Protein AF-A0A7J3SB78-F1 (afdb_monomer)

pLDDT: mean 82.16, std 10.45, range [41.47, 94.5]

Structure (mmCIF, N/CA/C/O backbone):
data_AF-A0A7J3SB78-F1
#
_entry.id   AF-A0A7J3SB78-F1
#
loop_
_atom_site.group_PDB
_atom_site.id
_atom_site.type_symbol
_atom_site.label_atom_id
_atom_site.label_alt_id
_atom_site.label_comp_id
_atom_site.label_asym_id
_atom_site.label_entity_id
_atom_site.label_seq_id
_atom_site.pdbx_PDB_ins_code
_atom_site.Cartn_x
_atom_site.Cartn_y
_atom_site.Cartn_z
_atom_site.occupancy
_atom_site.B_iso_or_equiv
_atom_site.auth_seq_id
_atom_site.auth_comp_id
_atom_site.auth_asym_id
_atom_site.auth_atom_id
_atom_site.pdbx_PDB_model_num
ATOM 1 N N . GLY A 1 1 ? 49.774 6.835 -54.699 1.00 79.19 1 GLY A N 1
ATOM 2 C CA . GLY A 1 1 ? 48.506 6.889 -55.459 1.00 79.19 1 GLY A CA 1
ATOM 3 C C . GLY A 1 1 ? 47.503 7.773 -54.741 1.00 79.19 1 GLY A C 1
ATOM 4 O O . GLY A 1 1 ? 47.898 8.460 -53.807 1.00 79.19 1 GLY A O 1
ATOM 5 N N . ARG A 1 2 ? 46.235 7.761 -55.162 1.00 89.06 2 ARG A N 1
ATOM 6 C CA . ARG A 1 2 ? 45.125 8.510 -54.543 1.00 89.06 2 ARG A CA 1
ATOM 7 C C . ARG A 1 2 ? 43.933 7.602 -54.240 1.00 89.06 2 ARG A C 1
ATOM 9 O O . ARG A 1 2 ? 43.751 6.585 -54.914 1.00 89.06 2 ARG A O 1
ATOM 16 N N . LEU A 1 3 ? 43.120 7.997 -53.261 1.00 88.12 3 LEU A N 1
ATOM 17 C CA . LEU A 1 3 ? 41.838 7.349 -52.985 1.00 88.12 3 LEU A CA 1
ATOM 18 C C . LEU A 1 3 ? 40.873 7.522 -54.175 1.00 88.12 3 LEU A C 1
ATOM 20 O O . LEU A 1 3 ? 40.956 8.536 -54.880 1.00 88.12 3 LEU A O 1
ATOM 24 N N . PRO A 1 4 ? 39.985 6.542 -54.411 1.00 90.88 4 PRO A N 1
ATOM 25 C CA . PRO A 1 4 ? 39.024 6.590 -55.503 1.00 90.88 4 PRO A CA 1
ATOM 26 C C . PRO A 1 4 ? 37.996 7.692 -55.243 1.00 90.88 4 PRO A C 1
ATOM 28 O O . PRO A 1 4 ? 37.376 7.741 -54.180 1.00 90.88 4 PRO A O 1
ATOM 31 N N . SER A 1 5 ? 37.816 8.584 -56.211 1.00 87.88 5 SER A N 1
ATOM 32 C CA . SER A 1 5 ? 36.862 9.695 -56.117 1.00 87.88 5 SER A CA 1
ATOM 33 C C . SER A 1 5 ? 35.837 9.708 -57.244 1.00 87.88 5 SER A C 1
ATOM 35 O O . SER A 1 5 ? 34.789 10.329 -57.086 1.00 87.88 5 SER A O 1
ATOM 37 N N . LYS A 1 6 ? 36.107 9.014 -58.355 1.00 89.69 6 LYS A N 1
ATOM 38 C CA . LYS A 1 6 ? 35.195 8.890 -59.499 1.00 89.69 6 LYS A CA 1
ATOM 39 C C . LYS A 1 6 ? 34.798 7.437 -59.735 1.00 89.69 6 LYS A C 1
ATOM 41 O O . LYS A 1 6 ? 35.530 6.522 -59.354 1.00 89.69 6 LYS A O 1
ATOM 46 N N . SER A 1 7 ? 33.666 7.230 -60.405 1.00 89.19 7 SER A N 1
ATOM 47 C CA . SER A 1 7 ? 33.248 5.896 -60.830 1.00 89.19 7 SER A CA 1
ATOM 48 C C . SER A 1 7 ? 34.315 5.199 -61.687 1.00 89.19 7 SER A C 1
ATOM 50 O O . SER A 1 7 ? 34.901 5.806 -62.586 1.00 89.19 7 SER A O 1
ATOM 52 N N . GLY A 1 8 ? 34.563 3.914 -61.421 1.00 88.06 8 GLY A N 1
ATOM 53 C CA . GLY A 1 8 ? 35.574 3.119 -62.130 1.00 88.06 8 GLY A CA 1
ATOM 54 C C . GLY A 1 8 ? 36.973 3.170 -61.507 1.00 88.06 8 GLY A C 1
ATOM 55 O O . GLY A 1 8 ? 37.898 2.554 -62.039 1.00 88.06 8 GLY A O 1
ATOM 56 N N . GLU A 1 9 ? 37.139 3.872 -60.386 1.00 93.31 9 GLU A N 1
ATOM 57 C CA . GLU A 1 9 ? 38.386 3.945 -59.621 1.00 93.31 9 GLU A CA 1
ATOM 58 C C . GLU A 1 9 ? 38.328 3.038 -58.390 1.00 93.31 9 GLU A C 1
ATOM 60 O O . GLU A 1 9 ? 37.327 3.002 -57.671 1.00 93.31 9 GLU A O 1
ATOM 65 N N . ILE A 1 10 ? 39.416 2.320 -58.128 1.00 93.19 10 ILE A N 1
ATOM 66 C CA . ILE A 1 10 ? 39.547 1.428 -56.973 1.00 93.19 10 ILE A CA 1
ATOM 67 C C . ILE A 1 10 ? 40.900 1.647 -56.305 1.00 93.19 10 ILE A C 1
ATOM 69 O O . ILE A 1 10 ? 41.914 1.855 -56.975 1.00 93.19 10 ILE A O 1
ATOM 73 N N . ALA A 1 11 ? 40.924 1.598 -54.978 1.00 93.69 11 ALA A N 1
ATOM 74 C CA . ALA A 1 11 ? 42.164 1.481 -54.231 1.00 93.69 11 ALA A CA 1
ATOM 75 C C . ALA A 1 11 ? 42.203 0.148 -53.486 1.00 93.69 11 ALA A C 1
ATOM 77 O O . ALA A 1 11 ? 41.192 -0.326 -52.965 1.00 93.69 11 ALA A O 1
ATOM 78 N N . LEU A 1 12 ? 43.387 -0.453 -53.478 1.00 92.56 12 LEU A N 1
ATOM 79 C CA . LEU A 1 12 ? 43.648 -1.755 -52.879 1.00 92.56 12 LEU A CA 1
ATOM 80 C C . LEU A 1 12 ? 44.530 -1.582 -51.646 1.00 92.56 12 LEU A C 1
ATOM 82 O O . LEU A 1 12 ? 45.284 -0.615 -51.535 1.00 92.56 12 LEU A O 1
ATOM 86 N N . THR A 1 13 ? 44.466 -2.524 -50.721 1.00 92.44 13 THR A N 1
ATOM 87 C CA . THR A 1 13 ? 45.505 -2.655 -49.695 1.00 92.44 13 THR A CA 1
ATOM 88 C C . THR A 1 13 ? 46.778 -3.229 -50.313 1.00 92.44 13 THR A C 1
ATOM 90 O O . THR A 1 13 ? 46.751 -3.818 -51.399 1.00 92.44 13 THR A O 1
ATOM 93 N N . MET A 1 14 ? 47.909 -3.068 -49.630 1.00 91.56 14 MET A N 1
ATOM 94 C CA . MET A 1 14 ? 49.188 -3.596 -50.095 1.00 91.56 14 MET A CA 1
ATOM 95 C C . MET A 1 14 ? 49.146 -5.120 -50.252 1.00 91.56 14 MET A C 1
ATOM 97 O O . MET A 1 14 ? 49.696 -5.642 -51.220 1.00 91.56 14 MET A O 1
ATOM 101 N N . ASP A 1 15 ? 48.459 -5.823 -49.350 1.00 91.19 15 ASP A N 1
ATOM 102 C CA . ASP A 1 15 ? 48.315 -7.279 -49.435 1.00 91.19 15 ASP A CA 1
ATOM 103 C C . ASP A 1 15 ? 47.396 -7.691 -50.583 1.00 91.19 15 ASP A C 1
ATOM 105 O O . ASP A 1 15 ? 47.765 -8.569 -51.359 1.00 91.19 15 ASP A O 1
ATOM 109 N N . ALA A 1 16 ? 46.260 -7.012 -50.774 1.00 90.62 16 ALA A N 1
ATOM 110 C CA . ALA A 1 16 ? 45.368 -7.296 -51.898 1.00 90.62 16 ALA A CA 1
ATOM 111 C C . ALA A 1 16 ? 46.055 -7.034 -53.251 1.00 90.62 16 ALA A C 1
ATOM 113 O O . ALA A 1 16 ? 45.936 -7.839 -54.174 1.00 90.62 16 ALA A O 1
ATOM 114 N N . ALA A 1 17 ? 46.818 -5.941 -53.366 1.00 91.81 17 ALA A N 1
ATOM 115 C CA . ALA A 1 17 ? 47.578 -5.613 -54.571 1.00 91.81 17 ALA A CA 1
ATOM 116 C C . ALA A 1 17 ? 48.661 -6.662 -54.878 1.00 91.81 17 ALA A C 1
ATOM 118 O O . ALA A 1 17 ? 48.802 -7.074 -56.030 1.00 91.81 17 ALA A O 1
ATOM 119 N N . LYS A 1 18 ? 49.377 -7.149 -53.851 1.00 92.25 18 LYS A N 1
ATOM 120 C CA . LYS A 1 18 ? 50.363 -8.235 -53.986 1.00 92.25 18 LYS A CA 1
ATOM 121 C C . LYS A 1 18 ? 49.715 -9.551 -54.406 1.00 92.25 18 LYS A C 1
ATOM 123 O O . LYS A 1 18 ? 50.223 -10.204 -55.310 1.00 92.25 18 LYS A O 1
ATOM 128 N N . THR A 1 19 ? 48.599 -9.934 -53.784 1.00 90.50 19 THR A N 1
ATOM 129 C CA . THR A 1 19 ? 47.875 -11.169 -54.124 1.00 90.50 19 THR A CA 1
ATOM 130 C C . THR A 1 19 ? 47.347 -11.142 -55.556 1.00 90.50 19 THR A C 1
ATOM 132 O O . THR A 1 19 ? 47.400 -12.157 -56.246 1.00 90.50 19 THR A O 1
ATOM 135 N N . LEU A 1 20 ? 46.869 -9.985 -56.020 1.00 89.06 20 LEU A N 1
ATOM 136 C CA . LEU A 1 20 ? 46.373 -9.806 -57.387 1.00 89.06 20 LEU A CA 1
ATOM 137 C C . LEU A 1 20 ? 47.491 -9.543 -58.409 1.00 89.06 20 LEU A C 1
ATOM 139 O O . LEU A 1 20 ? 47.226 -9.597 -59.607 1.00 89.06 20 LEU A O 1
ATOM 143 N N . ASN A 1 21 ? 48.720 -9.284 -57.950 1.00 92.38 21 ASN A N 1
ATOM 144 C CA . ASN A 1 21 ? 49.875 -8.898 -58.762 1.00 92.38 21 ASN A CA 1
ATOM 145 C C . ASN A 1 21 ? 49.594 -7.668 -59.653 1.00 92.38 21 ASN A C 1
ATOM 147 O O . ASN A 1 21 ? 49.812 -7.698 -60.866 1.00 92.38 21 ASN A O 1
ATOM 151 N N . VAL A 1 22 ? 49.056 -6.596 -59.053 1.00 92.19 22 VAL A N 1
ATOM 152 C CA . VAL A 1 22 ? 48.664 -5.362 -59.758 1.00 92.19 22 VAL A CA 1
ATOM 153 C C . VAL A 1 22 ? 49.255 -4.119 -59.094 1.00 92.19 22 VAL A C 1
ATOM 155 O O . VAL A 1 22 ? 49.107 -3.918 -57.891 1.00 92.19 22 VAL A O 1
ATOM 158 N N . ASP A 1 23 ? 49.840 -3.241 -59.910 1.00 92.56 23 ASP A N 1
ATOM 159 C CA . ASP A 1 23 ? 50.356 -1.933 -59.499 1.00 92.56 23 ASP A CA 1
ATOM 160 C C . ASP A 1 23 ? 49.389 -0.776 -59.811 1.00 92.56 23 ASP A C 1
ATOM 162 O O . ASP A 1 23 ? 48.365 -0.925 -60.487 1.00 92.56 23 ASP A O 1
ATOM 166 N N . ILE A 1 24 ? 49.727 0.423 -59.327 1.00 91.75 24 ILE A N 1
ATOM 167 C CA . ILE A 1 24 ? 48.988 1.659 -59.625 1.00 91.75 24 ILE A CA 1
ATOM 168 C C . ILE A 1 24 ? 48.910 1.865 -61.148 1.00 91.75 24 ILE A C 1
ATOM 170 O O . ILE A 1 24 ? 49.922 1.852 -61.842 1.00 91.75 24 ILE A O 1
ATOM 174 N N . GLY A 1 25 ? 47.701 2.099 -61.659 1.00 89.06 25 GLY A N 1
ATOM 175 C CA . GLY A 1 25 ? 47.397 2.208 -63.088 1.00 89.06 25 GLY A CA 1
ATOM 176 C C . GLY A 1 25 ? 46.943 0.894 -63.732 1.00 89.06 25 GLY A C 1
ATOM 177 O O . GLY A 1 25 ? 46.403 0.920 -64.840 1.00 89.06 25 GLY A O 1
ATOM 178 N N . GLY A 1 26 ? 47.097 -0.240 -63.043 1.00 91.62 26 GLY A N 1
ATOM 179 C CA . GLY A 1 26 ? 46.573 -1.528 -63.485 1.00 91.62 26 GLY A CA 1
ATOM 180 C C . GLY A 1 26 ? 45.043 -1.587 -63.477 1.00 91.62 26 GLY A C 1
ATOM 181 O O . GLY A 1 26 ? 44.366 -0.750 -62.874 1.00 91.62 26 GLY A O 1
ATOM 182 N N . LYS A 1 27 ? 44.481 -2.586 -64.163 1.00 91.75 27 LYS A N 1
ATOM 183 C CA . LYS A 1 27 ? 43.031 -2.807 -64.252 1.00 91.75 27 LYS A CA 1
ATOM 184 C C . LYS A 1 27 ? 42.653 -4.112 -63.568 1.00 91.75 27 LYS A C 1
ATOM 186 O O . LYS A 1 27 ? 43.288 -5.132 -63.815 1.00 91.75 27 LYS A O 1
ATOM 191 N N . ILE A 1 28 ? 41.597 -4.080 -62.764 1.00 90.94 28 ILE A N 1
ATOM 192 C CA . ILE A 1 28 ? 41.021 -5.260 -62.111 1.00 90.94 28 ILE A CA 1
ATOM 193 C C . ILE A 1 28 ? 39.546 -5.398 -62.470 1.00 90.94 28 ILE A C 1
ATOM 195 O O . ILE A 1 28 ? 38.868 -4.404 -62.725 1.00 90.94 28 ILE A O 1
ATOM 199 N N . ILE A 1 29 ? 39.047 -6.630 -62.504 1.00 89.12 29 ILE A N 1
ATOM 200 C CA . ILE A 1 29 ? 37.645 -6.926 -62.804 1.00 89.12 29 ILE A CA 1
ATOM 201 C C . ILE A 1 29 ? 36.979 -7.394 -61.516 1.00 89.12 29 ILE A C 1
ATOM 203 O O . ILE A 1 29 ? 37.399 -8.379 -60.911 1.00 89.12 29 ILE A O 1
ATOM 207 N N . LEU A 1 30 ? 35.929 -6.693 -61.098 1.00 86.06 30 LEU A N 1
ATOM 208 C CA . LEU A 1 30 ? 35.090 -7.124 -59.987 1.00 86.06 30 LEU A CA 1
ATOM 209 C C . LEU A 1 30 ? 34.105 -8.180 -60.502 1.00 86.06 30 LEU A C 1
ATOM 211 O O . LEU A 1 30 ? 33.134 -7.846 -61.174 1.00 86.06 30 LEU A O 1
ATOM 215 N N . ILE A 1 31 ? 34.362 -9.454 -60.192 1.00 83.12 31 ILE A N 1
ATOM 216 C CA . ILE A 1 31 ? 33.638 -10.611 -60.756 1.00 83.12 31 ILE A CA 1
ATOM 217 C C . ILE A 1 31 ? 32.119 -10.487 -60.566 1.00 83.12 31 ILE A C 1
ATOM 219 O O . ILE A 1 31 ? 31.365 -10.644 -61.520 1.00 83.12 31 ILE A O 1
ATOM 223 N N . ASN A 1 32 ? 31.671 -10.124 -59.361 1.00 78.81 32 ASN A N 1
ATOM 224 C CA . ASN A 1 32 ? 30.243 -10.041 -59.039 1.00 78.81 32 ASN A CA 1
ATOM 225 C C . ASN A 1 32 ? 29.519 -8.870 -59.718 1.00 78.81 32 ASN A C 1
ATOM 227 O O . ASN A 1 32 ? 28.301 -8.917 -59.858 1.00 78.81 32 ASN A O 1
ATOM 231 N N . SER A 1 33 ? 30.235 -7.817 -60.121 1.00 77.69 33 SER A N 1
ATOM 232 C CA . SER A 1 33 ? 29.637 -6.659 -60.799 1.00 77.69 33 SER A CA 1
ATOM 233 C C . SER A 1 33 ? 29.947 -6.601 -62.295 1.00 77.69 33 SER A C 1
ATOM 235 O O . SER A 1 33 ? 29.397 -5.752 -62.992 1.00 77.69 33 SER A O 1
ATOM 237 N N . GLY A 1 34 ? 30.840 -7.462 -62.797 1.00 79.94 34 GLY A N 1
ATOM 238 C CA . GLY A 1 34 ? 31.317 -7.453 -64.182 1.00 79.94 34 GLY A CA 1
ATOM 239 C C . GLY A 1 34 ? 32.063 -6.174 -64.584 1.00 79.94 34 GLY A C 1
ATOM 240 O O . GLY A 1 34 ? 32.321 -5.961 -65.768 1.00 79.94 34 GLY A O 1
ATOM 241 N N . LYS A 1 35 ? 32.393 -5.296 -63.627 1.00 85.75 35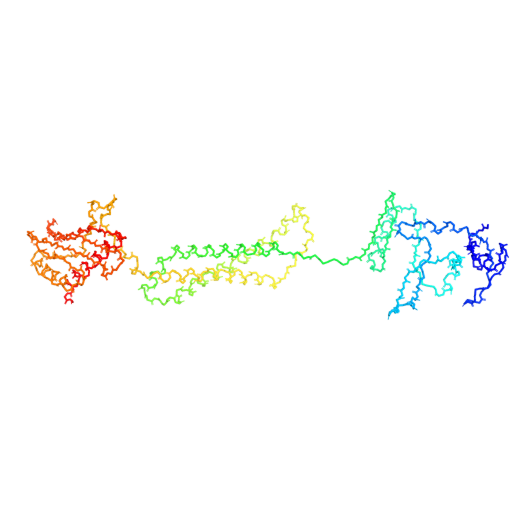 LYS A N 1
ATOM 242 C CA . LYS A 1 35 ? 32.939 -3.961 -63.892 1.00 85.75 35 LYS A CA 1
ATOM 243 C C . LYS A 1 35 ? 34.463 -3.965 -63.832 1.00 85.75 35 LYS A C 1
ATOM 245 O O . LYS A 1 35 ? 35.058 -4.422 -62.854 1.00 85.75 35 LYS A O 1
ATOM 250 N N . THR A 1 36 ? 35.088 -3.396 -64.860 1.00 90.19 36 THR A N 1
ATOM 251 C CA . THR A 1 36 ? 36.535 -3.153 -64.890 1.00 90.19 36 THR A CA 1
ATOM 252 C C . THR A 1 36 ? 36.856 -1.837 -64.193 1.00 90.19 36 THR A C 1
ATOM 254 O O . THR A 1 36 ? 36.341 -0.783 -64.567 1.00 90.19 36 THR A O 1
ATOM 257 N N . MET A 1 37 ? 37.731 -1.901 -63.197 1.00 91.69 37 MET A N 1
ATOM 258 C CA . MET A 1 37 ? 38.136 -0.792 -62.341 1.00 91.69 37 MET A CA 1
ATOM 259 C C . MET A 1 37 ? 39.634 -0.519 -62.514 1.00 91.69 37 MET A C 1
ATOM 261 O O . MET A 1 37 ? 40.424 -1.451 -62.669 1.00 91.69 37 MET A O 1
ATOM 265 N N . THR A 1 38 ? 40.038 0.749 -62.475 1.00 93.88 38 THR A N 1
ATOM 266 C CA . THR A 1 38 ? 41.450 1.159 -62.563 1.00 93.88 38 THR A CA 1
ATOM 267 C C . THR A 1 38 ? 42.010 1.421 -61.169 1.00 93.88 38 THR A C 1
ATOM 269 O O . THR A 1 38 ? 41.418 2.180 -60.399 1.00 93.88 38 THR A O 1
ATOM 272 N N . VAL A 1 39 ? 43.155 0.817 -60.848 1.00 94.50 39 VAL A N 1
ATOM 273 C CA . VAL A 1 39 ? 43.813 0.950 -59.544 1.00 94.50 39 VAL A CA 1
ATOM 274 C C . VAL A 1 39 ? 44.444 2.337 -59.425 1.00 94.50 39 VAL A C 1
ATOM 276 O O . VAL A 1 39 ? 45.456 2.629 -60.061 1.00 94.50 39 VAL A O 1
ATOM 279 N N . THR A 1 40 ? 43.866 3.215 -58.607 1.00 94.38 40 THR A N 1
ATOM 280 C CA . THR A 1 40 ? 44.358 4.593 -58.416 1.00 94.38 40 THR A CA 1
ATOM 281 C C . THR A 1 40 ? 45.282 4.741 -57.211 1.00 94.38 40 THR A C 1
ATOM 283 O O . THR A 1 40 ? 46.047 5.709 -57.124 1.00 94.38 40 THR A O 1
ATOM 286 N N . GLY A 1 41 ? 45.241 3.794 -56.274 1.00 92.69 41 GLY A N 1
ATOM 287 C CA . GLY A 1 41 ? 46.017 3.840 -55.042 1.00 92.69 41 GLY A CA 1
ATOM 288 C C . GLY A 1 41 ? 46.211 2.471 -54.403 1.00 92.69 41 GLY A C 1
ATOM 289 O O . GLY A 1 41 ? 45.379 1.581 -54.554 1.00 92.69 41 GLY A O 1
ATOM 290 N N . ILE A 1 42 ? 47.323 2.338 -53.682 1.00 92.12 42 ILE A N 1
ATOM 291 C CA . ILE A 1 42 ? 47.638 1.189 -52.835 1.00 92.12 42 ILE A CA 1
ATOM 292 C C . ILE A 1 42 ? 47.875 1.733 -51.425 1.00 92.12 42 ILE A C 1
ATOM 294 O O . ILE A 1 42 ? 48.663 2.669 -51.263 1.00 92.12 42 ILE A O 1
ATOM 298 N N . LEU A 1 43 ? 47.162 1.201 -50.433 1.00 89.81 43 LEU A N 1
ATOM 299 C CA . LEU A 1 43 ? 47.256 1.611 -49.032 1.00 89.81 43 LEU A CA 1
ATOM 300 C C . LEU A 1 43 ? 48.142 0.655 -48.233 1.00 89.81 43 LEU A C 1
ATOM 302 O O . LEU A 1 43 ? 48.025 -0.560 -48.367 1.00 89.81 43 LEU A O 1
ATOM 306 N N . ASN A 1 44 ? 48.989 1.212 -47.366 1.00 88.00 44 ASN A N 1
ATOM 307 C CA . ASN A 1 44 ? 49.761 0.434 -46.397 1.00 88.00 44 ASN A CA 1
ATOM 308 C C . ASN A 1 44 ? 48.820 -0.219 -45.372 1.00 88.00 44 ASN A C 1
ATOM 310 O O . ASN A 1 44 ? 47.850 0.411 -44.970 1.00 88.00 44 ASN A O 1
ATOM 314 N N . ASN A 1 45 ? 49.126 -1.432 -44.913 1.00 85.06 45 ASN A N 1
ATOM 315 C CA . ASN A 1 45 ? 48.287 -2.226 -44.008 1.00 85.06 45 ASN A CA 1
ATOM 316 C C . ASN A 1 45 ? 48.237 -1.693 -42.562 1.00 85.06 45 ASN A C 1
ATOM 318 O O . ASN A 1 45 ? 47.499 -2.227 -41.736 1.00 85.06 45 ASN A O 1
ATOM 322 N N . GLU A 1 46 ? 48.984 -0.631 -42.248 1.00 83.94 46 GLU A N 1
ATOM 323 C CA . GLU A 1 46 ? 48.972 0.038 -40.939 1.00 83.94 46 GLU A CA 1
ATOM 324 C C . GLU A 1 46 ? 47.580 0.535 -40.520 1.00 83.94 46 GLU A C 1
ATOM 326 O O . GLU A 1 46 ? 47.331 0.708 -39.335 1.00 83.94 46 GLU A O 1
ATOM 331 N N . PHE A 1 47 ? 46.622 0.689 -41.442 1.00 79.69 47 PHE A N 1
ATOM 332 C CA . PHE A 1 47 ? 45.245 1.034 -41.066 1.00 79.69 47 PHE A CA 1
ATOM 333 C C . PHE A 1 47 ? 44.562 -0.029 -40.183 1.00 79.69 47 PHE A C 1
ATOM 335 O O . PHE A 1 47 ? 43.600 0.300 -39.493 1.00 79.69 47 PHE A O 1
ATOM 342 N N . LYS A 1 48 ? 45.059 -1.279 -40.156 1.00 82.06 48 LYS A N 1
ATOM 343 C CA . LYS A 1 48 ? 44.547 -2.344 -39.273 1.00 82.06 48 LYS A CA 1
ATOM 344 C C . LYS A 1 48 ? 44.787 -2.038 -37.788 1.00 82.06 48 LYS A C 1
ATOM 346 O O . LYS A 1 48 ? 44.013 -2.489 -36.952 1.00 82.06 48 LYS A O 1
ATOM 351 N N . SER A 1 49 ? 45.831 -1.275 -37.449 1.00 82.06 49 SER A N 1
ATOM 352 C CA . SER A 1 49 ? 46.122 -0.896 -36.057 1.00 82.06 49 SER A CA 1
ATOM 353 C C . SER A 1 49 ? 45.362 0.350 -35.595 1.00 82.06 49 SER A C 1
ATOM 355 O O . SER A 1 49 ? 45.438 0.710 -34.420 1.00 82.06 49 SER A O 1
ATOM 357 N N . ILE A 1 50 ? 44.614 1.004 -36.491 1.00 84.81 50 ILE A N 1
ATOM 358 C CA . ILE A 1 50 ? 43.807 2.176 -36.158 1.00 84.81 50 ILE A CA 1
ATOM 359 C C . ILE A 1 50 ? 42.508 1.706 -35.501 1.00 84.81 50 ILE A C 1
ATOM 361 O O . ILE A 1 50 ? 41.642 1.115 -36.152 1.00 84.81 50 ILE A O 1
ATOM 365 N N . VAL A 1 51 ? 42.386 1.997 -34.206 1.00 83.00 51 VAL A N 1
ATOM 366 C CA . VAL A 1 51 ? 41.161 1.808 -33.424 1.00 83.00 51 VAL A CA 1
ATOM 367 C C . VAL A 1 51 ? 40.360 3.103 -33.455 1.00 83.00 51 VAL A C 1
ATOM 369 O O . VAL A 1 51 ? 40.887 4.187 -33.201 1.00 83.00 51 VAL A O 1
ATOM 372 N N . ASP A 1 52 ? 39.092 2.980 -33.804 1.00 81.81 52 ASP A N 1
ATOM 373 C CA . ASP A 1 52 ? 38.136 4.070 -33.862 1.00 81.81 52 ASP A CA 1
ATOM 374 C C . ASP A 1 52 ? 37.539 4.345 -32.468 1.00 81.81 52 ASP A C 1
ATOM 376 O O . ASP A 1 52 ? 37.653 3.551 -31.533 1.00 81.81 52 ASP A O 1
ATOM 380 N N . TYR A 1 53 ? 36.848 5.469 -32.315 1.00 77.19 53 TYR A N 1
ATOM 381 C CA . TYR A 1 53 ? 36.185 5.873 -31.069 1.00 77.19 53 TYR A CA 1
ATOM 382 C C . TYR A 1 53 ? 35.020 4.953 -30.677 1.00 77.19 53 TYR A C 1
ATOM 384 O O . TYR A 1 53 ? 34.391 5.139 -29.627 1.00 77.19 53 TYR A O 1
ATOM 392 N N . ASP A 1 54 ? 34.686 3.986 -31.536 1.00 73.81 54 ASP A N 1
ATOM 393 C CA . ASP A 1 54 ? 33.728 2.942 -31.236 1.00 73.81 54 ASP A CA 1
ATOM 394 C C . ASP A 1 54 ? 34.325 1.675 -30.598 1.00 73.81 54 ASP A C 1
ATOM 396 O O . ASP A 1 54 ? 33.563 0.738 -30.351 1.00 73.81 54 ASP A O 1
ATOM 400 N N . ASP A 1 55 ? 35.623 1.706 -30.269 1.00 76.94 55 ASP A N 1
ATOM 401 C CA . ASP A 1 55 ? 36.458 0.589 -29.799 1.00 76.94 55 ASP A CA 1
ATOM 402 C C . ASP A 1 55 ? 36.635 -0.525 -30.842 1.00 76.94 55 ASP A C 1
ATOM 404 O O . ASP A 1 55 ? 37.089 -1.626 -30.521 1.00 76.94 55 ASP A O 1
ATOM 408 N N . ARG A 1 56 ? 36.286 -0.259 -32.106 1.00 80.62 56 ARG A N 1
ATOM 409 C CA . ARG A 1 56 ? 36.483 -1.187 -33.218 1.00 80.62 56 ARG A CA 1
ATOM 410 C C . ARG A 1 56 ? 37.600 -0.693 -34.118 1.00 80.62 56 ARG A C 1
ATOM 412 O O . ARG A 1 56 ? 37.857 0.498 -34.255 1.00 80.62 56 ARG A O 1
ATOM 419 N N . THR A 1 57 ? 38.264 -1.629 -34.769 1.00 84.12 57 THR A N 1
ATOM 420 C CA . THR A 1 57 ? 39.192 -1.347 -35.863 1.00 84.12 57 THR A CA 1
ATOM 421 C C . THR A 1 57 ? 38.448 -0.686 -37.028 1.00 84.12 57 THR A C 1
ATOM 423 O O . THR A 1 57 ? 37.244 -0.894 -37.228 1.00 84.12 57 THR A O 1
ATOM 426 N N . LEU A 1 58 ? 39.161 0.104 -37.834 1.00 82.44 58 LEU A N 1
ATOM 427 C CA . LEU A 1 58 ? 38.609 0.723 -39.052 1.00 82.44 58 LEU A CA 1
ATOM 428 C C . LEU A 1 58 ? 38.257 -0.314 -40.145 1.00 82.44 58 LEU A C 1
ATOM 430 O O . LEU A 1 58 ? 37.695 0.024 -41.187 1.00 82.44 58 LEU A O 1
ATOM 434 N N . THR A 1 59 ? 38.590 -1.588 -39.931 1.00 85.50 59 THR A N 1
ATOM 435 C CA . THR A 1 59 ? 38.309 -2.676 -40.865 1.00 85.50 59 THR A CA 1
ATOM 436 C C . THR A 1 59 ? 36.817 -3.037 -40.876 1.00 85.50 59 THR A C 1
ATOM 438 O O . THR A 1 59 ? 36.171 -3.060 -39.823 1.00 85.50 59 THR A O 1
ATOM 441 N N . PRO A 1 60 ? 36.242 -3.351 -42.052 1.00 85.56 60 PRO A N 1
ATOM 442 C CA . PRO A 1 60 ? 34.908 -3.933 -42.136 1.00 85.56 60 PRO A CA 1
ATOM 443 C C . PRO A 1 60 ? 34.838 -5.277 -41.403 1.00 85.56 60 PRO A C 1
ATOM 445 O O . PRO A 1 60 ? 35.830 -5.998 -41.329 1.00 85.56 60 PRO A O 1
ATOM 448 N N . GLY A 1 61 ? 33.651 -5.623 -40.904 1.00 85.44 61 GLY A N 1
ATOM 449 C CA . GLY A 1 61 ? 33.386 -6.946 -40.344 1.00 85.44 61 GLY A CA 1
ATOM 450 C C . GLY A 1 61 ? 32.849 -7.904 -41.407 1.00 85.44 61 GLY A C 1
ATOM 451 O O . GLY A 1 61 ? 32.044 -7.508 -42.254 1.00 85.44 61 GLY A O 1
ATOM 452 N N . LYS A 1 62 ? 33.248 -9.170 -41.328 1.00 86.12 62 LYS A N 1
ATOM 453 C CA . LYS A 1 62 ? 32.713 -10.295 -42.097 1.00 86.12 62 LYS A CA 1
ATOM 454 C C . LYS A 1 62 ? 32.052 -11.304 -41.166 1.00 86.12 62 LYS A C 1
ATOM 456 O O . LYS A 1 62 ? 32.495 -11.517 -40.040 1.00 86.12 62 LYS A O 1
ATOM 461 N N . LEU A 1 63 ? 30.990 -11.939 -41.649 1.00 84.94 63 LEU A N 1
ATOM 462 C CA . LEU A 1 63 ? 30.358 -13.058 -40.959 1.00 84.94 63 LEU A CA 1
ATOM 463 C C . LEU A 1 63 ? 31.065 -14.343 -41.383 1.00 84.94 63 LEU A C 1
ATOM 465 O O . LEU A 1 63 ? 31.020 -14.715 -42.556 1.00 84.94 63 LEU A O 1
ATOM 469 N N . VAL A 1 64 ? 31.728 -15.003 -40.440 1.00 85.31 64 VAL A N 1
ATOM 470 C CA . VAL A 1 64 ? 32.404 -16.280 -40.667 1.00 85.31 64 VAL A CA 1
ATOM 471 C C . VAL A 1 64 ? 31.575 -17.380 -40.031 1.00 85.31 64 VAL A C 1
ATOM 473 O O . VAL A 1 64 ? 31.249 -17.332 -38.846 1.00 85.31 64 VAL A O 1
ATOM 476 N N . MET A 1 65 ? 31.221 -18.376 -40.838 1.00 85.12 65 MET A N 1
ATOM 477 C CA . MET A 1 65 ? 30.581 -19.591 -40.356 1.00 85.12 65 MET A CA 1
ATOM 478 C C . MET A 1 65 ? 31.673 -20.562 -39.911 1.00 85.12 65 MET A C 1
ATOM 480 O O . MET A 1 65 ? 32.440 -21.058 -40.735 1.00 85.12 65 MET A O 1
ATOM 484 N N . ILE A 1 66 ? 31.758 -20.821 -38.610 1.00 81.50 66 ILE A N 1
ATOM 485 C CA . ILE A 1 66 ? 32.730 -21.756 -38.048 1.00 81.50 66 ILE A CA 1
ATOM 486 C C . ILE A 1 66 ? 32.064 -23.130 -37.959 1.00 81.50 66 ILE A C 1
ATOM 488 O O . ILE A 1 66 ? 31.209 -23.372 -37.109 1.00 81.50 66 ILE A O 1
ATOM 492 N N . THR A 1 67 ? 32.455 -24.036 -38.854 1.00 74.94 67 THR A N 1
ATOM 493 C CA . THR A 1 67 ? 31.974 -25.427 -38.921 1.00 74.94 67 THR A CA 1
ATOM 494 C C . THR A 1 67 ? 33.043 -26.392 -38.407 1.00 74.94 67 THR A C 1
ATOM 496 O O . THR A 1 67 ? 33.592 -27.185 -39.170 1.00 74.94 67 THR A O 1
ATOM 499 N N . GLY A 1 68 ? 33.389 -26.274 -37.120 1.00 67.38 68 GLY A N 1
ATOM 500 C CA . GLY A 1 68 ? 34.448 -27.074 -36.481 1.00 67.38 68 GLY A CA 1
ATOM 501 C C . GLY A 1 68 ? 34.118 -27.629 -35.089 1.00 67.38 68 GLY A C 1
ATOM 502 O O . GLY A 1 68 ? 34.957 -28.312 -34.512 1.00 67.38 68 GLY A O 1
ATOM 503 N N . GLY A 1 69 ? 32.925 -27.348 -34.548 1.00 69.56 69 GLY A N 1
ATOM 504 C CA . GLY A 1 69 ? 32.438 -27.856 -33.255 1.00 69.56 69 GLY A CA 1
ATOM 505 C C . GLY A 1 69 ? 31.066 -28.536 -33.369 1.00 69.56 69 GLY A C 1
ATOM 506 O O . GLY A 1 69 ? 30.557 -28.703 -34.474 1.00 69.56 69 GLY A O 1
ATOM 507 N N . GLU A 1 70 ? 30.458 -28.909 -32.234 1.00 69.88 70 GLU A N 1
ATOM 508 C CA . GLU A 1 70 ? 29.122 -29.549 -32.175 1.00 69.88 70 GLU A CA 1
ATOM 509 C C . GLU A 1 70 ? 27.985 -28.673 -32.741 1.00 69.88 70 GLU A C 1
ATOM 511 O O . GLU A 1 70 ? 26.944 -29.196 -33.133 1.00 69.88 70 GLU A O 1
ATOM 516 N N . GLU A 1 71 ? 28.186 -27.355 -32.846 1.00 69.50 71 GLU A N 1
ATOM 517 C CA . GLU A 1 71 ? 27.216 -26.404 -33.395 1.00 69.50 71 GLU A CA 1
ATOM 518 C C . GLU A 1 71 ? 27.845 -25.492 -34.452 1.00 69.50 71 GLU A C 1
ATOM 520 O O . GLU A 1 71 ? 28.979 -25.028 -34.312 1.00 69.50 71 GLU A O 1
ATOM 525 N N . VAL A 1 72 ? 27.062 -25.167 -35.483 1.00 80.75 72 VAL A N 1
ATOM 526 C CA . VAL A 1 72 ? 27.403 -24.128 -36.459 1.00 80.75 72 VAL A CA 1
ATOM 527 C C . VAL A 1 72 ? 27.200 -22.763 -35.810 1.00 80.75 72 VAL A C 1
ATOM 529 O O . VAL A 1 72 ? 26.077 -22.405 -35.452 1.00 80.75 72 VAL A O 1
ATOM 532 N N . ARG A 1 73 ? 28.275 -21.981 -35.685 1.00 82.12 73 ARG A N 1
ATOM 533 C CA . ARG A 1 73 ? 28.220 -20.610 -35.159 1.00 82.12 73 ARG A CA 1
ATOM 534 C C . ARG A 1 73 ? 28.619 -19.612 -36.234 1.00 82.12 73 ARG A C 1
ATOM 536 O O . ARG A 1 73 ? 29.565 -19.840 -36.985 1.00 82.12 73 ARG A O 1
ATOM 543 N N . ILE A 1 74 ? 27.864 -18.519 -36.315 1.00 83.12 74 ILE A N 1
ATOM 544 C CA . ILE A 1 74 ? 28.183 -17.370 -37.162 1.00 83.12 74 ILE A CA 1
ATOM 545 C C . ILE A 1 74 ? 28.808 -16.318 -36.253 1.00 83.12 74 ILE A C 1
ATOM 547 O O . ILE A 1 74 ? 28.133 -15.786 -35.373 1.00 83.12 74 ILE A O 1
ATOM 551 N N . GLU A 1 75 ? 30.086 -16.024 -36.467 1.00 84.56 75 GLU A N 1
ATOM 552 C CA . GLU A 1 75 ? 30.817 -15.006 -35.715 1.00 84.56 75 GLU A CA 1
ATOM 553 C C . GLU A 1 75 ? 31.153 -13.812 -36.608 1.00 84.56 75 GLU A C 1
ATOM 555 O O . GLU A 1 75 ? 31.441 -13.960 -37.798 1.00 84.56 75 GLU A O 1
ATOM 560 N N . LEU A 1 76 ? 31.106 -12.611 -36.030 1.00 83.62 76 LEU A N 1
ATOM 561 C CA . LEU A 1 76 ? 31.582 -11.399 -36.684 1.00 83.62 76 LEU A CA 1
ATOM 562 C C . LEU A 1 76 ? 33.093 -11.292 -36.451 1.00 83.62 76 LEU A C 1
ATOM 564 O O . LEU A 1 76 ? 33.527 -11.110 -35.317 1.00 83.62 76 LEU A O 1
ATOM 568 N N . MET A 1 77 ? 33.875 -11.396 -37.520 1.00 85.62 77 MET A N 1
ATOM 569 C CA . MET A 1 77 ? 35.330 -11.234 -37.506 1.00 85.62 77 MET A CA 1
ATOM 570 C C . MET A 1 77 ? 35.727 -10.018 -38.337 1.00 85.62 77 MET A C 1
ATOM 572 O O . MET A 1 77 ? 35.029 -9.665 -39.284 1.00 85.62 77 MET A O 1
ATOM 576 N N . ASP A 1 78 ? 36.855 -9.393 -38.023 1.00 86.81 78 ASP A N 1
ATOM 577 C CA . ASP A 1 78 ? 37.397 -8.321 -38.858 1.00 86.81 78 ASP A CA 1
ATOM 578 C C . ASP A 1 78 ? 37.936 -8.882 -40.184 1.00 86.81 78 ASP A C 1
ATOM 580 O O . ASP A 1 78 ? 38.498 -9.981 -40.239 1.00 86.81 78 ASP A O 1
ATOM 584 N N . CYS A 1 79 ? 37.752 -8.132 -41.270 1.00 88.12 79 CYS A N 1
ATOM 585 C CA . CYS A 1 79 ? 38.367 -8.452 -42.554 1.00 88.12 79 CYS A CA 1
ATOM 586 C C . CYS A 1 79 ? 39.889 -8.279 -42.479 1.00 88.12 79 CYS A C 1
ATOM 588 O O . CYS A 1 79 ? 40.399 -7.284 -41.954 1.00 88.12 79 CYS A O 1
ATOM 590 N N . GLU A 1 80 ? 40.621 -9.218 -43.070 1.00 88.81 80 GLU A N 1
ATOM 591 C CA . GLU A 1 80 ? 42.064 -9.089 -43.250 1.00 88.81 80 GLU A CA 1
ATOM 592 C C . GLU A 1 80 ? 42.375 -8.059 -44.347 1.00 88.81 80 GLU A C 1
ATOM 594 O O . GLU A 1 80 ? 41.554 -7.852 -45.245 1.00 88.81 80 GLU A O 1
ATOM 599 N N . PRO A 1 81 ? 43.556 -7.408 -44.340 1.00 88.06 81 PRO A N 1
ATOM 600 C CA . PRO A 1 81 ? 43.904 -6.419 -45.356 1.00 88.06 81 PRO A CA 1
ATOM 601 C C . PRO A 1 81 ? 43.730 -6.936 -46.788 1.00 88.06 81 PRO A C 1
ATOM 603 O O . PRO A 1 81 ? 43.258 -6.189 -47.639 1.00 88.06 81 PRO A O 1
ATOM 606 N N . SER A 1 82 ? 44.021 -8.211 -47.059 1.00 89.19 82 SER A N 1
ATOM 607 C CA . SER A 1 82 ? 43.835 -8.844 -48.375 1.00 89.19 82 SER A CA 1
ATOM 608 C C . SER A 1 82 ? 42.378 -8.899 -48.863 1.00 89.19 82 SER A C 1
ATOM 610 O O . SER A 1 82 ? 42.148 -9.077 -50.057 1.00 89.19 82 SER A O 1
ATOM 612 N N . GLU A 1 83 ? 41.399 -8.722 -47.976 1.00 88.50 83 GLU A N 1
ATOM 613 C CA . GLU A 1 83 ? 39.961 -8.804 -48.265 1.00 88.50 83 GLU A CA 1
ATOM 614 C C . GLU A 1 83 ? 39.305 -7.421 -48.422 1.00 88.50 83 GLU A C 1
ATOM 616 O O . GLU A 1 83 ? 38.101 -7.322 -48.662 1.00 88.50 83 GLU A O 1
ATOM 621 N N . ILE A 1 84 ? 40.072 -6.337 -48.269 1.00 89.31 84 ILE A N 1
ATOM 622 C CA . ILE A 1 84 ? 39.547 -4.971 -48.221 1.00 89.31 84 ILE A CA 1
ATOM 623 C C . ILE A 1 84 ? 39.848 -4.239 -49.526 1.00 89.31 84 ILE A C 1
ATOM 625 O O . ILE A 1 84 ? 40.991 -4.139 -49.973 1.00 89.31 84 ILE A O 1
ATOM 629 N N . VAL A 1 85 ? 38.802 -3.651 -50.106 1.00 89.88 85 VAL A N 1
ATOM 630 C CA . VAL A 1 85 ? 38.898 -2.758 -51.261 1.00 89.88 85 VAL A CA 1
ATOM 631 C C . VAL A 1 85 ? 38.170 -1.454 -50.975 1.00 89.88 85 VAL A C 1
ATOM 633 O O . VAL A 1 85 ? 37.148 -1.431 -50.289 1.00 89.88 85 VAL A O 1
ATOM 636 N N . MET A 1 86 ? 38.689 -0.359 -51.516 1.00 90.62 86 MET A N 1
ATOM 637 C CA . MET A 1 86 ? 38.066 0.957 -51.422 1.00 90.62 86 MET A CA 1
ATOM 638 C C . MET A 1 86 ? 37.558 1.357 -52.796 1.00 90.62 86 MET A C 1
ATOM 640 O O . MET A 1 86 ? 38.291 1.277 -53.781 1.00 90.62 86 MET A O 1
ATOM 644 N N . VAL A 1 87 ? 36.313 1.812 -52.861 1.00 91.31 87 VAL A N 1
ATOM 645 C CA . VAL A 1 87 ? 35.647 2.221 -54.102 1.00 91.31 87 VAL A CA 1
ATOM 646 C C . VAL A 1 87 ? 35.012 3.592 -53.926 1.00 91.31 87 VAL A C 1
ATOM 648 O O . VAL A 1 87 ? 34.821 4.062 -52.803 1.00 91.31 87 VAL A O 1
ATOM 651 N N . SER A 1 88 ? 34.685 4.242 -55.040 1.00 90.69 88 SER A N 1
ATOM 652 C CA . SER A 1 88 ? 33.935 5.494 -55.002 1.00 90.69 88 SER A CA 1
ATOM 653 C C . SER A 1 88 ? 32.539 5.282 -54.395 1.00 90.69 88 SER A C 1
ATOM 655 O O . SER A 1 88 ? 31.940 4.212 -54.523 1.00 90.69 88 SER A O 1
ATOM 657 N N . ALA A 1 89 ? 31.984 6.319 -53.761 1.00 86.44 89 ALA A N 1
ATOM 658 C CA . ALA A 1 89 ? 30.627 6.262 -53.212 1.00 86.44 89 ALA A CA 1
ATOM 659 C C . ALA A 1 89 ? 29.556 6.027 -54.298 1.00 86.44 89 ALA A C 1
ATOM 661 O O . ALA A 1 89 ? 28.503 5.462 -54.012 1.00 86.44 89 ALA A O 1
ATOM 662 N N . GLU A 1 90 ? 29.818 6.444 -55.541 1.00 87.50 90 GLU A N 1
ATOM 663 C CA . GLU A 1 90 ? 28.950 6.183 -56.697 1.00 87.50 90 GLU A CA 1
ATOM 664 C C . GLU A 1 90 ? 28.909 4.688 -57.037 1.00 87.50 90 GLU A C 1
ATOM 666 O O . GLU A 1 90 ? 27.833 4.109 -57.203 1.00 87.50 90 GLU A O 1
ATOM 671 N N . ASP A 1 91 ? 30.075 4.038 -57.068 1.00 88.19 91 ASP A N 1
ATOM 672 C CA . ASP A 1 91 ? 30.174 2.600 -57.319 1.00 88.19 91 ASP A CA 1
ATOM 673 C C . ASP A 1 91 ? 29.596 1.788 -56.156 1.00 88.19 91 ASP A C 1
ATOM 675 O O . ASP A 1 91 ? 28.857 0.831 -56.383 1.00 88.19 91 ASP A O 1
ATOM 679 N N . ALA A 1 92 ? 29.841 2.218 -54.914 1.00 86.19 92 ALA A N 1
ATOM 680 C CA . ALA A 1 92 ? 29.304 1.572 -53.718 1.00 86.19 92 ALA A CA 1
ATOM 681 C C . ALA A 1 92 ? 27.767 1.503 -53.707 1.00 86.19 92 ALA A C 1
ATOM 683 O O . ALA A 1 92 ? 27.223 0.523 -53.215 1.00 86.19 92 ALA A O 1
ATOM 684 N N . LYS A 1 93 ? 27.065 2.500 -54.270 1.00 83.75 93 LYS A N 1
ATOM 685 C CA . LYS A 1 93 ? 25.593 2.482 -54.416 1.00 83.75 93 LYS A CA 1
ATOM 686 C C . LYS A 1 93 ? 25.103 1.519 -55.495 1.00 83.75 93 LYS A C 1
ATOM 688 O O . LYS A 1 93 ? 23.957 1.085 -55.451 1.00 83.75 93 LYS A O 1
ATOM 693 N N . THR A 1 94 ? 25.945 1.244 -56.489 1.00 84.00 94 THR A N 1
ATOM 694 C CA . THR A 1 94 ? 25.624 0.324 -57.588 1.00 84.00 94 THR A CA 1
ATOM 695 C C . THR A 1 94 ? 25.785 -1.124 -57.138 1.00 84.00 94 THR A C 1
ATOM 697 O O . THR A 1 94 ? 25.047 -2.007 -57.568 1.00 84.00 94 THR A O 1
ATOM 700 N N . PHE A 1 95 ? 26.744 -1.375 -56.250 1.00 81.12 95 PHE A N 1
ATOM 701 C CA . PHE A 1 95 ? 26.906 -2.665 -55.603 1.00 81.12 95 PHE A CA 1
ATOM 702 C C . PHE A 1 95 ? 25.811 -2.817 -54.539 1.00 81.12 95 PHE A C 1
ATOM 704 O O . PHE A 1 95 ? 25.618 -1.929 -53.718 1.00 81.12 95 PHE A O 1
ATOM 711 N N . THR A 1 96 ? 25.062 -3.921 -54.552 1.00 76.81 96 THR A N 1
ATOM 712 C CA . THR A 1 96 ? 23.996 -4.213 -53.575 1.00 76.81 96 THR A CA 1
ATOM 713 C C . THR A 1 96 ? 24.592 -4.515 -52.191 1.00 76.81 96 THR A C 1
ATOM 715 O O . THR A 1 96 ? 24.592 -5.653 -51.728 1.00 76.81 96 THR A O 1
ATOM 718 N N . LEU A 1 97 ? 25.181 -3.501 -51.557 1.00 80.38 97 LEU A N 1
ATOM 719 C CA . LEU A 1 97 ? 25.896 -3.579 -50.287 1.00 80.38 97 LEU A CA 1
ATOM 720 C C . LEU A 1 97 ? 25.001 -3.111 -49.140 1.00 80.38 97 LEU A C 1
ATOM 722 O O . LEU A 1 97 ? 24.203 -2.186 -49.289 1.00 80.38 97 LEU A O 1
ATOM 726 N N . LEU A 1 98 ? 25.179 -3.721 -47.969 1.00 78.38 98 LEU A N 1
ATOM 727 C CA . LEU A 1 98 ? 24.544 -3.271 -46.734 1.00 78.38 98 LEU A CA 1
ATOM 728 C C . LEU A 1 98 ? 25.495 -2.318 -45.994 1.00 78.38 98 LEU A C 1
ATOM 730 O O . LEU A 1 98 ? 26.631 -2.704 -45.704 1.00 78.38 98 LEU A O 1
ATOM 734 N N . PRO A 1 99 ? 25.075 -1.079 -45.680 1.00 80.00 99 PRO A N 1
ATOM 735 C CA . PRO A 1 99 ? 25.916 -0.151 -44.940 1.00 80.00 99 PRO A CA 1
ATOM 736 C C . PRO A 1 99 ? 26.076 -0.631 -43.493 1.00 80.00 99 PRO A C 1
ATOM 738 O O . PRO A 1 99 ? 25.105 -0.716 -42.748 1.00 80.00 99 PRO A O 1
ATOM 741 N N . ALA A 1 100 ? 27.313 -0.928 -43.091 1.00 80.88 100 ALA A N 1
ATOM 742 C CA . ALA A 1 100 ? 27.623 -1.346 -41.722 1.00 80.88 100 ALA A CA 1
ATOM 743 C C . ALA A 1 100 ? 27.962 -0.163 -40.799 1.00 80.88 100 ALA A C 1
ATOM 745 O O . ALA A 1 100 ? 27.638 -0.186 -39.614 1.00 80.88 100 ALA A O 1
ATOM 746 N N . ARG A 1 101 ? 28.637 0.867 -41.330 1.00 84.69 101 ARG A N 1
ATOM 747 C CA . ARG A 1 101 ? 29.044 2.077 -40.599 1.00 84.69 101 ARG A CA 1
ATOM 748 C C . ARG A 1 101 ? 28.946 3.292 -41.518 1.00 84.69 101 ARG A C 1
ATOM 750 O O . ARG A 1 101 ? 29.242 3.190 -42.708 1.00 84.69 101 ARG A O 1
ATOM 757 N N . LEU A 1 102 ? 28.548 4.435 -40.962 1.00 86.00 102 LEU A N 1
ATOM 758 C CA . LEU A 1 102 ? 28.471 5.709 -41.671 1.00 86.00 102 LEU A CA 1
ATOM 759 C C . LEU A 1 102 ? 29.274 6.761 -40.908 1.00 86.00 102 LEU A C 1
ATOM 761 O O . LEU A 1 102 ? 28.974 7.060 -39.755 1.00 86.00 102 LEU A O 1
ATOM 765 N N . TYR A 1 103 ? 30.257 7.346 -41.584 1.00 86.56 103 TYR A N 1
ATOM 766 C CA . TYR A 1 103 ? 31.065 8.435 -41.052 1.00 86.56 103 TYR A CA 1
ATOM 767 C C . TYR A 1 103 ? 30.619 9.749 -41.677 1.00 86.56 103 TYR A C 1
ATOM 769 O O . TYR A 1 103 ? 30.654 9.907 -42.897 1.00 86.56 103 TYR A O 1
ATOM 777 N N . VAL A 1 104 ? 30.210 10.699 -40.839 1.00 87.06 104 VAL A N 1
ATOM 778 C CA . VAL A 1 104 ? 29.798 12.034 -41.276 1.00 87.06 104 VAL A CA 1
ATOM 779 C C . VAL A 1 104 ? 30.676 13.056 -40.576 1.00 87.06 104 VAL A C 1
ATOM 781 O O . VAL A 1 104 ? 30.705 13.130 -39.350 1.00 87.06 104 VAL A O 1
ATOM 784 N N . LYS A 1 105 ? 31.402 13.853 -41.362 1.00 87.56 105 LYS A N 1
ATOM 785 C CA . LYS A 1 105 ? 32.169 14.984 -40.845 1.00 87.56 105 LYS A CA 1
ATOM 786 C C . LYS A 1 105 ? 31.278 16.221 -40.842 1.00 87.56 105 LYS A C 1
ATOM 788 O O . LYS A 1 105 ? 30.839 16.657 -41.902 1.00 87.56 105 LYS A O 1
ATOM 793 N N . ILE A 1 106 ? 31.051 16.785 -39.662 1.00 88.25 106 ILE A N 1
ATOM 794 C CA . ILE A 1 106 ? 30.284 18.018 -39.458 1.00 88.25 106 ILE A CA 1
ATOM 795 C C . ILE A 1 106 ? 31.229 19.048 -38.843 1.00 88.25 106 ILE A C 1
ATOM 797 O O . ILE A 1 106 ? 32.020 18.713 -37.961 1.00 88.25 106 ILE A O 1
ATOM 801 N N . THR A 1 107 ? 31.200 20.278 -39.354 1.00 87.44 107 THR A N 1
ATOM 802 C CA . THR A 1 107 ? 32.101 21.349 -38.901 1.00 87.44 107 THR A CA 1
ATOM 803 C C . THR A 1 107 ? 31.624 21.972 -37.589 1.00 87.44 107 THR A C 1
ATOM 805 O O . THR A 1 107 ? 32.453 22.318 -36.751 1.00 87.44 107 THR A O 1
ATOM 808 N N . ASP A 1 108 ? 30.307 22.089 -37.394 1.00 89.62 108 ASP A N 1
ATOM 809 C CA . ASP A 1 108 ? 29.720 22.603 -36.158 1.00 89.62 108 ASP A CA 1
ATOM 810 C C . ASP A 1 108 ? 29.477 21.488 -35.124 1.00 89.62 108 ASP A C 1
ATOM 812 O O . ASP A 1 108 ? 28.833 20.470 -35.390 1.00 89.62 108 ASP A O 1
ATOM 816 N N . SER A 1 109 ? 29.998 21.698 -33.915 1.00 86.06 109 SER A N 1
ATOM 817 C CA . SER A 1 109 ? 29.897 20.745 -32.807 1.00 86.06 109 SER A CA 1
ATOM 818 C C . SER A 1 109 ? 28.489 20.686 -32.209 1.00 86.06 109 SER A C 1
ATOM 820 O O . SER A 1 109 ? 28.060 19.612 -31.781 1.00 86.06 109 SER A O 1
ATOM 822 N N . GLU A 1 110 ? 27.753 21.802 -32.178 1.00 87.31 110 GLU A N 1
ATOM 823 C CA . GLU A 1 110 ? 26.386 21.818 -31.640 1.00 87.31 110 GLU A CA 1
ATOM 824 C C . GLU A 1 110 ? 25.408 21.118 -32.585 1.00 87.31 110 GLU A C 1
ATOM 826 O O . GLU A 1 110 ? 24.625 20.259 -32.154 1.00 87.31 110 GLU A O 1
ATOM 831 N N . GLU A 1 111 ? 25.504 21.409 -33.883 1.00 89.31 111 GLU A N 1
ATOM 832 C CA . GLU A 1 111 ? 24.748 20.712 -34.920 1.00 89.31 111 GLU A CA 1
ATOM 833 C C . GLU A 1 111 ? 25.021 19.201 -34.904 1.00 89.31 111 GLU A C 1
ATOM 835 O O . GLU A 1 111 ? 24.075 18.408 -34.941 1.00 89.31 111 GLU A O 1
ATOM 840 N N . ALA A 1 112 ? 26.284 18.784 -34.745 1.00 87.75 112 ALA A N 1
ATOM 841 C CA . ALA A 1 112 ? 26.651 17.371 -34.661 1.00 87.75 112 ALA A CA 1
ATOM 842 C C . ALA A 1 112 ? 25.954 16.649 -33.494 1.00 87.75 112 ALA A C 1
ATOM 844 O O . ALA A 1 112 ? 25.426 15.547 -33.670 1.00 87.75 112 ALA A O 1
ATOM 845 N N . ILE A 1 113 ? 25.895 17.271 -32.311 1.00 89.00 113 ILE A N 1
ATOM 846 C CA . ILE A 1 113 ? 25.200 16.720 -31.136 1.00 89.00 113 ILE A CA 1
ATOM 847 C C . ILE A 1 113 ? 23.688 16.658 -31.385 1.00 89.00 113 ILE A C 1
ATOM 849 O O . ILE A 1 113 ? 23.054 15.643 -31.086 1.00 89.00 113 ILE A O 1
ATOM 853 N N . SER A 1 114 ? 23.095 17.727 -31.922 1.00 89.06 114 SER A N 1
ATOM 854 C CA . SER A 1 114 ? 21.654 17.808 -32.193 1.00 89.06 114 SER A CA 1
ATOM 855 C C . SER A 1 114 ? 21.206 16.760 -33.216 1.00 89.06 114 SER A C 1
ATOM 857 O O . SER A 1 114 ? 20.237 16.031 -32.980 1.00 89.06 114 SER A O 1
ATOM 859 N N . LEU A 1 115 ? 21.950 16.618 -34.316 1.00 89.25 115 LEU A N 1
ATOM 860 C CA . LEU A 1 115 ? 21.697 15.606 -35.337 1.00 89.25 115 LEU A CA 1
ATOM 861 C C . LEU A 1 115 ? 21.856 14.194 -34.765 1.00 89.25 115 LEU A C 1
ATOM 863 O O . LEU A 1 115 ? 20.998 13.342 -34.990 1.00 89.25 115 LEU A O 1
ATOM 867 N N . SER A 1 116 ? 22.899 13.966 -33.963 1.00 89.31 116 SER A N 1
ATOM 868 C CA . SER A 1 116 ? 23.135 12.667 -33.327 1.00 89.31 116 SER A CA 1
ATOM 869 C C . SER A 1 116 ? 21.985 12.252 -32.415 1.00 89.31 116 SER A C 1
ATOM 871 O O . SER A 1 116 ? 21.561 11.099 -32.458 1.00 89.31 116 SER A O 1
ATOM 873 N N . LYS A 1 117 ? 21.411 13.194 -31.652 1.00 88.62 117 LYS A N 1
ATOM 874 C CA . LYS A 1 117 ? 20.214 12.936 -30.835 1.00 88.62 117 LYS A CA 1
ATOM 875 C C . LYS A 1 117 ? 19.021 12.546 -31.700 1.00 88.62 117 LYS A C 1
ATOM 877 O O . LYS A 1 117 ? 18.330 11.591 -31.367 1.00 88.62 117 LYS A O 1
ATOM 882 N N . ARG A 1 118 ? 18.777 13.259 -32.804 1.00 88.00 118 ARG A N 1
ATOM 883 C CA . ARG A 1 118 ? 17.652 12.972 -33.714 1.00 88.00 118 ARG A CA 1
ATOM 884 C C . ARG A 1 118 ? 17.766 11.587 -34.345 1.00 88.00 118 ARG A C 1
ATOM 886 O O . ARG A 1 118 ? 16.773 10.871 -34.387 1.00 88.00 118 ARG A O 1
ATOM 893 N N . ILE A 1 119 ? 18.965 11.209 -34.787 1.00 88.44 119 ILE A N 1
ATOM 894 C CA . ILE A 1 119 ? 19.224 9.881 -35.357 1.00 88.44 119 ILE A CA 1
ATOM 895 C C . ILE A 1 119 ? 19.095 8.805 -34.274 1.00 88.44 119 ILE A C 1
ATOM 897 O O . ILE A 1 119 ? 18.425 7.805 -34.490 1.00 88.44 119 ILE A O 1
ATOM 901 N N . ALA A 1 120 ? 19.662 9.017 -33.084 1.00 88.06 120 ALA A N 1
ATOM 902 C CA . ALA A 1 120 ? 19.534 8.054 -31.993 1.00 88.06 120 ALA A CA 1
ATOM 903 C C . ALA A 1 120 ? 18.066 7.839 -31.588 1.00 88.06 120 ALA A C 1
ATOM 905 O O . ALA A 1 120 ? 17.670 6.709 -31.324 1.00 88.06 120 ALA A O 1
ATOM 906 N N . LEU A 1 121 ? 17.250 8.901 -31.580 1.00 86.19 121 LEU A N 1
ATOM 907 C CA . LEU A 1 121 ? 15.818 8.847 -31.267 1.00 86.19 121 LEU A CA 1
ATOM 908 C C . LEU A 1 121 ? 14.969 8.137 -32.329 1.00 86.19 121 LEU A C 1
ATOM 910 O O . LEU A 1 121 ? 13.839 7.771 -32.013 1.00 86.19 121 LEU A O 1
ATOM 914 N N . SER A 1 122 ? 15.474 7.914 -33.549 1.00 85.38 122 SER A N 1
ATOM 915 C CA . SER A 1 122 ? 14.743 7.119 -34.544 1.00 85.38 122 SER A CA 1
ATOM 916 C C . SER A 1 122 ? 14.660 5.636 -34.165 1.00 85.38 122 SER A C 1
ATOM 918 O O . SER A 1 122 ? 13.865 4.916 -34.752 1.00 85.38 122 SER A O 1
ATOM 920 N N . GLY A 1 123 ? 15.441 5.183 -33.175 1.00 73.81 123 GLY A N 1
ATOM 921 C CA . GLY A 1 123 ? 15.345 3.840 -32.595 1.00 73.81 123 GLY A CA 1
ATOM 922 C C . GLY A 1 123 ? 16.305 2.811 -33.189 1.00 73.81 123 GLY A C 1
ATOM 923 O O . GLY A 1 123 ? 16.690 1.876 -32.492 1.00 73.81 123 GLY A O 1
ATOM 924 N N . ASP A 1 124 ? 16.743 3.014 -34.430 1.00 76.94 124 ASP A N 1
ATOM 925 C CA . ASP A 1 124 ? 17.437 1.978 -35.210 1.00 76.94 124 ASP A CA 1
ATOM 926 C C . ASP A 1 124 ? 18.972 2.048 -35.141 1.00 76.94 124 ASP A C 1
ATOM 928 O O . ASP A 1 124 ? 19.657 1.112 -35.554 1.00 76.94 124 ASP A O 1
ATOM 932 N N . TYR A 1 125 ? 19.537 3.143 -34.621 1.00 84.38 125 TYR A N 1
ATOM 933 C CA . TYR A 1 125 ? 20.972 3.422 -34.721 1.00 84.38 125 TYR A CA 1
ATOM 934 C C . TYR A 1 125 ? 21.619 3.742 -33.372 1.00 84.38 125 TYR A C 1
ATOM 936 O O . TYR A 1 125 ? 21.069 4.453 -32.529 1.00 84.38 125 TYR A O 1
ATOM 944 N N . ILE A 1 126 ? 22.850 3.257 -33.202 1.00 86.38 126 ILE A N 1
ATOM 945 C CA . ILE A 1 126 ? 23.768 3.711 -32.155 1.00 86.38 126 ILE A CA 1
ATOM 946 C C . ILE A 1 126 ? 24.622 4.814 -32.768 1.00 86.38 126 ILE A C 1
ATOM 948 O O . ILE A 1 126 ? 25.348 4.566 -33.730 1.00 86.38 126 ILE A O 1
ATOM 952 N N . VAL A 1 127 ? 24.545 6.023 -32.217 1.00 89.88 127 VAL A N 1
ATOM 953 C CA . VAL A 1 127 ? 25.265 7.181 -32.752 1.00 89.88 127 VAL A CA 1
ATOM 954 C C . VAL A 1 127 ? 26.348 7.604 -31.772 1.00 89.88 127 VAL A C 1
ATOM 956 O O . VAL A 1 127 ? 26.066 7.866 -30.603 1.00 89.88 127 VAL A O 1
ATOM 959 N N . LYS A 1 128 ? 27.593 7.685 -32.247 1.00 88.81 128 LYS A N 1
ATOM 960 C CA . LYS A 1 128 ? 28.717 8.254 -31.499 1.00 88.81 128 LYS A CA 1
ATOM 961 C C . LYS A 1 128 ? 29.090 9.597 -32.124 1.00 88.81 128 LYS A C 1
ATOM 963 O O . LYS A 1 128 ? 29.506 9.646 -33.275 1.00 88.81 128 LYS A O 1
ATOM 968 N N . ALA A 1 129 ? 28.913 10.681 -31.373 1.00 88.81 129 ALA A N 1
ATOM 969 C CA . ALA A 1 129 ? 29.280 12.031 -31.791 1.00 88.81 129 ALA A CA 1
ATOM 970 C C . ALA A 1 129 ? 30.551 12.477 -31.070 1.00 88.81 129 ALA A C 1
ATOM 972 O O . ALA A 1 129 ? 30.679 12.282 -29.862 1.00 88.81 129 ALA A O 1
ATOM 973 N N . ILE A 1 130 ? 31.465 13.121 -31.791 1.00 85.75 130 ILE A N 1
ATOM 974 C CA . ILE A 1 130 ? 32.682 13.698 -31.218 1.00 85.75 130 ILE A CA 1
ATOM 975 C C . ILE A 1 130 ? 32.531 15.210 -31.268 1.00 85.75 130 ILE A C 1
ATOM 977 O O . ILE A 1 130 ? 32.455 15.793 -32.346 1.00 85.75 130 ILE A O 1
ATOM 981 N N . ALA A 1 131 ? 32.472 15.837 -30.100 1.00 85.19 131 ALA A N 1
ATOM 982 C CA . ALA A 1 131 ? 32.335 17.281 -29.975 1.00 85.19 131 ALA A CA 1
ATOM 983 C C . ALA A 1 131 ? 33.195 17.770 -28.810 1.00 85.19 131 ALA A C 1
ATOM 985 O O . ALA A 1 131 ? 33.194 17.171 -27.732 1.00 85.19 131 ALA A O 1
ATOM 986 N N . SER A 1 132 ? 33.957 18.844 -29.033 1.00 82.31 132 SER A N 1
ATOM 987 C CA . SER A 1 132 ? 34.796 19.486 -28.007 1.00 82.31 132 SER A CA 1
ATOM 988 C C . SER A 1 132 ? 35.719 18.516 -27.244 1.00 82.31 132 SER A C 1
ATOM 990 O O . SER A 1 132 ? 35.873 18.616 -26.028 1.00 82.31 132 SER A O 1
ATOM 992 N N . GLY A 1 133 ? 36.301 17.536 -27.948 1.00 81.56 133 GLY A N 1
ATOM 993 C CA . GLY A 1 133 ? 37.206 16.535 -27.364 1.00 81.56 133 GLY A CA 1
ATOM 994 C C . GLY A 1 133 ? 36.529 15.457 -26.507 1.00 81.56 133 GLY A C 1
ATOM 995 O O . GLY A 1 133 ? 37.225 14.684 -25.854 1.00 81.56 133 GLY A O 1
ATOM 996 N N . LYS A 1 134 ? 35.191 15.382 -26.495 1.00 84.81 134 LYS A N 1
ATOM 997 C CA . LYS A 1 134 ? 34.416 14.347 -25.796 1.00 84.81 134 LYS A CA 1
ATOM 998 C C . LYS A 1 134 ? 33.649 13.475 -26.785 1.00 84.81 134 LYS A C 1
ATOM 1000 O O . LYS A 1 134 ? 33.148 13.963 -27.798 1.00 84.81 134 LYS A O 1
ATOM 1005 N N . VAL A 1 135 ? 33.530 12.191 -26.453 1.00 86.31 135 VAL A N 1
ATOM 1006 C CA . VAL A 1 135 ? 32.730 11.218 -27.206 1.00 86.31 135 VAL A CA 1
ATOM 1007 C C . VAL A 1 135 ? 31.371 11.066 -26.527 1.00 86.31 135 VAL A C 1
ATOM 1009 O O . VAL A 1 135 ? 31.280 10.655 -25.372 1.00 86.31 135 VAL A O 1
ATOM 1012 N N . TYR A 1 136 ? 30.307 11.393 -27.250 1.00 87.50 136 TYR A N 1
ATOM 1013 C CA . TYR A 1 136 ? 28.922 11.242 -26.822 1.00 87.50 136 TYR A CA 1
ATOM 1014 C C . TYR A 1 136 ? 28.329 10.006 -27.488 1.00 87.50 136 TYR A C 1
ATOM 1016 O O . TYR A 1 136 ? 28.129 9.997 -28.699 1.00 87.50 136 TYR A O 1
ATOM 1024 N N . THR A 1 137 ? 28.018 8.972 -26.706 1.00 88.75 137 THR A N 1
ATOM 1025 C CA . THR A 1 137 ? 27.269 7.810 -27.207 1.00 88.75 137 THR A CA 1
ATOM 1026 C C . THR A 1 137 ? 25.785 8.023 -26.945 1.00 88.75 137 THR A C 1
ATOM 1028 O O . THR A 1 137 ? 25.373 8.206 -25.800 1.00 88.75 137 THR A O 1
ATOM 1031 N N . MET A 1 138 ? 24.986 8.007 -28.005 1.00 87.12 138 MET A N 1
ATOM 1032 C CA . MET A 1 138 ? 23.544 8.211 -27.962 1.00 87.12 138 MET A CA 1
ATOM 1033 C C . MET A 1 138 ? 22.851 6.994 -28.561 1.00 87.12 138 MET A C 1
ATOM 1035 O O . MET A 1 138 ? 23.149 6.574 -29.678 1.00 87.12 138 MET A O 1
ATOM 1039 N N . GLN A 1 139 ? 21.921 6.425 -27.805 1.00 86.62 139 GLN A N 1
ATOM 1040 C CA . GLN A 1 139 ? 21.143 5.270 -28.224 1.00 86.62 139 GLN A CA 1
ATOM 1041 C C . GLN A 1 139 ? 19.751 5.368 -27.609 1.00 86.62 139 GLN A C 1
ATOM 1043 O O . GLN A 1 139 ? 19.617 5.655 -26.417 1.00 86.62 139 GLN A O 1
ATOM 1048 N N . TYR A 1 140 ? 18.723 5.093 -28.405 1.00 84.56 140 TYR A N 1
ATOM 1049 C CA . TYR A 1 140 ? 17.385 4.876 -27.876 1.00 84.56 140 TYR A CA 1
ATOM 1050 C C . TYR A 1 140 ? 17.333 3.523 -27.162 1.00 84.56 140 TYR A C 1
ATOM 1052 O O . TYR A 1 140 ? 17.540 2.471 -27.766 1.00 84.56 140 TYR A O 1
ATOM 1060 N N . LYS A 1 141 ? 17.093 3.554 -25.849 1.00 79.12 141 LYS A N 1
ATOM 1061 C CA . LYS A 1 141 ? 16.868 2.361 -25.030 1.00 79.12 141 LYS A CA 1
ATOM 1062 C C . LYS A 1 141 ? 15.562 2.509 -24.270 1.00 79.12 141 LYS A C 1
ATOM 1064 O O . LYS A 1 141 ? 15.309 3.545 -23.660 1.00 79.12 141 LYS A O 1
ATOM 1069 N N . SER A 1 142 ? 14.768 1.444 -24.266 1.00 72.25 142 SER A N 1
ATOM 1070 C CA . SER A 1 142 ? 13.661 1.307 -23.327 1.00 72.25 142 SER A CA 1
ATOM 1071 C C . SER A 1 142 ? 14.224 0.831 -21.987 1.00 72.25 142 SER A C 1
ATOM 1073 O O . SER A 1 142 ? 14.924 -0.181 -21.938 1.00 72.25 142 SER A O 1
ATOM 1075 N N . TYR A 1 143 ? 13.960 1.574 -20.914 1.00 67.25 143 TYR A N 1
ATOM 1076 C CA . TYR A 1 143 ? 14.204 1.128 -19.545 1.00 67.25 143 TYR A CA 1
ATOM 1077 C C . TYR A 1 143 ? 12.870 1.070 -18.805 1.00 67.25 143 TYR A C 1
ATOM 1079 O O . TYR A 1 143 ? 11.989 1.903 -19.021 1.00 67.25 143 TYR A O 1
ATOM 1087 N N . MET A 1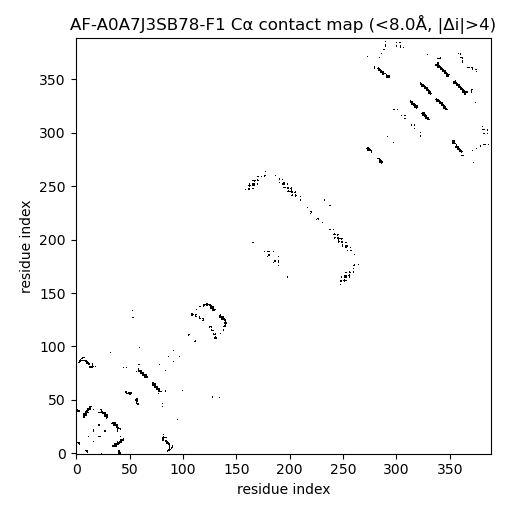 144 ? 12.715 0.064 -17.950 1.00 60.28 144 MET A N 1
ATOM 1088 C CA . MET A 1 144 ? 11.544 -0.084 -17.095 1.00 60.28 144 MET A CA 1
ATOM 1089 C C . MET A 1 144 ? 11.893 0.470 -15.717 1.00 60.28 144 MET A C 1
ATOM 1091 O O . MET A 1 144 ? 12.743 -0.088 -15.029 1.00 60.28 144 MET A O 1
ATOM 1095 N N . ASP A 1 145 ? 11.264 1.579 -15.337 1.00 69.44 145 ASP A N 1
ATOM 1096 C CA . ASP A 1 145 ? 11.375 2.157 -13.997 1.00 69.44 145 ASP A CA 1
ATOM 1097 C C . ASP A 1 145 ? 10.109 1.810 -13.202 1.00 69.44 145 ASP A C 1
ATOM 1099 O O . ASP A 1 145 ? 8.992 2.107 -13.635 1.00 69.44 145 ASP A O 1
ATOM 1103 N N . ILE A 1 146 ? 10.272 1.142 -12.059 1.00 62.16 146 ILE A N 1
ATOM 1104 C CA . ILE A 1 146 ? 9.163 0.776 -11.172 1.00 62.16 146 ILE A CA 1
ATOM 1105 C C . ILE A 1 146 ? 9.090 1.832 -10.073 1.00 62.16 146 ILE A C 1
ATOM 1107 O O . ILE A 1 146 ? 9.783 1.757 -9.060 1.00 62.16 146 ILE A O 1
ATOM 1111 N N . ARG A 1 147 ? 8.214 2.819 -10.262 1.00 69.25 147 ARG A N 1
ATOM 1112 C CA . ARG A 1 147 ? 7.883 3.824 -9.242 1.00 69.25 147 ARG A CA 1
ATOM 1113 C C . ARG A 1 147 ? 6.571 3.476 -8.543 1.00 69.25 147 ARG A C 1
ATOM 1115 O O . ARG A 1 147 ? 5.680 2.893 -9.151 1.00 69.25 147 ARG A O 1
ATOM 1122 N N . GLY A 1 148 ? 6.433 3.877 -7.276 1.00 70.50 148 GLY A N 1
ATOM 1123 C CA . GLY A 1 148 ? 5.168 3.775 -6.528 1.00 70.50 148 GLY A CA 1
ATOM 1124 C C . GLY A 1 148 ? 5.214 2.983 -5.218 1.00 70.50 148 GLY A C 1
ATOM 1125 O O . GLY A 1 148 ? 4.225 2.985 -4.488 1.00 70.50 148 GLY A O 1
ATOM 1126 N N . PHE A 1 149 ? 6.346 2.366 -4.863 1.00 79.31 149 PHE A N 1
ATOM 1127 C CA . PHE A 1 149 ? 6.492 1.679 -3.571 1.00 79.31 149 PHE A CA 1
ATOM 1128 C C . PHE A 1 149 ? 6.318 2.636 -2.375 1.00 79.31 149 PHE A C 1
ATOM 1130 O O . PHE A 1 149 ? 5.615 2.328 -1.415 1.00 79.31 149 PHE A O 1
ATOM 1137 N N . GLU A 1 150 ? 6.868 3.849 -2.472 1.00 81.56 150 GLU A N 1
ATOM 1138 C CA . GLU A 1 150 ? 6.712 4.900 -1.454 1.00 81.56 150 GLU A CA 1
ATOM 1139 C C . GLU A 1 150 ? 5.244 5.322 -1.258 1.00 81.56 150 GLU A C 1
ATOM 1141 O O . GLU A 1 150 ? 4.798 5.591 -0.138 1.00 81.56 150 GLU A O 1
ATOM 1146 N N . ALA A 1 151 ? 4.455 5.316 -2.338 1.00 81.00 151 ALA A N 1
ATOM 1147 C CA . ALA A 1 151 ? 3.029 5.615 -2.275 1.00 81.00 151 ALA A CA 1
ATOM 1148 C C . ALA A 1 151 ? 2.252 4.510 -1.540 1.00 81.00 151 ALA A C 1
ATOM 1150 O O . ALA A 1 151 ? 1.356 4.817 -0.754 1.00 81.00 151 ALA A O 1
ATOM 1151 N N . MET A 1 152 ? 2.621 3.236 -1.726 1.00 82.75 152 MET A N 1
ATOM 1152 C CA . MET A 1 152 ? 2.017 2.120 -0.983 1.00 82.75 152 MET A CA 1
ATOM 1153 C C . MET A 1 152 ? 2.278 2.221 0.523 1.00 82.75 152 MET A C 1
ATOM 1155 O O . MET A 1 152 ? 1.351 2.027 1.310 1.00 82.75 152 MET A O 1
ATOM 1159 N N . LEU A 1 153 ? 3.503 2.570 0.928 1.00 88.25 153 LEU A N 1
ATOM 1160 C CA . LEU A 1 153 ? 3.839 2.779 2.342 1.00 88.25 153 LEU A CA 1
ATOM 1161 C C . LEU A 1 153 ? 3.007 3.911 2.954 1.00 88.25 153 LEU A C 1
ATOM 1163 O O . LEU A 1 153 ? 2.413 3.747 4.019 1.00 88.25 153 LEU A O 1
ATOM 1167 N N . THR A 1 154 ? 2.909 5.038 2.250 1.00 87.69 154 THR A N 1
ATOM 1168 C CA . THR A 1 154 ? 2.125 6.196 2.701 1.00 87.69 154 THR A CA 1
ATOM 1169 C C . THR A 1 154 ? 0.640 5.847 2.850 1.00 87.69 154 THR A C 1
ATOM 1171 O O . THR A 1 154 ? 0.014 6.202 3.851 1.00 87.69 154 THR A O 1
ATOM 1174 N N . LEU A 1 155 ? 0.079 5.092 1.899 1.00 85.62 155 LEU A N 1
ATOM 1175 C CA . LEU A 1 155 ? -1.298 4.599 1.976 1.00 85.62 155 LEU A CA 1
ATOM 1176 C C . LEU A 1 155 ? -1.507 3.671 3.178 1.00 85.62 155 LEU A C 1
ATOM 1178 O O . LEU A 1 155 ? -2.475 3.847 3.915 1.00 85.62 155 LEU A O 1
ATOM 1182 N N . ALA A 1 156 ? -0.596 2.726 3.421 1.00 87.62 156 ALA A N 1
ATOM 1183 C CA . ALA A 1 156 ? -0.692 1.803 4.553 1.00 87.62 156 ALA A CA 1
ATOM 1184 C C . ALA A 1 156 ? -0.688 2.537 5.906 1.00 87.62 156 ALA A C 1
ATOM 1186 O O . ALA A 1 156 ? -1.493 2.224 6.790 1.00 87.62 156 ALA A O 1
ATOM 1187 N N . ILE A 1 157 ? 0.173 3.548 6.053 1.00 90.88 157 ILE A N 1
ATOM 1188 C CA . ILE A 1 157 ? 0.234 4.389 7.257 1.00 90.88 157 ILE A CA 1
ATOM 1189 C C . ILE A 1 157 ? -1.069 5.178 7.422 1.00 90.88 157 ILE A C 1
ATOM 1191 O O . ILE A 1 157 ? -1.630 5.216 8.517 1.00 90.88 157 ILE A O 1
ATOM 1195 N N . SER A 1 158 ? -1.582 5.771 6.341 1.00 86.88 158 SER A N 1
ATOM 1196 C CA . SER A 1 158 ? -2.831 6.539 6.370 1.00 86.88 158 SER A CA 1
ATOM 1197 C C . SER A 1 158 ? -4.025 5.676 6.794 1.00 86.88 158 SER A C 1
ATOM 1199 O O . SER A 1 158 ? -4.745 6.042 7.723 1.00 86.88 158 SER A O 1
ATOM 1201 N N . ILE A 1 159 ? -4.180 4.491 6.193 1.00 84.69 159 ILE A N 1
ATOM 1202 C CA . ILE A 1 159 ? -5.232 3.520 6.532 1.00 84.69 159 ILE A CA 1
ATOM 1203 C C . ILE A 1 159 ? -5.134 3.106 8.004 1.00 84.69 159 ILE A C 1
ATOM 1205 O O . ILE A 1 159 ? -6.140 3.090 8.716 1.00 84.69 159 ILE A O 1
ATOM 1209 N N . SER A 1 160 ? -3.920 2.820 8.480 1.00 86.88 160 SER A N 1
ATOM 1210 C CA . SER A 1 160 ? -3.687 2.442 9.877 1.00 86.88 160 SER A CA 1
ATOM 1211 C C . SER A 1 160 ? -4.063 3.567 10.842 1.00 86.88 160 SER A C 1
ATOM 1213 O O . SER A 1 160 ? -4.718 3.315 11.851 1.00 86.88 160 SER A O 1
ATOM 1215 N N . ASN A 1 161 ? -3.712 4.815 10.518 1.00 89.12 161 ASN A N 1
ATOM 1216 C CA . ASN A 1 161 ? -4.049 5.978 11.337 1.00 89.12 161 ASN A CA 1
ATOM 1217 C C . ASN A 1 161 ? -5.570 6.182 11.430 1.00 89.12 161 ASN A C 1
ATOM 1219 O O . ASN A 1 161 ? -6.112 6.301 12.527 1.00 89.12 161 ASN A O 1
ATOM 1223 N N . VAL A 1 162 ? -6.278 6.119 10.297 1.00 84.62 162 VAL A N 1
ATOM 1224 C CA . VAL A 1 162 ? -7.750 6.185 10.282 1.00 84.62 162 VAL A CA 1
ATOM 1225 C C . VAL A 1 162 ? -8.352 5.086 11.162 1.00 84.62 162 VAL A C 1
ATOM 1227 O O . VAL A 1 162 ? -9.258 5.361 11.949 1.00 84.62 162 VAL A O 1
ATOM 1230 N N . GLY A 1 163 ? -7.816 3.864 11.091 1.00 80.25 163 GLY A N 1
ATOM 1231 C CA . GLY A 1 163 ? -8.226 2.762 11.960 1.00 80.25 163 GLY A CA 1
ATOM 1232 C C . GLY A 1 163 ? -8.043 3.065 13.450 1.00 80.25 163 GLY A C 1
ATOM 1233 O O . GLY A 1 163 ? -8.966 2.846 14.234 1.00 80.25 163 GLY A O 1
ATOM 1234 N N . ILE A 1 164 ? -6.888 3.611 13.844 1.00 83.56 164 ILE A N 1
ATOM 1235 C CA . ILE A 1 164 ? -6.592 3.982 15.238 1.00 83.56 164 ILE A CA 1
ATOM 1236 C C . ILE A 1 164 ? -7.543 5.079 15.733 1.00 83.56 164 ILE A C 1
ATOM 1238 O O . ILE A 1 164 ? -8.088 4.961 16.830 1.00 83.56 164 ILE A O 1
ATOM 1242 N N . VAL A 1 165 ? -7.780 6.118 14.929 1.00 86.12 165 VAL A N 1
ATOM 1243 C CA . VAL A 1 165 ? -8.674 7.232 15.290 1.00 86.12 165 VAL A CA 1
ATOM 1244 C C . VAL A 1 165 ? -10.119 6.757 15.440 1.00 86.12 165 VAL A C 1
ATOM 1246 O O . VAL A 1 165 ? -10.777 7.094 16.424 1.00 86.12 165 VAL A O 1
ATOM 1249 N N . MET A 1 166 ? -10.607 5.927 14.514 1.00 81.06 166 MET A N 1
ATOM 1250 C CA . MET A 1 166 ? -11.951 5.346 14.611 1.00 81.06 166 MET A CA 1
ATOM 1251 C C . MET A 1 166 ? -12.089 4.454 15.844 1.00 81.06 166 MET A C 1
ATOM 1253 O O . MET A 1 166 ? -13.105 4.506 16.539 1.00 81.06 166 MET A O 1
ATOM 1257 N N . LEU A 1 167 ? -11.049 3.683 16.168 1.00 77.50 167 LEU A N 1
ATOM 1258 C CA . LEU A 1 167 ? -11.029 2.884 17.383 1.00 77.50 167 LEU A CA 1
ATOM 1259 C C . LEU A 1 167 ? -11.102 3.767 18.631 1.00 77.50 167 LEU A C 1
ATOM 1261 O O . LEU A 1 167 ? -11.949 3.517 19.486 1.00 77.50 167 LEU A O 1
ATOM 1265 N N . ALA A 1 168 ? -10.289 4.818 18.721 1.00 82.88 168 ALA A N 1
ATOM 1266 C CA . ALA A 1 168 ? -10.324 5.755 19.843 1.00 82.88 168 ALA A CA 1
ATOM 1267 C C . ALA A 1 168 ? -11.710 6.409 20.007 1.00 82.88 168 ALA A C 1
ATOM 1269 O O . ALA A 1 168 ? -12.264 6.399 21.106 1.00 82.88 168 ALA A O 1
ATOM 1270 N N . SER A 1 169 ? -12.316 6.870 18.910 1.00 81.81 169 SER A N 1
ATOM 1271 C CA . SER A 1 169 ? -13.638 7.511 18.925 1.00 81.81 169 SER A CA 1
ATOM 1272 C C . SER A 1 169 ? -14.742 6.586 19.456 1.00 81.81 169 SER A C 1
ATOM 1274 O O . SER A 1 169 ? -15.550 6.982 20.298 1.00 81.81 169 SER A O 1
ATOM 1276 N N . VAL A 1 170 ? -14.750 5.315 19.045 1.00 76.19 170 VAL A N 1
ATOM 1277 C CA . VAL A 1 170 ? -15.719 4.330 19.559 1.00 76.19 170 VAL A CA 1
ATOM 1278 C C . VAL A 1 170 ? -15.480 4.022 21.041 1.00 76.19 170 VAL A C 1
ATOM 1280 O O . VAL A 1 170 ? -16.431 3.769 21.784 1.00 76.19 170 VAL A O 1
ATOM 1283 N N . TYR A 1 171 ? -14.223 4.046 21.496 1.00 75.75 171 TYR A N 1
ATOM 1284 C CA . TYR A 1 171 ? -13.895 3.858 22.909 1.00 75.75 171 TYR A CA 1
ATOM 1285 C C . TYR A 1 171 ? -14.419 4.998 23.790 1.00 75.75 171 TYR A C 1
ATOM 1287 O O . TYR A 1 171 ? -14.878 4.725 24.901 1.00 75.75 171 TYR A O 1
ATOM 1295 N N . GLU A 1 172 ? -14.397 6.237 23.304 1.00 81.88 172 GLU A N 1
ATOM 1296 C CA . GLU A 1 172 ? -14.975 7.389 24.009 1.00 81.88 172 GLU A CA 1
ATOM 1297 C C . GLU A 1 172 ? -16.503 7.280 24.116 1.00 81.88 172 GLU A C 1
ATOM 1299 O O . GLU A 1 172 ? -17.081 7.567 25.165 1.00 81.88 172 GLU A O 1
ATOM 1304 N N . ARG A 1 173 ? -17.165 6.758 23.078 1.00 82.00 173 ARG A N 1
ATOM 1305 C CA . ARG A 1 173 ? -18.633 6.622 23.014 1.00 82.00 173 ARG A CA 1
ATOM 1306 C C . ARG A 1 173 ? -19.186 5.319 23.608 1.00 82.00 173 ARG A C 1
ATOM 1308 O O . ARG A 1 173 ? -20.343 4.959 23.392 1.00 82.00 173 ARG A O 1
ATOM 1315 N N . LYS A 1 174 ? -18.406 4.603 24.426 1.00 77.81 174 LYS A N 1
ATOM 1316 C CA . LYS A 1 174 ? -18.842 3.365 25.115 1.00 77.81 174 LYS A CA 1
ATOM 1317 C C . LYS A 1 174 ? -20.105 3.527 25.961 1.00 77.81 174 LYS A C 1
ATOM 1319 O O . LYS A 1 174 ? -20.909 2.597 26.062 1.00 77.81 174 LYS A O 1
ATOM 1324 N N . ASN A 1 175 ? -20.281 4.694 26.576 1.00 79.06 175 ASN A N 1
ATOM 1325 C CA . ASN A 1 175 ? -21.459 4.973 27.396 1.00 79.06 175 ASN A CA 1
ATOM 1326 C C . ASN A 1 175 ? -22.738 4.981 26.547 1.00 79.06 175 ASN A C 1
ATOM 1328 O O . ASN A 1 175 ? -23.746 4.422 26.967 1.00 79.06 175 ASN A O 1
ATOM 1332 N N . GLU A 1 176 ? -22.683 5.513 25.326 1.00 83.38 176 GLU A N 1
ATOM 1333 C CA . GLU A 1 176 ? -23.816 5.520 24.393 1.00 83.38 176 GLU A CA 1
ATOM 1334 C C . GLU A 1 176 ? -24.189 4.097 23.964 1.00 83.38 176 GLU A C 1
ATOM 1336 O O . GLU A 1 176 ? -25.359 3.718 24.011 1.00 83.38 176 GLU A O 1
ATOM 1341 N N . VAL A 1 177 ? -23.188 3.267 23.644 1.00 80.69 177 VAL A N 1
ATOM 1342 C CA . VAL A 1 177 ? -23.378 1.839 23.324 1.00 80.69 177 VAL A CA 1
ATOM 1343 C C . VAL A 1 177 ? -24.062 1.099 24.478 1.00 80.69 177 VAL A C 1
ATOM 1345 O O . VAL A 1 177 ? -24.952 0.274 24.257 1.00 80.69 177 VAL A O 1
ATOM 1348 N N . THR A 1 178 ? -23.675 1.417 25.715 1.00 76.81 178 THR A N 1
ATOM 1349 C CA . THR A 1 178 ? -24.248 0.819 26.927 1.00 76.81 178 THR A CA 1
ATOM 1350 C C . THR A 1 178 ? -25.705 1.236 27.127 1.00 76.81 178 THR A C 1
ATOM 1352 O O . THR A 1 178 ? -26.543 0.384 27.418 1.00 76.81 178 THR A O 1
ATOM 1355 N N . ILE A 1 179 ? -26.028 2.516 26.923 1.00 83.12 179 ILE A N 1
ATOM 1356 C CA . ILE A 1 179 ? -27.399 3.041 27.015 1.00 83.12 179 ILE A CA 1
ATOM 1357 C C . ILE A 1 179 ? -28.294 2.395 25.950 1.00 83.12 179 ILE A C 1
ATOM 1359 O O . ILE A 1 179 ? -29.369 1.894 26.273 1.00 83.12 179 ILE A O 1
ATOM 1363 N N . LEU A 1 180 ? -27.835 2.330 24.697 1.00 82.69 180 LEU A N 1
ATOM 1364 C CA . LEU A 1 180 ? -28.574 1.697 23.597 1.00 82.69 180 LEU A CA 1
ATOM 1365 C C . LEU A 1 180 ? -28.829 0.207 23.870 1.00 82.69 180 LEU A C 1
ATOM 1367 O O . LEU A 1 180 ? -29.937 -0.287 23.659 1.00 82.69 180 LEU A O 1
ATOM 1371 N N . SER A 1 181 ? -27.831 -0.494 24.412 1.00 80.06 181 SER A N 1
ATOM 1372 C CA . SER A 1 181 ? -27.976 -1.898 24.813 1.00 80.06 181 SER A CA 1
ATOM 1373 C C . SER A 1 181 ? -28.960 -2.067 25.979 1.00 80.06 181 SER A C 1
ATOM 1375 O O . SER A 1 181 ? -29.721 -3.030 25.998 1.00 80.06 181 SER A O 1
ATOM 1377 N N . ALA A 1 182 ? -28.994 -1.127 26.931 1.00 79.25 182 ALA A N 1
ATOM 1378 C CA . ALA A 1 182 ? -29.920 -1.149 28.068 1.00 79.25 182 ALA A CA 1
ATOM 1379 C C . ALA A 1 182 ? -31.385 -0.906 27.662 1.00 79.25 182 ALA A C 1
ATOM 1381 O O . ALA A 1 182 ? -32.291 -1.414 28.317 1.00 79.25 182 ALA A O 1
ATOM 1382 N N . ILE A 1 183 ? -31.616 -0.185 26.561 1.00 85.38 183 ILE A N 1
ATOM 1383 C CA . ILE A 1 183 ? -32.944 0.001 25.948 1.00 85.38 183 ILE A CA 1
ATOM 1384 C C . ILE A 1 183 ? -33.376 -1.255 25.154 1.00 85.38 183 ILE A C 1
ATOM 1386 O O . ILE A 1 183 ? -34.527 -1.370 24.740 1.00 85.38 183 ILE A O 1
ATOM 1390 N N . GLY A 1 184 ? -32.482 -2.237 24.984 1.00 81.50 184 GLY A N 1
ATOM 1391 C CA . GLY A 1 184 ? -32.775 -3.524 24.348 1.00 81.50 184 GLY A CA 1
ATOM 1392 C C . GLY A 1 184 ? -32.411 -3.600 22.864 1.00 81.50 184 GLY A C 1
ATOM 1393 O O . GLY A 1 184 ? -32.855 -4.522 22.179 1.00 81.50 184 GLY A O 1
ATOM 1394 N N . LEU A 1 185 ? -31.607 -2.666 22.338 1.00 80.25 185 LEU A N 1
ATOM 1395 C CA . LEU A 1 185 ? -31.113 -2.784 20.965 1.00 80.25 185 LEU A CA 1
ATOM 1396 C C . LEU A 1 185 ? -30.180 -3.988 20.811 1.00 80.25 185 LEU A C 1
ATOM 1398 O O . LEU A 1 185 ? -29.272 -4.217 21.609 1.00 80.25 185 LEU A O 1
ATOM 1402 N N . ASN A 1 186 ? -30.373 -4.722 19.715 1.00 81.00 186 ASN A N 1
ATOM 1403 C CA . ASN A 1 186 ? -29.473 -5.794 19.316 1.00 81.00 186 ASN A CA 1
ATOM 1404 C C . ASN A 1 186 ? -28.070 -5.213 19.017 1.00 81.00 186 ASN A C 1
ATOM 1406 O O . ASN A 1 186 ? -27.976 -4.267 18.226 1.00 81.00 186 ASN A O 1
ATOM 1410 N N . PRO A 1 187 ? -26.984 -5.793 19.569 1.00 76.56 187 PRO A N 1
ATOM 1411 C CA . PRO A 1 187 ? -25.595 -5.520 19.192 1.00 76.56 187 PRO A CA 1
ATOM 1412 C C . PRO A 1 187 ? -25.356 -5.259 17.701 1.00 76.56 187 PRO A C 1
ATOM 1414 O O . PRO A 1 187 ? -24.638 -4.325 17.346 1.00 76.56 187 PRO A O 1
ATOM 1417 N N . SER A 1 188 ? -25.987 -6.043 16.822 1.00 81.31 188 SER A N 1
ATOM 1418 C CA . SER A 1 188 ? -25.856 -5.889 15.370 1.00 81.31 188 SER A CA 1
ATOM 1419 C C . SER A 1 188 ? -26.407 -4.553 14.861 1.00 81.31 188 SER A C 1
ATOM 1421 O O . SER A 1 188 ? -25.790 -3.918 14.007 1.00 81.31 188 SER A O 1
ATOM 1423 N N . HIS A 1 189 ? -27.530 -4.079 15.406 1.00 83.38 189 HIS A N 1
ATOM 1424 C CA . HIS A 1 189 ? -28.107 -2.786 15.025 1.00 83.38 189 HIS A CA 1
ATOM 1425 C C . HIS A 1 189 ? -27.238 -1.627 15.506 1.00 83.38 189 HIS A C 1
ATOM 1427 O O . HIS A 1 189 ? -27.006 -0.684 14.755 1.00 83.38 189 HIS A O 1
ATOM 1433 N N . ILE A 1 190 ? -26.685 -1.733 16.717 1.00 82.44 190 ILE A N 1
ATOM 1434 C CA . ILE A 1 190 ? -25.750 -0.736 17.246 1.00 82.44 190 ILE A CA 1
ATOM 1435 C C . ILE A 1 190 ? -24.519 -0.661 16.336 1.00 82.44 190 ILE A C 1
ATOM 1437 O O . ILE A 1 190 ? -24.147 0.421 15.891 1.00 82.44 190 ILE A O 1
ATOM 1441 N N . THR A 1 191 ? -23.938 -1.808 15.964 1.00 81.62 191 THR A N 1
ATOM 1442 C CA . THR A 1 191 ? -22.784 -1.828 15.051 1.00 81.62 191 THR A CA 1
ATOM 1443 C C . THR A 1 191 ? -23.100 -1.228 13.679 1.00 81.62 191 THR A C 1
ATOM 1445 O O . THR A 1 191 ? -22.248 -0.551 13.113 1.00 81.62 191 THR A O 1
ATOM 1448 N N . ALA A 1 192 ? -24.315 -1.430 13.159 1.00 85.06 192 ALA A N 1
ATOM 1449 C CA . ALA A 1 192 ? -24.731 -0.885 11.870 1.00 85.06 192 ALA A CA 1
ATOM 1450 C C . ALA A 1 192 ? -24.852 0.648 11.894 1.00 85.06 192 ALA A C 1
ATOM 1452 O O . ALA A 1 192 ? -24.405 1.298 10.953 1.00 85.06 192 ALA A O 1
ATOM 1453 N N . ILE A 1 193 ? -25.388 1.228 12.974 1.00 86.62 193 ILE A N 1
ATOM 1454 C CA . ILE A 1 193 ? -25.512 2.688 13.132 1.00 86.62 193 ILE A CA 1
ATOM 1455 C C . ILE A 1 193 ? -24.130 3.351 13.113 1.00 86.62 193 ILE A C 1
ATOM 1457 O O . ILE A 1 193 ? -23.893 4.270 12.332 1.00 86.62 193 ILE A O 1
ATOM 1461 N N . PHE A 1 194 ? -23.190 2.845 13.914 1.00 84.00 194 PHE A N 1
ATOM 1462 C CA . PHE A 1 194 ? -21.834 3.398 13.958 1.00 84.00 194 PHE A CA 1
ATOM 1463 C C . PHE A 1 194 ? -21.040 3.130 12.670 1.00 84.00 194 PHE A C 1
ATOM 1465 O O . PHE A 1 194 ? -20.257 3.975 12.242 1.00 84.00 194 PHE A O 1
ATOM 1472 N N . ALA A 1 195 ? -21.248 1.986 12.010 1.00 85.44 195 ALA A N 1
ATOM 1473 C CA . ALA A 1 195 ? -20.651 1.731 10.698 1.00 85.44 195 ALA A CA 1
ATOM 1474 C C . ALA A 1 195 ? -21.177 2.712 9.637 1.00 85.44 195 ALA A C 1
ATOM 1476 O O . ALA A 1 195 ? -20.411 3.163 8.788 1.00 85.44 195 ALA A O 1
ATOM 1477 N N . PHE A 1 196 ? -22.459 3.075 9.702 1.00 88.81 196 PHE A N 1
ATOM 1478 C CA . PHE A 1 196 ? -23.052 4.070 8.814 1.00 88.81 196 PHE A CA 1
ATOM 1479 C C . PHE A 1 196 ? -22.493 5.476 9.070 1.00 88.81 196 PHE A C 1
ATOM 1481 O O . PHE A 1 196 ? -22.144 6.176 8.120 1.00 88.81 196 PHE A O 1
ATOM 1488 N N . GLU A 1 197 ? -22.314 5.864 10.335 1.00 87.31 197 GLU A N 1
ATOM 1489 C CA . GLU A 1 197 ? -21.631 7.113 10.695 1.00 87.31 197 GLU A CA 1
ATOM 1490 C C . GLU A 1 197 ? -20.199 7.151 10.136 1.00 87.31 197 GLU A C 1
ATOM 1492 O O . GLU A 1 197 ? -19.808 8.119 9.477 1.00 87.31 197 GLU A O 1
ATOM 1497 N N . ALA A 1 198 ? -19.436 6.069 10.327 1.00 87.69 198 ALA A N 1
ATOM 1498 C CA . ALA A 1 198 ? -18.078 5.949 9.803 1.00 87.69 198 ALA A CA 1
ATOM 1499 C C . ALA A 1 198 ? -18.044 6.014 8.267 1.00 87.69 198 ALA A C 1
ATOM 1501 O O . ALA A 1 198 ? -17.160 6.657 7.699 1.00 87.69 198 ALA A O 1
ATOM 1502 N N . ALA A 1 199 ? -19.018 5.404 7.586 1.00 89.25 199 ALA A N 1
ATOM 1503 C CA . ALA A 1 199 ? -19.136 5.462 6.133 1.00 89.25 199 ALA A CA 1
ATOM 1504 C C . ALA A 1 199 ? -19.386 6.894 5.637 1.00 89.25 199 ALA A C 1
ATOM 1506 O O . ALA A 1 199 ? -18.701 7.342 4.719 1.00 89.25 199 ALA A O 1
ATOM 1507 N N . ILE A 1 200 ? -20.308 7.635 6.261 1.00 91.69 200 ILE A N 1
ATOM 1508 C CA . ILE A 1 200 ? -20.579 9.039 5.910 1.00 91.69 200 ILE A CA 1
ATOM 1509 C C . ILE A 1 200 ? -19.326 9.892 6.115 1.00 91.69 200 ILE A C 1
ATOM 1511 O O . ILE A 1 200 ? -18.942 10.646 5.219 1.00 91.69 200 ILE A O 1
ATOM 1515 N N . MET A 1 201 ? -18.654 9.740 7.259 1.00 89.06 201 MET A N 1
ATOM 1516 C CA . MET A 1 201 ? -17.403 10.446 7.539 1.00 89.06 201 MET A CA 1
ATOM 1517 C C . MET A 1 201 ? -16.325 10.124 6.500 1.00 89.06 201 MET A C 1
ATOM 1519 O O . MET A 1 201 ? -15.683 11.037 5.984 1.00 89.06 201 MET A O 1
ATOM 1523 N N . GLY A 1 202 ? -16.162 8.849 6.138 1.00 89.12 202 GLY A N 1
ATOM 1524 C CA . GLY A 1 202 ? -15.207 8.416 5.119 1.00 89.12 202 GLY A CA 1
ATOM 1525 C C . GLY A 1 202 ? -15.520 8.963 3.723 1.00 89.12 202 GLY A C 1
ATOM 1526 O O . GLY A 1 202 ? -14.603 9.381 3.019 1.00 89.12 202 GLY A O 1
ATOM 1527 N N . LEU A 1 203 ? -16.798 9.031 3.335 1.00 90.81 203 LEU A N 1
ATOM 1528 C CA . LEU A 1 203 ? -17.228 9.611 2.057 1.00 90.81 203 LEU A CA 1
ATOM 1529 C C . LEU A 1 203 ? -16.930 11.115 1.985 1.00 90.81 203 LEU A C 1
ATOM 1531 O O . LEU A 1 203 ? -16.343 11.580 1.005 1.00 90.81 203 LEU A O 1
ATOM 1535 N N . ILE A 1 204 ? -17.293 11.869 3.027 1.00 92.50 204 ILE A N 1
ATOM 1536 C CA . ILE A 1 204 ? -17.062 13.320 3.091 1.00 92.50 204 ILE A CA 1
ATOM 1537 C C . ILE A 1 204 ? -15.557 13.616 3.116 1.00 92.50 204 ILE A C 1
ATOM 1539 O O . ILE A 1 204 ? -15.071 14.432 2.330 1.00 92.50 204 ILE A O 1
ATOM 1543 N N . ALA A 1 205 ? -14.804 12.922 3.972 1.00 90.12 205 ALA A N 1
ATOM 1544 C CA . ALA A 1 205 ? -13.360 13.093 4.083 1.00 90.12 205 ALA A CA 1
ATOM 1545 C C . ALA A 1 205 ? -12.628 12.682 2.797 1.00 90.12 205 ALA A C 1
ATOM 1547 O O . ALA A 1 205 ? -11.711 13.380 2.372 1.00 90.12 205 ALA A O 1
ATOM 1548 N N . GLY A 1 206 ? -13.051 11.595 2.143 1.00 89.50 206 GLY A N 1
ATOM 1549 C CA . GLY A 1 206 ? -12.497 11.154 0.862 1.00 89.50 206 GLY A CA 1
ATOM 1550 C C . GLY A 1 206 ? -12.715 12.179 -0.252 1.00 89.50 206 GLY A C 1
ATOM 1551 O O . GLY A 1 206 ? -11.781 12.491 -0.992 1.00 89.50 206 GLY A O 1
ATOM 1552 N N . GLY A 1 207 ? -13.915 12.764 -0.333 1.00 90.94 207 GLY A N 1
ATOM 1553 C CA . GLY A 1 207 ? -14.224 13.830 -1.290 1.00 90.94 207 GLY A CA 1
ATOM 1554 C C . GLY A 1 207 ? -13.405 15.102 -1.050 1.00 90.94 207 GLY A C 1
ATOM 1555 O O . GLY A 1 207 ? -12.799 15.638 -1.981 1.00 90.94 207 GLY A O 1
ATOM 1556 N N . LEU A 1 208 ? -13.324 15.558 0.204 1.00 92.56 208 LEU A N 1
ATOM 1557 C CA . LEU A 1 208 ? -12.512 16.721 0.577 1.00 92.56 208 LEU A CA 1
ATOM 1558 C C . LEU A 1 208 ? -11.017 16.474 0.346 1.00 92.56 208 LEU A C 1
ATOM 1560 O O . LEU A 1 208 ? -10.336 17.324 -0.224 1.00 92.56 208 LEU A O 1
ATOM 1564 N N . GLY A 1 209 ? -10.512 15.299 0.722 1.00 90.12 209 GLY A N 1
ATOM 1565 C CA . GLY A 1 209 ? -9.121 14.907 0.504 1.00 90.12 209 GLY A CA 1
ATOM 1566 C C . GLY A 1 209 ? -8.752 14.885 -0.978 1.00 90.12 209 GLY A C 1
ATOM 1567 O O . GLY A 1 209 ? -7.693 15.385 -1.355 1.00 90.12 209 GLY A O 1
ATOM 1568 N N . TYR A 1 210 ? -9.652 14.398 -1.836 1.00 88.56 210 TYR A N 1
ATOM 1569 C CA . TYR A 1 210 ? -9.464 14.429 -3.286 1.00 88.56 210 TYR A CA 1
ATOM 1570 C C . TYR A 1 210 ? -9.387 15.865 -3.829 1.00 88.56 210 TYR A C 1
ATOM 1572 O O . TYR A 1 210 ? -8.483 16.190 -4.602 1.00 88.56 210 TYR A O 1
ATOM 1580 N N . MET A 1 211 ? -10.283 16.753 -3.385 1.00 89.44 211 MET A N 1
ATOM 1581 C CA . MET A 1 211 ? -10.268 18.171 -3.774 1.00 89.44 211 MET A CA 1
ATOM 1582 C C . MET A 1 211 ? -8.987 18.887 -3.322 1.00 89.44 211 MET A C 1
ATOM 1584 O O . MET A 1 211 ? -8.392 19.643 -4.097 1.00 89.44 211 MET A O 1
ATOM 1588 N N . ILE A 1 212 ? -8.532 18.629 -2.094 1.00 90.44 212 ILE A N 1
ATOM 1589 C CA . ILE A 1 212 ? -7.275 19.174 -1.561 1.00 90.44 212 ILE A CA 1
ATOM 1590 C C . ILE A 1 212 ? -6.081 18.643 -2.362 1.00 90.44 212 ILE A C 1
ATOM 1592 O O . ILE A 1 212 ? -5.223 19.427 -2.765 1.00 90.44 212 ILE A O 1
ATOM 1596 N N . GLY A 1 213 ? -6.057 17.344 -2.671 1.00 87.12 213 GLY 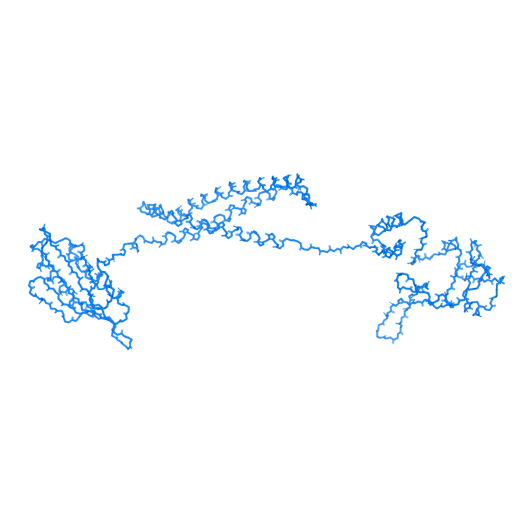A N 1
ATOM 1597 C CA . GLY A 1 213 ? -5.013 16.726 -3.488 1.00 87.12 213 GLY A CA 1
ATOM 1598 C C . GLY A 1 213 ? -4.908 17.351 -4.881 1.00 87.12 213 GLY A C 1
ATOM 1599 O O . GLY A 1 213 ? -3.813 17.686 -5.323 1.00 87.12 213 GLY A O 1
ATOM 1600 N N . LEU A 1 214 ? -6.040 17.601 -5.549 1.00 85.00 214 LEU A N 1
ATOM 1601 C CA .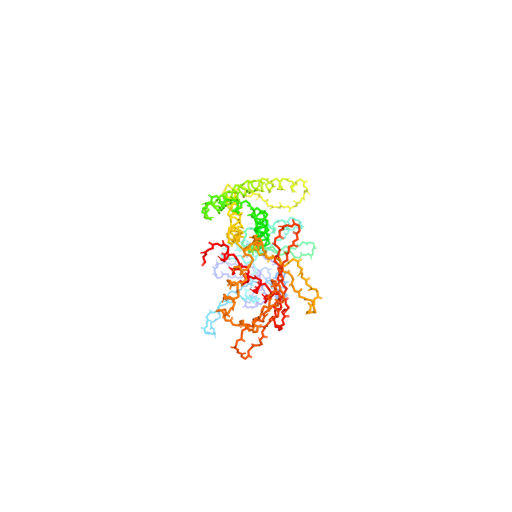 LEU A 1 214 ? -6.066 18.308 -6.837 1.00 85.00 214 LEU A CA 1
ATOM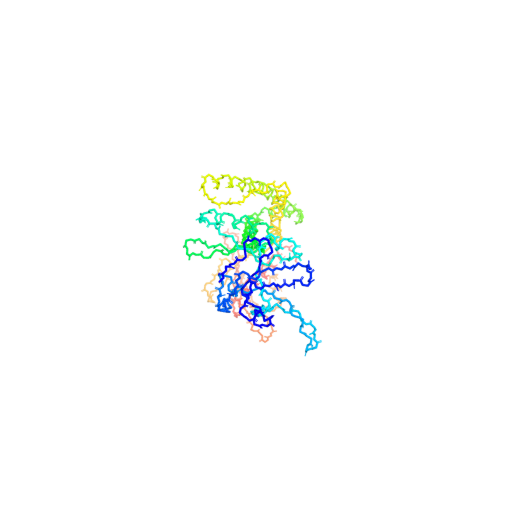 1602 C C . LEU A 1 214 ? -5.589 19.761 -6.726 1.00 85.00 214 LEU A C 1
ATOM 1604 O O . LEU A 1 214 ? -4.900 20.263 -7.615 1.00 85.00 214 LEU A O 1
ATOM 1608 N N . SER A 1 215 ? -5.942 20.438 -5.637 1.00 85.94 215 SER A N 1
ATOM 1609 C CA . SER A 1 215 ? -5.532 21.824 -5.392 1.00 85.94 215 SER A CA 1
ATOM 1610 C C . SER A 1 215 ? -4.027 21.929 -5.140 1.00 85.94 215 SER A C 1
ATOM 1612 O O . SER A 1 215 ? -3.394 22.891 -5.578 1.00 85.94 215 SER A O 1
ATOM 1614 N N . PHE A 1 216 ? -3.433 20.907 -4.518 1.00 84.88 216 PHE A N 1
ATOM 1615 C CA . PHE A 1 216 ? -1.994 20.820 -4.294 1.00 84.88 216 PHE A CA 1
ATOM 1616 C C . PHE A 1 216 ? -1.195 20.791 -5.605 1.00 84.88 216 PHE A C 1
ATOM 1618 O O . PHE A 1 216 ? -0.154 21.437 -5.688 1.00 84.88 216 PHE A O 1
ATOM 1625 N N . TYR A 1 217 ? -1.702 20.148 -6.666 1.00 78.25 217 TYR A N 1
ATOM 1626 C CA . TYR A 1 217 ? -1.050 20.184 -7.984 1.00 78.25 217 TYR A CA 1
ATOM 1627 C C . TYR A 1 217 ? -0.951 21.604 -8.547 1.00 78.25 217 TYR A C 1
ATOM 1629 O O . TYR A 1 217 ? 0.115 22.008 -9.011 1.00 78.25 217 TYR A O 1
ATOM 1637 N N . LYS A 1 218 ? -2.039 22.383 -8.472 1.00 79.06 218 LYS A N 1
ATOM 1638 C CA . LYS A 1 218 ? -2.026 23.790 -8.906 1.00 79.06 218 LYS A CA 1
ATOM 1639 C C . LYS A 1 218 ? -1.057 24.621 -8.068 1.00 79.06 218 LYS A C 1
ATOM 1641 O O . LYS A 1 218 ? -0.321 25.432 -8.615 1.00 79.06 218 LYS A O 1
ATOM 1646 N N . LEU A 1 219 ? -1.026 24.396 -6.754 1.00 83.06 219 LEU A N 1
ATOM 1647 C CA . LEU A 1 219 ? -0.118 25.103 -5.851 1.00 83.06 219 LEU A CA 1
ATOM 1648 C C . LEU A 1 219 ? 1.356 24.770 -6.132 1.00 83.06 219 LEU A C 1
ATOM 1650 O O . LEU A 1 219 ? 2.203 25.659 -6.127 1.00 83.06 219 LEU A O 1
ATOM 1654 N N . SER A 1 220 ? 1.655 23.504 -6.426 1.00 79.69 220 SER A N 1
ATOM 1655 C CA . SER A 1 220 ? 3.002 23.041 -6.765 1.00 79.69 220 SER A CA 1
ATOM 1656 C C . SER A 1 220 ? 3.541 23.697 -8.037 1.00 79.69 220 SER A C 1
ATOM 1658 O O . SER A 1 220 ? 4.724 24.028 -8.092 1.00 79.69 220 SER A O 1
ATOM 1660 N N . GLN A 1 221 ? 2.682 23.918 -9.039 1.00 75.06 221 GLN A N 1
ATOM 1661 C CA . GLN A 1 221 ? 3.052 24.642 -10.260 1.00 75.06 221 GLN A CA 1
ATOM 1662 C C . GLN A 1 221 ? 3.426 26.100 -9.961 1.00 75.06 221 GLN A C 1
ATOM 1664 O O . GLN A 1 221 ? 4.430 26.585 -10.473 1.00 75.06 221 GLN A O 1
ATOM 1669 N N . THR A 1 222 ? 2.684 26.780 -9.082 1.00 79.00 222 THR A N 1
ATOM 1670 C CA . THR A 1 222 ? 2.990 28.162 -8.665 1.00 79.00 222 THR A CA 1
ATOM 1671 C C . THR A 1 222 ? 4.324 28.275 -7.920 1.00 79.00 222 THR A C 1
ATOM 1673 O O . THR A 1 222 ? 4.984 29.308 -7.984 1.00 79.00 222 THR A O 1
ATOM 1676 N N . LEU A 1 223 ? 4.740 27.217 -7.221 1.00 80.25 223 LEU A N 1
ATOM 1677 C CA . LEU A 1 223 ? 5.982 27.173 -6.443 1.00 80.25 223 LEU A CA 1
ATOM 1678 C C . LEU A 1 223 ? 7.216 26.747 -7.264 1.00 80.25 223 LEU A C 1
ATOM 1680 O O . LEU A 1 223 ? 8.282 26.561 -6.681 1.00 80.25 223 LEU A O 1
ATOM 1684 N N . ASN A 1 224 ? 7.101 26.586 -8.592 1.00 70.06 224 ASN A N 1
ATOM 1685 C CA . ASN A 1 224 ? 8.171 26.089 -9.478 1.00 70.06 224 ASN A CA 1
ATOM 1686 C C . ASN A 1 224 ? 8.791 24.748 -9.035 1.00 70.06 224 ASN A C 1
ATOM 1688 O O . ASN A 1 224 ? 9.915 24.413 -9.418 1.00 70.06 224 ASN A O 1
ATOM 1692 N N . LEU A 1 225 ? 8.059 23.946 -8.257 1.00 73.81 225 LEU A N 1
ATOM 1693 C CA . LEU A 1 225 ? 8.452 22.572 -7.973 1.00 73.81 225 LEU A CA 1
ATOM 1694 C C . LEU A 1 225 ? 8.310 21.792 -9.281 1.00 73.81 225 LEU A C 1
ATOM 1696 O O . LEU A 1 225 ? 7.205 21.652 -9.806 1.00 73.81 225 LEU A O 1
ATOM 1700 N N . THR A 1 226 ? 9.436 21.344 -9.838 1.00 56.47 226 THR A N 1
ATOM 1701 C CA . THR A 1 226 ? 9.546 20.704 -11.159 1.00 56.47 226 THR A CA 1
ATOM 1702 C C . THR A 1 226 ? 8.945 19.294 -11.132 1.00 56.47 226 THR A C 1
ATOM 1704 O O . THR A 1 226 ? 9.640 18.287 -11.215 1.00 56.47 226 THR A O 1
ATOM 1707 N N . ILE A 1 227 ? 7.628 19.203 -10.954 1.00 58.16 227 ILE A N 1
ATOM 1708 C CA . ILE A 1 227 ? 6.870 17.959 -11.052 1.00 58.16 227 ILE A CA 1
ATOM 1709 C C . ILE A 1 227 ? 6.364 17.870 -12.488 1.00 58.16 227 ILE A C 1
ATOM 1711 O O . ILE A 1 227 ? 5.313 18.402 -12.837 1.00 58.16 227 ILE A O 1
ATOM 1715 N N . GLU A 1 228 ? 7.138 17.201 -13.336 1.00 52.94 228 GLU A N 1
ATOM 1716 C CA . GLU A 1 228 ? 6.841 16.980 -14.756 1.00 52.94 228 GLU A CA 1
ATOM 1717 C C . GLU A 1 228 ? 5.793 15.859 -14.945 1.00 52.94 228 GLU A C 1
ATOM 1719 O O . GLU A 1 228 ? 5.945 14.944 -15.750 1.00 52.94 228 GLU A O 1
ATOM 1724 N N . VAL A 1 229 ? 4.725 15.882 -14.139 1.00 57.62 229 VAL A N 1
ATOM 1725 C CA . VAL A 1 229 ? 3.656 14.876 -14.152 1.00 57.62 229 VAL A CA 1
ATOM 1726 C C . VAL A 1 229 ? 2.338 15.562 -14.475 1.00 57.62 229 VAL A C 1
ATOM 1728 O O . VAL A 1 229 ? 1.809 16.340 -13.683 1.00 57.62 229 VAL A O 1
ATOM 1731 N N . TYR A 1 230 ? 1.779 15.237 -15.639 1.00 59.44 230 TYR A N 1
ATOM 1732 C CA . TYR A 1 230 ? 0.423 15.645 -15.981 1.00 59.44 230 TYR A CA 1
ATOM 1733 C C . TYR A 1 230 ? -0.577 14.910 -15.081 1.00 59.44 230 TYR A C 1
ATOM 1735 O O . TYR A 1 230 ? -0.575 13.674 -15.050 1.00 59.44 230 TYR A O 1
ATOM 1743 N N . PRO A 1 231 ? -1.460 15.627 -14.366 1.00 60.97 231 PRO A N 1
ATOM 1744 C CA . PRO A 1 231 ? -2.457 14.986 -13.530 1.00 60.97 231 PRO A CA 1
ATOM 1745 C C . PRO A 1 231 ? -3.440 14.223 -14.422 1.00 60.97 231 PRO A C 1
ATOM 1747 O O . PRO A 1 231 ? -4.225 14.809 -15.168 1.00 60.97 231 PRO A O 1
ATOM 1750 N N . LYS A 1 232 ? -3.421 12.891 -14.332 1.00 60.31 232 LYS A N 1
ATOM 1751 C CA . LYS A 1 232 ? -4.444 12.036 -14.943 1.00 60.31 232 LYS A CA 1
ATOM 1752 C C . LYS A 1 232 ? -5.711 12.108 -14.089 1.00 60.31 232 LYS A C 1
ATOM 1754 O O . LYS A 1 232 ? -5.994 11.226 -13.281 1.00 60.31 232 LYS A O 1
ATOM 1759 N N . VAL A 1 233 ? -6.468 13.192 -14.246 1.00 67.81 233 VAL A N 1
ATOM 1760 C CA . VAL A 1 233 ? -7.782 13.349 -13.613 1.00 67.81 233 VAL A CA 1
ATOM 1761 C C . VAL A 1 233 ? -8.758 12.423 -14.336 1.00 67.81 233 VAL A C 1
ATOM 1763 O O . VAL A 1 233 ? -9.319 12.764 -15.371 1.00 67.81 233 VAL A O 1
ATOM 1766 N N . SER A 1 234 ? -8.908 11.205 -13.822 1.00 78.75 234 SER A N 1
ATOM 1767 C CA . SER A 1 234 ? -9.910 10.249 -14.291 1.00 78.75 234 SER A CA 1
ATOM 1768 C C . SER A 1 234 ? -11.014 10.125 -13.254 1.00 78.75 234 SER A C 1
ATOM 1770 O O . SER A 1 234 ? -10.735 9.939 -12.067 1.00 78.75 234 SER A O 1
ATOM 1772 N N . SER A 1 235 ? -12.264 10.140 -13.713 1.00 80.00 235 SER A N 1
ATOM 1773 C CA . SER A 1 235 ? -13.436 9.897 -12.869 1.00 80.00 235 SER A CA 1
ATOM 1774 C C . SER A 1 235 ? -13.347 8.562 -12.124 1.00 80.00 235 SER A C 1
ATOM 1776 O O . SER A 1 235 ? -13.757 8.478 -10.971 1.00 80.00 235 SER A O 1
ATOM 1778 N N . ASN A 1 236 ? -12.727 7.543 -12.730 1.00 85.62 236 ASN A N 1
ATOM 1779 C CA . ASN A 1 236 ? -12.555 6.231 -12.103 1.00 85.62 236 ASN A CA 1
ATOM 1780 C C . ASN A 1 236 ? -11.665 6.305 -10.855 1.00 85.62 236 ASN A C 1
ATOM 1782 O O . ASN A 1 236 ? -11.970 5.670 -9.849 1.00 85.62 236 ASN A O 1
ATOM 1786 N N . TRP A 1 237 ? -10.597 7.110 -10.896 1.00 84.19 237 TRP A N 1
ATOM 1787 C CA . TRP A 1 237 ? -9.702 7.294 -9.752 1.00 84.19 237 TRP A CA 1
ATOM 1788 C C . TRP A 1 237 ? -10.370 8.090 -8.633 1.00 84.19 237 TRP A C 1
ATOM 1790 O O . TRP A 1 237 ? -10.217 7.726 -7.473 1.00 84.19 237 TRP A O 1
ATOM 1800 N N . ALA A 1 238 ? -11.170 9.107 -8.966 1.00 84.81 238 ALA A N 1
ATOM 1801 C CA . ALA A 1 238 ? -11.939 9.856 -7.971 1.00 84.81 238 ALA A CA 1
ATOM 1802 C C . ALA A 1 238 ? -12.927 8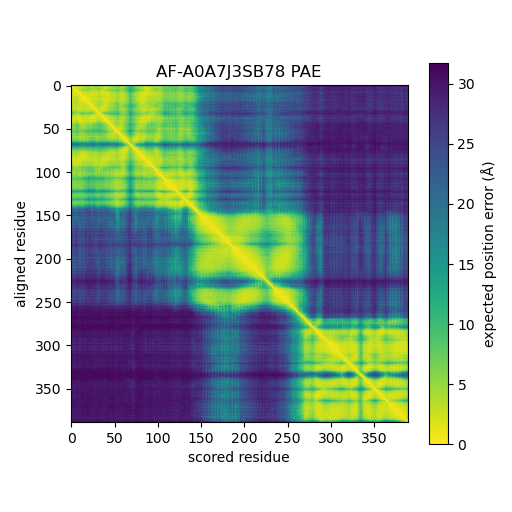.948 -7.216 1.00 84.81 238 ALA A C 1
ATOM 1804 O O . ALA A 1 238 ? -12.965 8.947 -5.985 1.00 84.81 238 ALA A O 1
ATOM 1805 N N . ILE A 1 239 ? -13.680 8.125 -7.954 1.00 87.69 239 ILE A N 1
ATOM 1806 C CA . ILE A 1 239 ? -14.629 7.164 -7.377 1.00 87.69 239 ILE A CA 1
ATOM 1807 C C . ILE A 1 239 ? -13.885 6.134 -6.517 1.00 87.69 239 ILE A C 1
ATOM 1809 O O . ILE A 1 239 ? -14.291 5.872 -5.385 1.00 87.69 239 ILE A O 1
ATOM 1813 N N . ALA A 1 240 ? -12.768 5.594 -7.012 1.00 87.81 240 ALA A N 1
ATOM 1814 C CA . ALA A 1 240 ? -11.956 4.637 -6.267 1.00 87.81 240 ALA A CA 1
ATOM 1815 C C . ALA A 1 240 ? -11.438 5.223 -4.944 1.00 87.81 240 ALA A C 1
ATOM 1817 O O . ALA A 1 240 ? -11.543 4.564 -3.913 1.00 87.81 240 ALA A O 1
ATOM 1818 N N . THR A 1 241 ? -10.941 6.465 -4.936 1.00 85.38 241 THR A N 1
ATOM 1819 C CA . THR A 1 241 ? -10.466 7.131 -3.711 1.00 85.38 241 THR A CA 1
ATOM 1820 C C . THR A 1 241 ? -11.574 7.265 -2.669 1.00 85.38 241 THR A C 1
ATOM 1822 O O . THR A 1 241 ? -11.352 6.958 -1.499 1.00 85.38 241 THR A O 1
ATOM 1825 N N . ILE A 1 242 ? -12.773 7.675 -3.086 1.00 88.56 242 ILE A N 1
ATOM 1826 C CA . ILE A 1 242 ? -13.921 7.840 -2.184 1.00 88.56 242 ILE A CA 1
ATOM 1827 C C . ILE A 1 242 ? -14.356 6.487 -1.602 1.00 88.56 242 ILE A C 1
ATOM 1829 O O . ILE A 1 242 ? -14.573 6.377 -0.394 1.00 88.56 242 ILE A O 1
ATOM 1833 N N . ILE A 1 243 ? -14.431 5.443 -2.435 1.00 89.31 243 ILE A N 1
ATOM 1834 C CA . ILE A 1 243 ? -14.786 4.087 -1.990 1.00 89.31 243 ILE A CA 1
ATOM 1835 C C . ILE A 1 243 ? -13.746 3.551 -1.004 1.00 89.31 243 ILE A C 1
ATOM 1837 O O . ILE A 1 243 ? -14.116 3.018 0.041 1.00 89.31 243 ILE A O 1
ATOM 1841 N N . VAL A 1 244 ? -12.454 3.713 -1.299 1.00 88.19 244 VAL A N 1
ATOM 1842 C CA . VAL A 1 244 ? -11.367 3.253 -0.423 1.00 88.19 244 VAL A CA 1
ATOM 1843 C C . VAL A 1 244 ? -11.391 3.991 0.915 1.00 88.19 244 VAL A C 1
ATOM 1845 O O . VAL A 1 244 ? -11.251 3.349 1.958 1.00 88.19 244 VAL A O 1
ATOM 1848 N N . ALA A 1 245 ? -11.620 5.307 0.916 1.00 86.31 245 ALA A N 1
ATOM 1849 C CA . ALA A 1 245 ? -11.738 6.092 2.144 1.00 86.31 245 ALA A CA 1
ATOM 1850 C C . ALA A 1 245 ? -12.927 5.629 3.004 1.00 86.31 245 ALA A C 1
ATOM 1852 O O . ALA A 1 245 ? -12.763 5.367 4.199 1.00 86.31 245 ALA A O 1
ATOM 1853 N N . GLY A 1 246 ? -14.101 5.447 2.389 1.00 87.12 246 GLY A N 1
ATOM 1854 C CA . GLY A 1 246 ? -15.295 4.927 3.058 1.00 87.12 246 GLY A CA 1
ATOM 1855 C C . GLY A 1 246 ? -15.092 3.520 3.625 1.00 87.12 246 GLY A C 1
ATOM 1856 O O . GLY A 1 246 ? -15.356 3.279 4.802 1.00 87.12 246 GLY A O 1
ATOM 1857 N N . ALA A 1 247 ? -14.559 2.598 2.819 1.00 88.62 247 ALA A N 1
ATOM 1858 C CA . ALA A 1 247 ? -14.287 1.226 3.241 1.00 88.62 247 ALA A CA 1
ATOM 1859 C C . ALA A 1 247 ? -13.288 1.175 4.404 1.00 88.62 247 ALA A C 1
ATOM 1861 O O . ALA A 1 247 ? -13.502 0.445 5.370 1.00 88.62 247 ALA A O 1
ATOM 1862 N N . THR A 1 248 ? -12.232 1.988 4.349 1.00 86.06 248 THR A N 1
ATOM 1863 C CA . THR A 1 248 ? -11.226 2.072 5.413 1.00 86.06 248 THR A CA 1
ATOM 1864 C C . THR A 1 248 ? -11.835 2.539 6.733 1.00 86.06 248 THR A C 1
ATOM 1866 O O . THR A 1 248 ? -11.581 1.930 7.772 1.00 86.06 248 THR A O 1
ATOM 1869 N N . ALA A 1 249 ? -12.676 3.576 6.700 1.00 85.25 249 ALA A N 1
ATOM 1870 C CA . ALA A 1 249 ? -13.363 4.076 7.889 1.00 85.25 249 ALA A CA 1
ATOM 1871 C C . ALA A 1 249 ? -14.262 2.999 8.524 1.00 85.25 249 ALA A C 1
ATOM 1873 O O . ALA A 1 249 ? -14.212 2.779 9.736 1.00 85.25 249 ALA A O 1
ATOM 1874 N N . VAL A 1 250 ? -15.025 2.271 7.703 1.00 85.50 250 VAL A N 1
ATOM 1875 C CA . VAL A 1 250 ? -15.898 1.179 8.164 1.00 85.50 250 VAL A CA 1
ATOM 1876 C C . VAL A 1 250 ? -15.088 0.022 8.754 1.00 85.50 250 VAL A C 1
ATOM 1878 O O . VAL A 1 250 ? -15.400 -0.452 9.848 1.00 85.50 250 VAL A O 1
ATOM 1881 N N . ILE A 1 251 ? -14.026 -0.417 8.071 1.00 84.25 251 ILE A N 1
ATOM 1882 C CA . ILE A 1 251 ? -13.145 -1.494 8.549 1.00 84.25 251 ILE A CA 1
ATOM 1883 C C . ILE A 1 251 ? -12.488 -1.106 9.879 1.00 84.25 251 ILE A C 1
ATOM 1885 O O . ILE A 1 251 ? -12.410 -1.944 10.774 1.00 84.25 251 ILE A O 1
ATOM 1889 N N . GLY A 1 252 ? -12.073 0.153 10.041 1.00 77.50 252 GLY A N 1
ATOM 1890 C CA . GLY A 1 252 ? -11.528 0.668 11.300 1.00 77.50 252 GLY A CA 1
ATOM 1891 C C . GLY A 1 252 ? -12.541 0.679 12.451 1.00 77.50 252 GLY A C 1
ATOM 1892 O O . GLY A 1 252 ? -12.186 0.387 13.592 1.00 77.50 252 GLY A O 1
ATOM 1893 N N . ALA A 1 253 ? -13.816 0.952 12.161 1.00 75.56 253 ALA A N 1
ATOM 1894 C CA . ALA A 1 253 ? -14.873 1.026 13.169 1.00 75.56 253 ALA A CA 1
ATOM 1895 C C . ALA A 1 253 ? -15.332 -0.356 13.687 1.00 75.56 253 ALA A C 1
ATOM 1897 O O . ALA A 1 253 ? -15.644 -0.505 14.873 1.00 75.56 253 ALA A O 1
ATOM 1898 N N . ILE A 1 254 ? -15.352 -1.394 12.840 1.00 73.56 254 ILE A N 1
ATOM 1899 C CA . ILE A 1 254 ? -15.902 -2.724 13.186 1.00 73.56 254 ILE A CA 1
ATOM 1900 C C . ILE A 1 254 ? -15.225 -3.379 14.417 1.00 73.56 254 ILE A C 1
ATOM 1902 O O . ILE A 1 254 ? -15.950 -3.825 15.318 1.00 73.56 254 ILE A O 1
ATOM 1906 N N . PRO A 1 255 ? -13.880 -3.468 14.521 1.00 66.50 255 PRO A N 1
ATOM 1907 C CA . PRO A 1 255 ? -13.209 -4.084 15.671 1.00 66.50 255 PRO A CA 1
ATOM 1908 C C . PRO A 1 255 ? -13.489 -3.356 16.989 1.00 66.50 255 PRO A C 1
ATOM 1910 O O . PRO A 1 255 ? -13.644 -3.986 18.043 1.00 66.50 255 PRO A O 1
ATOM 1913 N N . ALA A 1 256 ? -13.584 -2.028 16.921 1.00 64.81 256 ALA A N 1
ATOM 1914 C CA . ALA A 1 256 ? -13.850 -1.179 18.070 1.00 64.81 256 ALA A CA 1
ATOM 1915 C C . ALA A 1 256 ? -15.273 -1.395 18.602 1.00 64.81 256 ALA A C 1
ATOM 1917 O O . ALA A 1 256 ? -15.475 -1.515 19.812 1.00 64.81 256 ALA A O 1
ATOM 1918 N N . LEU A 1 257 ? -16.242 -1.555 17.698 1.00 65.62 257 LEU A N 1
ATOM 1919 C CA . LEU A 1 257 ? -17.636 -1.818 18.047 1.00 65.62 257 LEU A CA 1
ATOM 1920 C C . LEU A 1 257 ? -17.826 -3.218 18.634 1.00 65.62 257 LEU A C 1
ATOM 1922 O O . LEU A 1 257 ? -18.464 -3.349 19.677 1.00 65.62 257 LEU A O 1
ATOM 1926 N N . LYS A 1 258 ? -17.206 -4.257 18.054 1.00 63.19 258 LYS A N 1
ATOM 1927 C CA . LYS A 1 258 ? -17.228 -5.605 18.653 1.00 63.19 258 LYS A CA 1
ATOM 1928 C C . LYS A 1 258 ? -16.667 -5.597 20.076 1.00 63.19 258 LYS A C 1
ATOM 1930 O O . LYS A 1 258 ? -17.266 -6.182 20.971 1.00 63.19 258 LYS A O 1
ATOM 1935 N N . SER A 1 259 ? -15.555 -4.902 20.304 1.00 58.03 259 SER A N 1
ATOM 1936 C CA . SER A 1 259 ? -14.927 -4.838 21.630 1.00 58.03 259 SER A CA 1
ATOM 1937 C C . SER A 1 259 ? -15.739 -4.015 22.634 1.00 58.03 259 SER A C 1
ATOM 1939 O O . SER A 1 259 ? -15.770 -4.362 23.810 1.00 58.03 259 SER A O 1
ATOM 1941 N N . SER A 1 260 ? -16.409 -2.953 22.180 1.00 56.81 260 SER A N 1
ATOM 1942 C CA . SER A 1 260 ? -17.263 -2.089 23.005 1.00 56.81 260 SER A CA 1
ATOM 1943 C C . SER A 1 260 ? -18.543 -2.802 23.455 1.00 56.81 260 SER A C 1
ATOM 1945 O O . SER A 1 260 ? -18.875 -2.787 24.638 1.00 56.81 260 SER A O 1
ATOM 1947 N N . VAL A 1 261 ? -19.207 -3.526 22.547 1.00 57.50 261 VAL A N 1
ATOM 1948 C CA . VAL A 1 261 ? -20.469 -4.225 22.846 1.00 57.50 261 VAL A CA 1
ATOM 1949 C C . VAL A 1 261 ? -20.257 -5.474 23.724 1.00 57.50 261 VAL A C 1
ATOM 1951 O O . VAL A 1 261 ? -21.154 -5.883 24.456 1.00 57.50 261 VAL A O 1
ATOM 1954 N N . ILE A 1 262 ? -19.051 -6.059 23.724 1.00 53.88 262 ILE A N 1
ATOM 1955 C CA . ILE A 1 262 ? -18.688 -7.196 24.595 1.00 53.88 262 ILE A CA 1
ATOM 1956 C C . ILE A 1 262 ? -18.358 -6.750 26.036 1.00 53.88 262 ILE A C 1
ATOM 1958 O O . ILE A 1 262 ? -18.251 -7.594 26.934 1.00 53.88 262 ILE A O 1
ATOM 1962 N N . VAL A 1 263 ? -18.246 -5.445 26.321 1.00 49.38 263 VAL A N 1
ATOM 1963 C CA . VAL A 1 263 ? -18.129 -4.955 27.704 1.00 49.38 263 VAL A CA 1
ATOM 1964 C C . VAL A 1 263 ? -19.495 -5.062 28.378 1.00 49.38 263 VAL A C 1
ATOM 1966 O O . VAL A 1 263 ? -20.247 -4.103 28.490 1.00 49.38 263 VAL A O 1
ATOM 1969 N N . THR A 1 264 ? -19.829 -6.268 28.828 1.00 49.00 264 THR A N 1
ATOM 1970 C CA . THR A 1 264 ? -21.030 -6.542 29.613 1.00 49.00 264 THR A CA 1
ATOM 1971 C C . THR A 1 264 ? -21.063 -5.574 30.807 1.00 49.00 264 THR A C 1
ATOM 1973 O O . THR A 1 264 ? -20.106 -5.577 31.590 1.00 49.00 264 THR A O 1
ATOM 1976 N N . PRO A 1 265 ? -22.128 -4.774 31.007 1.00 45.69 265 PRO A N 1
ATOM 1977 C CA . PRO A 1 265 ? -22.220 -3.809 32.112 1.00 45.69 265 PRO A CA 1
ATOM 1978 C C . PRO A 1 265 ? -22.010 -4.454 33.491 1.00 45.69 265 PRO A C 1
ATOM 1980 O O . PRO A 1 265 ? -21.488 -3.833 34.417 1.00 45.69 265 PRO A O 1
ATOM 1983 N N . SER A 1 266 ? -22.316 -5.750 33.607 1.00 48.88 266 SER A N 1
ATOM 1984 C CA . SER A 1 266 ? -22.067 -6.556 34.804 1.00 48.88 266 SER A CA 1
ATOM 1985 C C . SER A 1 266 ? -20.586 -6.646 35.204 1.00 48.88 266 SER A C 1
ATOM 1987 O O . SER A 1 266 ? -20.294 -6.799 36.388 1.00 48.88 266 SER A O 1
ATOM 1989 N N . LYS A 1 267 ? -19.631 -6.497 34.268 1.00 45.50 267 LYS A N 1
ATOM 1990 C CA . LYS A 1 267 ? -18.184 -6.471 34.569 1.00 45.50 267 LYS A CA 1
ATOM 1991 C C . LYS A 1 267 ? -17.702 -5.142 35.161 1.00 45.50 267 LYS A C 1
ATOM 1993 O O . LYS A 1 267 ? -16.628 -5.134 35.761 1.00 45.50 267 LYS A O 1
ATOM 1998 N N . LEU A 1 268 ? -18.451 -4.047 35.003 1.00 41.81 268 LEU A N 1
ATOM 1999 C CA . LEU A 1 268 ? -18.097 -2.728 35.548 1.00 41.81 268 LEU A CA 1
ATOM 2000 C C . LEU A 1 268 ? -18.561 -2.546 37.004 1.00 41.81 268 LEU A C 1
ATOM 2002 O O . LEU A 1 268 ? -17.931 -1.800 37.746 1.00 41.81 268 LEU A O 1
ATOM 2006 N N . MET A 1 269 ? -19.557 -3.307 37.474 1.00 47.75 269 MET A N 1
ATOM 2007 C CA . MET A 1 269 ? -19.918 -3.395 38.902 1.00 47.75 269 MET A CA 1
ATOM 2008 C C . MET A 1 269 ? -19.014 -4.372 39.680 1.00 47.75 269 MET A C 1
ATOM 2010 O O . MET A 1 269 ? -19.481 -5.200 40.467 1.00 47.75 269 MET A O 1
ATOM 2014 N N . LYS A 1 270 ? -17.691 -4.284 39.498 1.00 56.03 270 LYS A N 1
ATOM 2015 C CA . LYS A 1 270 ? -16.754 -4.916 40.438 1.00 56.03 270 LYS A CA 1
ATOM 2016 C C . LYS A 1 270 ? -16.774 -4.099 41.727 1.00 56.03 270 LYS A C 1
ATOM 2018 O O . LYS A 1 270 ? -16.158 -3.043 41.805 1.00 56.03 270 LYS A O 1
ATOM 2023 N N . TRP A 1 271 ? -17.538 -4.574 42.706 1.00 63.03 271 TRP A N 1
ATOM 2024 C CA . TRP A 1 271 ? -17.517 -4.070 44.078 1.00 63.03 271 TRP A CA 1
ATOM 2025 C C . TRP A 1 271 ? -16.064 -3.997 44.557 1.00 63.03 271 TRP A C 1
ATOM 2027 O O . TRP A 1 271 ? -15.369 -5.009 44.519 1.00 63.03 271 TRP A O 1
ATOM 2037 N N . LYS A 1 272 ? -15.600 -2.789 44.893 1.00 66.25 272 LYS A N 1
ATOM 2038 C CA . LYS A 1 272 ? -14.244 -2.510 45.382 1.00 66.25 272 LYS A CA 1
ATOM 2039 C C . LYS A 1 272 ? -14.233 -2.591 46.909 1.00 66.25 272 LYS A C 1
ATOM 2041 O O . LYS A 1 272 ? -15.245 -2.275 47.527 1.00 66.25 272 LYS A O 1
ATOM 2046 N N . ALA A 1 273 ? -13.109 -3.008 47.488 1.00 72.38 273 ALA A N 1
ATOM 2047 C CA . ALA A 1 273 ? -12.907 -2.958 48.935 1.00 72.38 273 ALA A CA 1
ATOM 2048 C C . ALA A 1 273 ? -12.975 -1.507 49.439 1.00 72.38 273 ALA A C 1
ATOM 2050 O O . ALA A 1 273 ? -12.434 -0.612 48.786 1.00 72.38 273 ALA A O 1
ATOM 2051 N N . ASP A 1 274 ? -13.608 -1.287 50.589 1.00 75.12 274 ASP A N 1
ATOM 2052 C CA . ASP A 1 274 ? -13.699 0.031 51.228 1.00 75.12 274 ASP A CA 1
ATOM 2053 C C . ASP A 1 274 ? -12.346 0.455 51.819 1.00 75.12 274 ASP A C 1
ATOM 2055 O O . ASP A 1 274 ? -12.013 1.638 51.830 1.00 75.12 274 ASP A O 1
ATOM 2059 N N . TYR A 1 275 ? -11.527 -0.517 52.236 1.00 72.25 275 TYR A N 1
ATOM 2060 C CA . TYR A 1 275 ? -10.132 -0.299 52.613 1.00 72.25 275 TYR A CA 1
ATOM 2061 C C . TYR A 1 275 ? -9.226 -1.398 52.046 1.00 72.25 275 TYR A C 1
ATOM 2063 O O . TYR A 1 275 ? -9.409 -2.585 52.336 1.00 72.25 275 TYR A O 1
ATOM 2071 N N . LYS A 1 276 ? -8.228 -0.988 51.251 1.00 73.12 276 LYS A N 1
ATOM 2072 C CA . LYS A 1 276 ? -7.163 -1.847 50.714 1.00 73.12 276 LYS A CA 1
ATOM 2073 C C . LYS A 1 276 ? -5.848 -1.528 51.442 1.00 73.12 276 LYS A C 1
ATOM 2075 O O . LYS A 1 276 ? -5.317 -0.439 51.238 1.00 73.12 276 LYS A O 1
ATOM 2080 N N . PRO A 1 277 ? -5.320 -2.433 52.278 1.00 71.50 277 PRO A N 1
ATOM 2081 C CA . PRO A 1 277 ? -4.070 -2.192 52.990 1.00 71.50 277 PRO A CA 1
ATOM 2082 C C . PRO A 1 277 ? -2.845 -2.316 52.069 1.00 71.50 277 PRO A C 1
ATOM 2084 O O . PRO A 1 277 ? -2.789 -3.184 51.197 1.00 71.50 277 PRO A O 1
ATOM 2087 N N . GLU A 1 278 ? -1.832 -1.480 52.307 1.00 59.25 278 GLU A N 1
ATOM 2088 C CA . GLU A 1 278 ? -0.488 -1.602 51.724 1.00 59.25 278 GLU A CA 1
ATOM 2089 C C . GLU A 1 278 ? 0.332 -2.630 52.529 1.00 59.25 278 GLU A C 1
ATOM 2091 O O . GLU A 1 278 ? 1.254 -2.285 53.259 1.00 59.25 278 GLU A O 1
ATOM 2096 N N . GLY A 1 279 ? -0.063 -3.908 52.484 1.00 60.94 279 GLY A N 1
ATOM 2097 C CA . GLY A 1 279 ? 0.645 -4.994 53.178 1.00 60.94 279 GLY A CA 1
ATOM 2098 C C . GLY A 1 279 ? -0.259 -6.121 53.690 1.00 60.94 279 GLY A C 1
ATOM 2099 O O . GLY A 1 279 ? -1.481 -6.050 53.590 1.00 60.94 279 GLY A O 1
ATOM 2100 N N . SER A 1 280 ? 0.352 -7.175 54.242 1.00 59.16 280 SER A N 1
ATOM 2101 C CA . SER A 1 280 ? -0.327 -8.372 54.782 1.00 59.16 280 SER A CA 1
ATOM 2102 C C . SER A 1 280 ? -0.696 -8.275 56.272 1.00 59.16 280 SER A C 1
ATOM 2104 O O . SER A 1 280 ? -1.406 -9.138 56.793 1.00 59.16 280 SER A O 1
ATOM 2106 N N . GLU A 1 281 ? -0.236 -7.232 56.968 1.00 63.62 281 GLU A N 1
ATOM 2107 C CA . GLU A 1 281 ? -0.456 -7.057 58.411 1.00 63.62 281 GLU A CA 1
ATOM 2108 C C . GLU A 1 281 ? -1.870 -6.579 58.764 1.00 63.62 281 GLU A C 1
ATOM 2110 O O . GLU A 1 281 ? -2.377 -6.900 59.838 1.00 63.62 281 GLU A O 1
ATOM 2115 N N . LYS A 1 282 ? -2.527 -5.833 57.866 1.00 76.31 282 LYS A N 1
ATOM 2116 C CA . LYS A 1 282 ? -3.884 -5.309 58.080 1.00 76.31 282 LYS A CA 1
ATOM 2117 C C . LYS A 1 282 ? -4.904 -6.072 57.227 1.00 76.31 282 LYS A C 1
ATOM 2119 O O . LYS A 1 282 ? -4.589 -6.441 56.096 1.00 76.31 282 LYS A O 1
ATOM 2124 N N . PRO A 1 283 ? -6.123 -6.318 57.737 1.00 82.19 283 PRO A N 1
ATOM 2125 C CA . PRO A 1 283 ? -7.167 -6.969 56.960 1.00 82.19 283 PRO A CA 1
ATOM 2126 C C . PRO A 1 283 ? -7.746 -6.024 55.899 1.00 82.19 283 PRO A C 1
ATOM 2128 O O . PRO A 1 283 ? -7.805 -4.809 56.079 1.00 82.19 283 PRO A O 1
ATOM 2131 N N . TRP A 1 284 ? -8.214 -6.603 54.798 1.00 86.19 284 TRP A N 1
ATOM 2132 C CA . TRP A 1 284 ? -9.060 -5.935 53.815 1.00 86.19 284 TRP A CA 1
ATOM 2133 C C . TRP A 1 284 ? -10.438 -5.701 54.421 1.00 86.19 284 TRP A C 1
ATOM 2135 O O . TRP A 1 284 ? -11.022 -6.641 54.963 1.00 86.19 284 TRP A O 1
ATOM 2145 N N . GLU A 1 285 ? -10.973 -4.487 54.312 1.00 88.31 285 GLU A N 1
ATOM 2146 C CA . GLU A 1 285 ? -12.311 -4.178 54.822 1.00 88.31 285 GLU A CA 1
ATOM 2147 C C . GLU A 1 285 ? -13.319 -4.042 53.682 1.00 88.31 285 GLU A C 1
ATOM 2149 O O . GLU A 1 285 ? -13.095 -3.327 52.702 1.00 88.31 285 GLU A O 1
ATOM 2154 N N . PHE A 1 286 ? -14.453 -4.718 53.844 1.00 87.50 286 PHE A N 1
ATOM 2155 C CA . PHE A 1 286 ? -15.595 -4.669 52.943 1.00 87.50 286 PHE A CA 1
ATOM 2156 C C . PHE A 1 286 ? -16.861 -4.356 53.744 1.00 87.50 286 PHE A C 1
ATOM 2158 O O . PHE A 1 286 ? -17.226 -5.098 54.659 1.00 87.50 286 PHE A O 1
ATOM 2165 N N . MET A 1 287 ? -17.566 -3.290 53.388 1.00 85.38 287 MET A N 1
ATOM 2166 C CA . MET A 1 287 ? -18.913 -3.008 53.866 1.00 85.38 287 MET A CA 1
ATOM 2167 C C . MET A 1 287 ? -19.911 -3.771 53.006 1.00 85.38 287 MET A C 1
ATOM 2169 O O . MET A 1 287 ? -20.042 -3.527 51.804 1.00 85.38 287 MET A O 1
ATOM 2173 N N . ILE A 1 288 ? -20.622 -4.719 53.616 1.00 87.56 288 ILE A N 1
ATOM 2174 C CA . ILE A 1 288 ? -21.624 -5.500 52.896 1.00 87.56 288 ILE A CA 1
ATOM 2175 C C . ILE A 1 288 ? -22.851 -4.603 52.660 1.00 87.56 288 ILE A C 1
ATOM 2177 O O . ILE A 1 288 ? -23.446 -4.130 53.630 1.00 87.56 288 ILE A O 1
ATOM 2181 N N . PRO A 1 289 ? -23.273 -4.361 51.402 1.00 81.50 289 PRO A N 1
ATOM 2182 C CA . PRO A 1 289 ? -24.346 -3.416 51.089 1.00 81.50 289 PRO A CA 1
ATOM 2183 C C . PRO A 1 289 ? -25.736 -4.047 51.286 1.00 81.50 289 PRO A C 1
ATOM 2185 O O . PRO A 1 289 ? -26.536 -4.135 50.353 1.00 81.50 289 PRO A O 1
ATOM 2188 N N . VAL A 1 290 ? -26.027 -4.525 52.495 1.00 82.94 290 VAL A N 1
ATOM 2189 C CA . VAL A 1 290 ? -27.315 -5.119 52.876 1.00 82.94 290 VAL A CA 1
ATOM 2190 C C . VAL A 1 290 ? -27.884 -4.313 54.042 1.00 82.94 290 VAL A C 1
ATOM 2192 O O . VAL A 1 290 ? -27.196 -4.088 55.030 1.00 82.94 290 VAL A O 1
ATOM 2195 N N . ARG A 1 291 ? -29.136 -3.853 53.914 1.00 82.25 291 ARG A N 1
ATOM 2196 C CA . ARG A 1 291 ? -29.874 -3.233 55.024 1.00 82.25 291 ARG A CA 1
ATOM 2197 C C . ARG A 1 291 ? -30.585 -4.330 55.802 1.00 82.25 291 ARG A C 1
ATOM 2199 O O . ARG A 1 291 ? -31.272 -5.139 55.178 1.00 82.25 291 ARG A O 1
ATOM 2206 N N . VAL A 1 292 ? -30.420 -4.318 57.117 1.00 85.06 292 VAL A N 1
ATOM 2207 C CA . VAL A 1 292 ? -30.970 -5.304 58.051 1.00 85.06 292 VAL A CA 1
ATOM 2208 C C . VAL A 1 292 ? -31.638 -4.544 59.187 1.00 85.06 292 VAL A C 1
ATOM 2210 O O . VAL A 1 292 ? -31.065 -3.569 59.674 1.00 85.06 292 VAL A O 1
ATOM 2213 N N . MET A 1 293 ? -32.843 -4.948 59.583 1.00 85.94 293 MET A N 1
ATOM 2214 C CA . MET A 1 293 ? -33.466 -4.410 60.793 1.00 85.94 293 MET A CA 1
ATOM 2215 C C . MET A 1 293 ? -32.830 -5.055 62.024 1.00 85.94 293 MET A C 1
ATOM 2217 O O . MET A 1 293 ? -32.477 -6.230 61.987 1.00 85.94 293 MET A O 1
ATOM 2221 N N . GLU A 1 294 ? -32.712 -4.320 63.129 1.00 84.62 294 GLU A N 1
ATOM 2222 C CA . GLU A 1 294 ? -32.089 -4.828 64.361 1.00 84.62 294 GLU A CA 1
ATOM 2223 C C . GLU A 1 294 ? -32.743 -6.129 64.869 1.00 84.62 294 GLU A C 1
ATOM 2225 O O . GLU A 1 294 ? -32.062 -7.051 65.312 1.00 84.62 294 GLU A O 1
ATOM 2230 N N . THR A 1 295 ? -34.061 -6.254 64.694 1.00 85.75 295 THR A N 1
ATOM 2231 C CA . THR A 1 295 ? -34.853 -7.446 65.035 1.00 85.75 295 THR A CA 1
ATOM 2232 C C . THR A 1 295 ? -34.542 -8.672 64.170 1.00 85.75 295 THR A C 1
ATOM 2234 O O . THR A 1 295 ? -34.784 -9.799 64.594 1.00 85.75 295 THR A O 1
ATOM 2237 N N . GLU A 1 296 ? -34.005 -8.478 62.966 1.00 88.56 296 GLU A N 1
ATOM 2238 C CA . GLU A 1 296 ? -33.729 -9.538 61.989 1.00 88.56 296 GLU A CA 1
ATOM 2239 C C . GLU A 1 296 ? -32.267 -10.005 62.011 1.00 88.56 296 GLU A C 1
ATOM 2241 O O . GLU A 1 296 ? -31.926 -11.008 61.376 1.00 88.56 296 GLU A O 1
ATOM 2246 N N . VAL A 1 297 ? -31.395 -9.309 62.751 1.00 88.56 297 VAL A N 1
ATOM 2247 C CA . VAL A 1 297 ? -29.953 -9.600 62.806 1.00 88.56 297 VAL A CA 1
ATOM 2248 C C . VAL A 1 297 ? -29.691 -11.039 63.236 1.00 88.56 297 VAL A C 1
ATOM 2250 O O . VAL A 1 297 ? -28.854 -11.719 62.645 1.00 88.56 297 VAL A O 1
ATOM 2253 N N . GLU A 1 298 ? -30.442 -11.531 64.218 1.00 90.00 298 GLU A N 1
ATOM 2254 C CA . GLU A 1 298 ? -30.272 -12.885 64.741 1.00 90.00 298 GLU A CA 1
ATOM 2255 C C . GLU A 1 298 ? -30.612 -13.950 63.683 1.00 90.00 298 GLU A C 1
ATOM 2257 O O . GLU A 1 298 ? -29.838 -14.883 63.461 1.00 90.00 298 GLU A O 1
ATOM 2262 N N . SER A 1 299 ? -31.706 -13.748 62.938 1.00 90.25 299 SER A N 1
ATOM 2263 C CA . SER A 1 299 ? -32.100 -14.622 61.825 1.00 90.25 299 SER A CA 1
ATOM 2264 C C . SER A 1 299 ? -31.056 -14.626 60.704 1.00 90.25 299 SER A C 1
ATOM 2266 O O . SER A 1 299 ? -30.717 -15.681 60.156 1.00 90.25 299 SER A O 1
ATOM 2268 N N . MET A 1 300 ? -30.496 -13.456 60.382 1.00 90.94 300 MET A N 1
ATOM 2269 C CA . MET A 1 300 ? -29.427 -13.334 59.390 1.00 90.94 300 MET A CA 1
ATOM 2270 C C . MET A 1 300 ? -28.169 -14.089 59.817 1.00 90.94 300 MET A C 1
ATOM 2272 O O . MET A 1 300 ? -27.560 -14.780 58.993 1.00 90.94 300 MET A O 1
ATOM 2276 N N . ILE A 1 301 ? -27.759 -13.955 61.081 1.00 90.75 301 ILE A N 1
ATOM 2277 C CA . ILE A 1 301 ? -26.584 -14.644 61.625 1.00 90.75 301 ILE A CA 1
ATOM 2278 C C . ILE A 1 301 ? -26.778 -16.152 61.522 1.00 90.75 301 ILE A C 1
ATOM 2280 O O . ILE A 1 301 ? -25.886 -16.841 61.023 1.00 90.75 301 ILE A O 1
ATOM 2284 N N . GLU A 1 302 ? -27.940 -16.665 61.921 1.00 91.00 302 GLU A N 1
ATOM 2285 C CA . GLU A 1 302 ? -28.239 -18.095 61.863 1.00 91.00 302 GLU A CA 1
ATOM 2286 C C . GLU A 1 302 ? -28.205 -18.628 60.423 1.00 91.00 302 GLU A C 1
ATOM 2288 O O . GLU A 1 302 ? -27.529 -19.625 60.141 1.00 91.00 302 GLU A O 1
ATOM 2293 N N . TYR A 1 303 ? -28.837 -17.921 59.479 1.00 91.88 303 TYR A N 1
ATOM 2294 C CA . TYR A 1 303 ? -28.780 -18.282 58.061 1.00 91.88 303 TYR A CA 1
ATOM 2295 C C . TYR A 1 303 ? -27.345 -18.254 57.521 1.00 91.88 303 TYR A C 1
ATOM 2297 O O . TYR A 1 303 ? -26.914 -19.188 56.837 1.00 91.88 303 TYR A O 1
ATOM 2305 N N . THR A 1 304 ? -26.592 -17.200 57.844 1.00 91.19 304 THR A N 1
ATOM 2306 C CA . THR A 1 304 ? -25.214 -17.011 57.378 1.00 91.19 304 THR A CA 1
ATOM 2307 C C . THR A 1 304 ? -24.311 -18.112 57.919 1.00 91.19 304 THR A C 1
ATOM 2309 O O . THR A 1 304 ? -23.555 -18.715 57.159 1.00 91.19 304 THR A O 1
ATOM 2312 N N . MET A 1 305 ? -24.423 -18.442 59.208 1.00 91.44 305 MET A N 1
ATOM 2313 C CA . MET A 1 305 ? -23.668 -19.537 59.813 1.00 91.44 305 MET A CA 1
ATOM 2314 C C . MET A 1 305 ? -24.031 -20.885 59.193 1.00 91.44 305 MET A C 1
ATOM 2316 O O . MET A 1 305 ? -23.128 -21.667 58.900 1.00 91.44 305 MET A O 1
ATOM 2320 N N . ARG A 1 306 ? -25.319 -21.160 58.950 1.00 93.31 306 ARG A N 1
ATOM 2321 C CA . ARG A 1 306 ? -25.759 -22.394 58.284 1.00 93.31 306 ARG A CA 1
ATOM 2322 C C . ARG A 1 306 ? -25.138 -22.525 56.891 1.00 93.31 306 ARG A C 1
ATOM 2324 O O . ARG A 1 306 ? -24.510 -23.539 56.603 1.00 93.31 306 ARG A O 1
ATOM 2331 N N . LYS A 1 307 ? -25.223 -21.479 56.062 1.00 91.56 307 LYS A N 1
ATOM 2332 C CA . LYS A 1 307 ? -24.634 -21.480 54.711 1.00 91.56 307 LYS A CA 1
ATOM 2333 C C . LYS A 1 307 ? -23.113 -21.554 54.709 1.00 91.56 307 LYS A C 1
ATOM 2335 O O . LYS A 1 307 ? -22.546 -22.243 53.866 1.00 91.56 307 LYS A O 1
ATOM 2340 N N . LEU A 1 308 ? -22.444 -20.924 55.669 1.00 90.69 308 LEU A N 1
ATOM 2341 C CA . LEU A 1 308 ? -20.997 -21.058 55.815 1.00 90.69 308 LEU A CA 1
ATOM 2342 C C . LEU A 1 308 ? -20.584 -22.482 56.204 1.00 90.69 308 LEU A C 1
ATOM 2344 O O . LEU A 1 308 ? -19.580 -22.958 55.689 1.00 90.69 308 LEU A O 1
ATOM 2348 N N . ARG A 1 309 ? -21.358 -23.193 57.038 1.00 90.75 309 ARG A N 1
ATOM 2349 C CA . ARG A 1 309 ? -21.090 -24.615 57.346 1.00 90.75 309 ARG A CA 1
ATOM 2350 C C . ARG A 1 309 ? -21.244 -25.526 56.130 1.00 90.75 309 ARG A C 1
ATOM 2352 O O . ARG A 1 309 ? -20.516 -26.502 56.018 1.00 90.75 309 ARG A O 1
ATOM 2359 N N . GLU A 1 310 ? -22.188 -25.212 55.248 1.00 90.12 310 GLU A N 1
ATOM 2360 C CA . GLU A 1 310 ? -22.424 -25.948 53.998 1.00 90.12 310 GLU A CA 1
ATOM 2361 C C . GLU A 1 310 ? -21.366 -25.648 52.920 1.00 90.12 310 GLU A C 1
ATOM 2363 O O . GLU A 1 310 ? -21.273 -26.378 51.935 1.00 90.12 310 GLU A O 1
ATOM 2368 N N . THR A 1 311 ? -20.575 -24.580 53.074 1.00 88.25 311 THR A N 1
ATOM 2369 C CA . THR A 1 311 ? -19.638 -24.123 52.042 1.00 88.25 311 THR A CA 1
ATOM 2370 C C . THR A 1 311 ? -18.297 -24.867 52.137 1.00 88.25 311 THR A C 1
ATOM 2372 O O . THR A 1 311 ? -17.615 -24.765 53.162 1.00 88.25 311 THR A O 1
ATOM 2375 N N . PRO A 1 312 ? -17.853 -25.570 51.075 1.00 85.81 312 PRO A N 1
ATOM 2376 C CA . PRO A 1 312 ? -16.560 -26.251 51.063 1.00 85.81 312 PRO A CA 1
ATOM 2377 C C . PRO A 1 312 ? -15.394 -25.284 51.307 1.00 85.81 312 PRO A C 1
ATOM 2379 O O . PRO A 1 312 ? -15.371 -24.186 50.759 1.00 85.81 312 PRO A O 1
ATOM 2382 N N . GLY A 1 313 ? -14.410 -25.696 52.111 1.00 84.88 313 GLY A N 1
ATOM 2383 C CA . GLY A 1 313 ? -13.233 -24.875 52.427 1.00 84.88 313 GLY A CA 1
ATOM 2384 C C . GLY A 1 313 ? -13.416 -23.902 53.597 1.00 84.88 313 GLY A C 1
ATOM 2385 O O . GLY A 1 313 ? -12.442 -23.269 54.010 1.00 84.88 313 GLY A O 1
ATOM 2386 N N . VAL A 1 314 ? -14.621 -23.792 54.172 1.00 87.62 314 VAL A N 1
ATOM 2387 C CA . VAL A 1 314 ? -14.836 -23.082 55.441 1.00 87.62 314 VAL A CA 1
ATOM 2388 C C . VAL A 1 314 ? -14.414 -23.973 56.608 1.00 87.62 314 VAL A C 1
ATOM 2390 O O . VAL A 1 314 ? -14.912 -25.077 56.803 1.00 87.62 314 VAL A O 1
ATOM 2393 N N . GLU A 1 315 ? -13.514 -23.458 57.433 1.00 86.88 315 GLU A N 1
ATOM 2394 C CA . GLU A 1 315 ? -12.989 -24.111 58.628 1.00 86.88 315 GLU A CA 1
ATOM 2395 C C . GLU A 1 315 ? -13.138 -23.175 59.839 1.00 86.88 315 GLU A C 1
ATOM 2397 O O . GLU A 1 315 ? -13.249 -21.956 59.695 1.00 86.88 315 GLU A O 1
ATOM 2402 N N . ARG A 1 316 ? -13.106 -23.730 61.058 1.00 86.44 316 ARG A N 1
ATOM 2403 C CA . ARG A 1 316 ? -13.067 -22.968 62.328 1.00 86.44 316 ARG A CA 1
ATOM 2404 C C . ARG A 1 316 ? -14.167 -21.897 62.482 1.00 86.44 316 ARG A C 1
ATOM 2406 O O . ARG A 1 316 ? -13.943 -20.891 63.148 1.00 86.44 316 ARG A O 1
ATOM 2413 N N . LEU A 1 317 ? -15.352 -22.120 61.909 1.00 91.00 317 LEU A N 1
ATOM 2414 C CA . LEU A 1 317 ? -16.502 -21.222 62.052 1.00 91.00 317 LEU A CA 1
ATOM 2415 C C . LEU A 1 317 ? -16.993 -21.181 63.506 1.00 91.00 317 LEU A C 1
ATOM 2417 O O . LEU A 1 317 ? -17.401 -22.204 64.061 1.00 91.00 317 LEU A O 1
ATOM 2421 N N . ARG A 1 318 ? -16.988 -19.992 64.110 1.00 90.25 318 ARG A N 1
ATOM 2422 C CA . ARG A 1 318 ? -17.468 -19.727 65.471 1.00 90.25 318 ARG A CA 1
ATOM 2423 C C . ARG A 1 318 ? -18.152 -18.365 65.535 1.00 90.25 318 ARG A C 1
ATOM 2425 O O . ARG A 1 318 ? -17.820 -17.455 64.778 1.00 90.25 318 ARG A O 1
ATOM 2432 N N . ARG A 1 319 ? -19.096 -18.235 66.460 1.00 87.94 319 ARG A N 1
ATOM 2433 C CA . ARG A 1 319 ? -19.673 -16.950 66.852 1.00 87.94 319 ARG A CA 1
ATOM 2434 C C . ARG A 1 319 ? -18.890 -16.416 68.052 1.00 87.94 319 ARG A C 1
ATOM 2436 O O . ARG A 1 319 ? -18.597 -17.187 68.964 1.00 87.94 319 ARG A O 1
ATOM 2443 N N . GLU A 1 320 ? -18.515 -15.145 68.011 1.00 85.19 320 GLU A N 1
ATOM 2444 C CA . GLU A 1 320 ? -17.902 -14.420 69.133 1.00 85.19 320 GLU A CA 1
ATOM 2445 C C . GLU A 1 320 ? -18.986 -13.643 69.907 1.00 85.19 320 GLU A C 1
ATOM 2447 O O . GLU A 1 320 ? -20.166 -13.705 69.557 1.00 85.19 320 GLU A O 1
ATOM 2452 N N . GLU A 1 321 ? -18.616 -12.928 70.973 1.00 78.88 321 GLU A N 1
ATOM 2453 C CA . GLU A 1 321 ? -19.566 -12.126 71.754 1.00 78.88 321 GLU A CA 1
ATOM 2454 C C . GLU A 1 321 ? -20.350 -11.135 70.869 1.00 78.88 321 GLU A C 1
ATOM 2456 O O . GLU A 1 321 ? -19.795 -10.475 69.981 1.00 78.88 321 GLU A O 1
ATOM 2461 N N . GLY A 1 322 ? -21.663 -11.051 71.112 1.00 83.50 322 GLY A N 1
ATOM 2462 C CA . GLY A 1 322 ? -22.597 -10.223 70.349 1.00 83.50 322 GLY A CA 1
ATOM 2463 C C . GLY A 1 322 ? -22.961 -10.804 68.975 1.00 83.50 322 GLY A C 1
ATOM 2464 O O . GLY A 1 322 ? -23.365 -11.966 68.838 1.00 83.50 322 GLY A O 1
ATOM 2465 N N . TRP A 1 323 ? -22.859 -9.967 67.943 1.00 87.00 323 TRP A N 1
ATOM 2466 C CA . TRP A 1 323 ? -23.222 -10.286 66.556 1.00 87.00 323 TRP A CA 1
ATOM 2467 C C . TRP A 1 323 ? -22.004 -10.568 65.662 1.00 87.00 323 TRP A C 1
ATOM 2469 O O . TRP A 1 323 ? -22.054 -10.413 64.444 1.00 87.00 323 TRP A O 1
ATOM 2479 N N . ASN A 1 324 ? -20.886 -10.971 66.265 1.00 89.56 324 ASN A N 1
ATOM 2480 C CA . ASN A 1 324 ? -19.623 -11.166 65.562 1.00 89.56 324 ASN A CA 1
ATOM 2481 C C . ASN A 1 324 ? -19.440 -12.629 65.129 1.00 89.56 324 ASN A C 1
ATOM 2483 O O . ASN A 1 324 ? -19.691 -13.559 65.899 1.00 89.56 324 ASN A O 1
ATOM 2487 N N . ILE A 1 325 ? -18.965 -12.848 63.902 1.00 91.56 325 ILE A N 1
ATOM 2488 C CA . ILE A 1 325 ? -18.711 -14.188 63.347 1.00 91.56 325 ILE A CA 1
ATOM 2489 C C . ILE A 1 325 ? -17.262 -14.273 62.884 1.00 91.56 325 ILE A C 1
ATOM 2491 O O . ILE A 1 325 ? -16.777 -13.403 62.161 1.00 91.56 325 ILE A O 1
ATOM 2495 N N . LYS A 1 326 ? -16.587 -15.364 63.242 1.00 92.44 326 LYS A N 1
ATOM 2496 C CA . LYS A 1 326 ? -15.212 -15.645 62.840 1.00 92.44 326 LYS A CA 1
ATOM 2497 C C . LYS A 1 326 ? -15.122 -16.988 62.137 1.00 92.44 326 LYS A C 1
ATOM 2499 O O . LYS A 1 326 ? -15.654 -17.986 62.618 1.00 92.44 326 LYS A O 1
ATOM 2504 N N . PHE A 1 327 ? -14.439 -17.021 61.002 1.00 92.62 327 PHE A N 1
ATOM 2505 C CA . PHE A 1 327 ? -14.197 -18.250 60.252 1.00 92.62 327 PHE A CA 1
ATOM 2506 C C . PHE A 1 327 ? -12.899 -18.155 59.458 1.00 92.62 327 PHE A C 1
ATOM 2508 O O . PHE A 1 327 ? -12.415 -17.067 59.149 1.00 92.62 327 PHE A O 1
ATOM 2515 N N . SER A 1 328 ? -12.331 -19.302 59.112 1.00 89.38 328 SER A N 1
ATOM 2516 C CA . SER A 1 328 ? -11.248 -19.392 58.134 1.00 89.38 328 SER A CA 1
ATOM 2517 C C . SER A 1 328 ? -11.768 -19.980 56.832 1.00 89.38 328 SER A C 1
ATOM 2519 O O . SER A 1 328 ? -12.629 -20.854 56.859 1.00 89.38 328 SER A O 1
ATOM 2521 N N . TYR A 1 329 ? -11.253 -19.512 55.700 1.00 88.62 329 TYR A N 1
ATOM 2522 C CA . TYR A 1 329 ? -11.651 -20.007 54.384 1.00 88.62 329 TYR A CA 1
ATOM 2523 C C . TYR A 1 329 ? -10.424 -20.319 53.533 1.00 88.62 329 TYR A C 1
ATOM 2525 O O . TYR A 1 329 ? -9.603 -19.425 53.284 1.00 88.62 329 TYR A O 1
ATOM 2533 N N . ARG A 1 330 ? -10.292 -21.582 53.119 1.00 84.88 330 ARG A N 1
ATOM 2534 C CA . ARG A 1 330 ? -9.165 -22.125 52.348 1.00 84.88 330 ARG A CA 1
ATOM 2535 C C . ARG A 1 330 ? -9.646 -22.659 51.005 1.00 84.88 330 ARG A C 1
ATOM 2537 O O . ARG A 1 330 ? -10.621 -23.402 50.949 1.00 84.88 330 ARG A O 1
ATOM 2544 N N . ILE A 1 331 ? -8.924 -22.317 49.941 1.00 73.75 331 ILE A N 1
ATOM 2545 C CA . ILE A 1 331 ? -9.172 -22.821 48.587 1.00 73.75 331 ILE A CA 1
ATOM 2546 C C . ILE A 1 331 ? -7.921 -23.576 48.127 1.00 73.75 331 ILE A C 1
ATOM 2548 O O . ILE A 1 331 ? -6.811 -23.058 48.225 1.00 73.75 331 ILE A O 1
ATOM 2552 N N . GLY A 1 332 ? -8.112 -24.805 47.637 1.00 63.78 332 GLY A N 1
ATOM 2553 C CA . GLY A 1 332 ? -7.040 -25.691 47.172 1.00 63.78 332 GLY A CA 1
ATOM 2554 C C . GLY A 1 332 ? -6.709 -26.802 48.171 1.00 63.78 332 GLY A C 1
ATOM 2555 O O . GLY A 1 332 ? -5.871 -26.636 49.053 1.00 63.78 332 GLY A O 1
ATOM 2556 N N . GLN A 1 333 ? -7.353 -27.962 48.018 1.00 50.59 333 GLN A N 1
ATOM 2557 C CA . GLN A 1 333 ? -6.837 -29.226 48.550 1.00 50.59 333 GLN A CA 1
ATOM 2558 C C . GLN A 1 333 ? -5.997 -29.883 47.447 1.00 50.59 333 GLN A C 1
ATOM 2560 O O . GLN A 1 333 ? -6.538 -30.508 46.539 1.00 50.59 333 GLN A O 1
ATOM 2565 N N . GLY A 1 334 ? -4.679 -29.679 47.481 1.00 52.00 334 GLY A N 1
ATOM 2566 C CA . GLY A 1 334 ? -3.740 -30.241 46.507 1.00 52.00 334 GLY A CA 1
ATOM 2567 C C . GLY A 1 334 ? -2.306 -29.737 46.698 1.00 52.00 334 GLY A C 1
ATOM 2568 O O . GLY A 1 334 ? -2.054 -28.848 47.505 1.00 52.00 334 GLY A O 1
ATOM 2569 N N . THR A 1 335 ? -1.360 -30.307 45.948 1.00 41.47 335 THR A N 1
ATOM 2570 C CA . THR A 1 335 ? 0.098 -30.052 45.994 1.00 41.47 335 THR A CA 1
ATOM 2571 C C . THR A 1 335 ? 0.542 -28.655 45.529 1.00 41.47 335 THR A C 1
ATOM 2573 O O . THR A 1 335 ? 1.738 -28.381 45.493 1.00 41.47 335 THR A O 1
ATOM 2576 N N . ILE A 1 336 ? -0.389 -27.759 45.194 1.00 47.19 336 ILE A N 1
ATOM 2577 C CA . ILE A 1 336 ? -0.122 -26.390 44.734 1.00 47.19 336 ILE A CA 1
ATOM 2578 C C . ILE A 1 336 ? -0.655 -25.436 45.809 1.00 47.19 336 ILE A C 1
ATOM 2580 O O . ILE A 1 336 ? -1.796 -25.585 46.236 1.00 47.19 336 ILE A O 1
ATOM 2584 N N . GLY A 1 337 ? 0.207 -24.524 46.272 1.00 55.75 337 GLY A N 1
ATOM 2585 C CA . GLY A 1 337 ? 0.071 -23.643 47.441 1.00 55.75 337 GLY A CA 1
ATOM 2586 C C . GLY A 1 337 ? -1.346 -23.388 47.969 1.00 55.75 337 GLY A C 1
ATOM 2587 O O . GLY A 1 337 ? -2.211 -22.878 47.264 1.00 55.75 337 GLY A O 1
ATOM 2588 N N . SER A 1 338 ? -1.575 -23.684 49.253 1.00 66.00 338 SER A N 1
ATOM 2589 C CA . SER A 1 338 ? -2.862 -23.39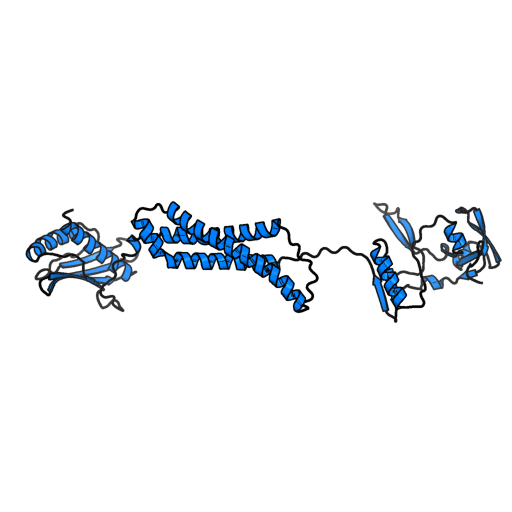3 49.885 1.00 66.00 338 SER A CA 1
ATOM 2590 C C . SER A 1 338 ? -3.004 -21.890 50.147 1.00 66.00 338 SER A C 1
ATOM 2592 O O . SER A 1 338 ? -2.367 -21.369 51.068 1.00 66.00 338 SER A O 1
ATOM 2594 N N . SER A 1 339 ? -3.856 -21.208 49.384 1.00 76.62 339 SER A N 1
ATOM 2595 C CA . SER A 1 339 ? -4.291 -19.845 49.702 1.00 76.62 339 SER A CA 1
ATOM 2596 C C . SER A 1 339 ? -5.465 -19.892 50.675 1.00 76.62 339 SER A C 1
ATOM 2598 O O . SER A 1 339 ? -6.391 -20.704 50.555 1.00 76.62 339 SER A O 1
ATOM 2600 N N . GLY A 1 340 ? -5.414 -19.038 51.688 1.00 83.94 340 GLY A N 1
ATOM 2601 C CA . GLY A 1 340 ? -6.392 -19.033 52.761 1.00 83.94 340 GLY A CA 1
ATOM 2602 C C . GLY A 1 340 ? -6.652 -17.639 53.297 1.00 83.94 340 GLY A C 1
ATOM 2603 O O . GLY A 1 340 ? -6.006 -16.665 52.927 1.00 83.94 340 GLY A O 1
ATOM 2604 N N . SER A 1 341 ? -7.655 -17.530 54.156 1.00 87.12 341 SER A N 1
ATOM 2605 C CA . SER A 1 341 ? -7.998 -16.279 54.826 1.00 87.12 341 SER A CA 1
ATOM 2606 C C . SER A 1 341 ? -8.532 -16.531 56.222 1.00 87.12 341 SER A C 1
ATOM 2608 O O . SER A 1 341 ? -9.164 -17.561 56.478 1.00 87.12 341 SER A O 1
ATOM 2610 N N . ILE A 1 342 ? -8.276 -15.581 57.115 1.00 89.06 342 ILE A N 1
ATOM 2611 C CA . ILE A 1 342 ? -8.957 -15.460 58.402 1.00 89.06 342 ILE A CA 1
ATOM 2612 C C . ILE A 1 342 ? -9.937 -14.299 58.272 1.00 89.06 342 ILE A C 1
ATOM 2614 O O . ILE A 1 342 ? -9.543 -13.186 57.929 1.00 89.06 342 ILE A O 1
ATOM 2618 N N . ASN A 1 343 ? -11.214 -14.578 58.514 1.00 92.31 343 ASN A N 1
ATOM 2619 C CA . ASN A 1 343 ? -12.312 -13.675 58.200 1.00 92.31 343 ASN A CA 1
ATOM 2620 C C . ASN A 1 343 ? -13.125 -13.370 59.446 1.00 92.31 343 ASN A C 1
ATOM 2622 O O . ASN A 1 343 ? -13.549 -14.282 60.164 1.00 92.31 343 ASN A O 1
ATOM 2626 N N . HIS A 1 344 ? -13.345 -12.085 59.693 1.00 92.25 344 HIS A N 1
ATOM 2627 C CA . HIS A 1 344 ? -14.124 -11.584 60.816 1.00 92.25 344 HIS A CA 1
ATOM 2628 C C . HIS A 1 344 ? -15.269 -10.724 60.277 1.00 92.25 344 HIS A C 1
ATOM 2630 O O . HIS A 1 344 ? -15.036 -9.702 59.632 1.00 92.25 344 HIS A O 1
ATOM 2636 N N . ILE A 1 345 ? -16.505 -11.118 60.557 1.00 92.00 345 ILE A N 1
ATOM 2637 C CA . ILE A 1 345 ? -17.701 -10.326 60.275 1.00 92.00 345 ILE A CA 1
ATOM 2638 C C . ILE A 1 345 ? -18.084 -9.619 61.570 1.00 92.00 345 ILE A C 1
ATOM 2640 O O . ILE A 1 345 ? -18.387 -10.279 62.564 1.00 92.00 345 ILE A O 1
ATOM 2644 N N . LYS A 1 346 ? -18.064 -8.288 61.547 1.00 91.19 346 LYS A N 1
ATOM 2645 C CA . LYS A 1 346 ? -18.545 -7.429 62.627 1.00 91.19 346 LYS A CA 1
ATOM 2646 C C . LYS A 1 346 ? -19.864 -6.792 62.228 1.00 91.19 346 LYS A C 1
ATOM 2648 O O . LYS A 1 346 ? -19.946 -6.146 61.183 1.00 91.19 346 LYS A O 1
ATOM 2653 N N . ILE A 1 347 ? -20.867 -6.954 63.077 1.00 90.62 347 ILE A N 1
ATOM 2654 C CA . ILE A 1 347 ? -22.185 -6.344 62.910 1.00 90.62 347 ILE A CA 1
ATOM 2655 C C . ILE A 1 347 ? -22.390 -5.390 64.080 1.00 90.62 347 ILE A C 1
ATOM 2657 O O . ILE A 1 347 ? -22.219 -5.781 65.233 1.00 90.62 347 ILE A O 1
ATOM 2661 N N . TYR A 1 348 ? -22.712 -4.137 63.784 1.00 88.69 348 TYR A N 1
ATOM 2662 C CA . TYR A 1 348 ? -22.889 -3.092 64.790 1.00 88.69 348 TYR A CA 1
ATOM 2663 C C . TYR A 1 348 ? -23.945 -2.083 64.337 1.00 88.69 348 TYR A C 1
ATOM 2665 O O . TYR A 1 348 ? -24.217 -1.954 63.143 1.00 88.69 348 TYR A O 1
ATOM 2673 N N . VAL A 1 349 ? -24.546 -1.376 65.294 1.00 87.12 349 VAL A N 1
ATOM 2674 C CA . VAL A 1 349 ? -25.493 -0.290 65.016 1.00 87.12 349 VAL A CA 1
ATOM 2675 C C . VAL A 1 349 ? -24.734 1.029 64.983 1.00 87.12 349 VAL A C 1
ATOM 2677 O O . VAL A 1 349 ? -24.014 1.360 65.924 1.00 87.12 349 VAL A O 1
ATOM 2680 N N . GLU A 1 350 ? -24.899 1.792 63.908 1.00 84.81 350 GLU A N 1
ATOM 2681 C CA . GLU A 1 350 ? -24.317 3.124 63.750 1.00 84.81 350 GLU A CA 1
ATOM 2682 C C . GLU A 1 350 ? -25.385 4.060 63.178 1.00 84.81 350 GLU A C 1
ATOM 2684 O O . GLU A 1 350 ? -25.895 3.839 62.082 1.00 84.81 350 GLU A O 1
ATOM 2689 N N . GLY A 1 351 ? -25.773 5.088 63.940 1.00 77.81 351 GLY A N 1
ATOM 2690 C CA . GLY A 1 351 ? -26.784 6.060 63.503 1.00 77.81 351 GLY A CA 1
ATOM 2691 C C . GLY A 1 351 ? -28.205 5.499 63.330 1.00 77.81 351 GLY A C 1
ATOM 2692 O O . GLY A 1 351 ? -28.986 6.079 62.586 1.00 77.81 351 GLY A O 1
ATOM 2693 N N . GLY A 1 352 ? -28.538 4.384 63.992 1.00 77.62 352 GLY A N 1
ATOM 2694 C CA . GLY A 1 352 ? -29.840 3.708 63.870 1.00 77.62 352 GLY A CA 1
ATOM 2695 C C . GLY A 1 352 ? -29.924 2.681 62.735 1.00 77.62 352 GLY A C 1
ATOM 2696 O O . GLY A 1 352 ? -30.915 1.963 62.648 1.00 77.62 352 GLY A O 1
ATOM 2697 N N . ASP A 1 353 ? -28.877 2.558 61.913 1.00 82.56 353 ASP A N 1
ATOM 2698 C CA . ASP A 1 353 ? -28.762 1.533 60.875 1.00 82.56 353 ASP A CA 1
ATOM 2699 C C . ASP A 1 353 ? -27.818 0.404 61.319 1.00 82.56 353 ASP A C 1
ATOM 2701 O O . ASP A 1 353 ? -26.743 0.644 61.879 1.00 82.56 353 ASP A O 1
ATOM 2705 N N . VAL A 1 354 ? -28.178 -0.844 61.005 1.00 86.25 354 VAL A N 1
ATOM 2706 C CA . VAL A 1 354 ? -27.282 -1.997 61.176 1.00 86.25 354 VAL A CA 1
ATOM 2707 C C . VAL A 1 354 ? -26.249 -2.006 60.049 1.00 86.25 354 VAL A C 1
ATOM 2709 O O . VAL A 1 354 ? -26.588 -2.120 58.867 1.00 86.25 354 VAL A O 1
ATOM 2712 N N .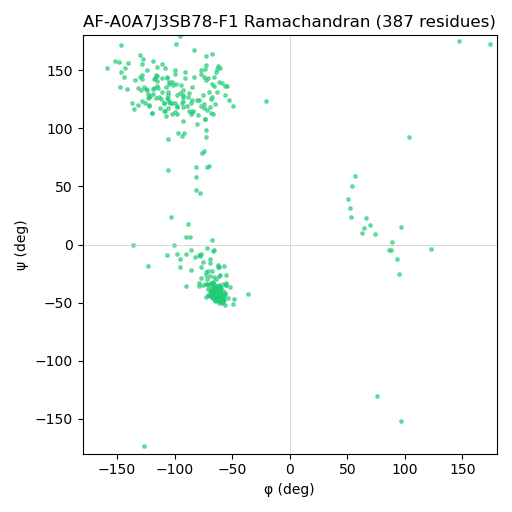 LYS A 1 355 ? -24.969 -1.918 60.410 1.00 88.38 355 LYS A N 1
ATOM 2713 C CA . LYS A 1 355 ? -23.823 -1.996 59.498 1.00 88.38 355 LYS A CA 1
ATOM 2714 C C . LYS A 1 355 ? -23.138 -3.350 59.630 1.00 88.38 355 LYS A C 1
ATOM 2716 O O . LYS A 1 355 ? -22.947 -3.866 60.729 1.00 88.38 355 LYS A O 1
ATOM 2721 N N . ILE A 1 356 ? -22.722 -3.905 58.492 1.00 90.06 356 ILE A N 1
ATOM 2722 C CA . ILE A 1 356 ? -22.008 -5.181 58.415 1.00 90.06 356 ILE A CA 1
ATOM 2723 C C . ILE A 1 356 ? -20.645 -4.932 57.777 1.00 90.06 356 ILE A C 1
ATOM 2725 O O . ILE A 1 356 ? -20.549 -4.609 56.589 1.00 90.06 356 ILE A O 1
ATOM 2729 N N . LYS A 1 357 ? -19.588 -5.112 58.564 1.00 91.19 357 LYS A N 1
ATOM 2730 C CA . LYS A 1 357 ? -18.199 -4.989 58.126 1.00 91.19 357 LYS A CA 1
ATOM 2731 C C . LYS A 1 357 ? -17.543 -6.364 58.093 1.00 91.19 357 LYS A C 1
ATOM 2733 O O . LYS A 1 357 ? -17.452 -7.041 59.113 1.00 91.19 357 LYS A O 1
ATOM 2738 N N . LEU A 1 358 ? -17.049 -6.760 56.928 1.00 91.25 358 LEU A N 1
ATOM 2739 C CA . LEU A 1 358 ? -16.239 -7.956 56.738 1.00 91.25 358 LEU A CA 1
ATOM 2740 C C . LEU A 1 358 ? -14.761 -7.558 56.676 1.00 91.25 358 LEU A C 1
ATOM 2742 O O . LEU A 1 358 ? -14.358 -6.784 55.812 1.00 91.25 358 LEU A O 1
ATOM 2746 N N . MET A 1 359 ? -13.959 -8.120 57.573 1.00 90.25 359 MET A N 1
ATOM 2747 C CA . MET A 1 359 ? -12.504 -8.000 57.589 1.00 90.25 359 MET A CA 1
ATOM 2748 C C . MET A 1 359 ? -11.897 -9.316 57.105 1.00 90.25 359 MET A C 1
ATOM 2750 O O . MET A 1 359 ? -12.100 -10.355 57.737 1.00 90.25 359 MET A O 1
ATOM 2754 N N . VAL A 1 360 ? -11.166 -9.275 55.993 1.00 89.62 360 VAL A N 1
ATOM 2755 C CA . VAL A 1 360 ? -10.528 -10.441 55.369 1.00 89.62 360 VAL A CA 1
ATOM 2756 C C . VAL A 1 360 ? -9.020 -10.301 55.480 1.00 89.62 360 VAL A C 1
ATOM 2758 O O . VAL A 1 360 ? -8.439 -9.377 54.915 1.00 89.62 360 VAL A O 1
ATOM 2761 N N . GLN A 1 361 ? -8.368 -11.223 56.180 1.00 89.81 361 GLN A N 1
ATOM 2762 C CA . GLN A 1 361 ? -6.911 -11.301 56.237 1.00 89.81 361 GLN A CA 1
ATOM 2763 C C . GLN A 1 361 ? -6.433 -12.484 55.383 1.00 89.81 361 GLN A C 1
ATOM 2765 O O . GLN A 1 361 ? -6.402 -13.617 55.877 1.00 89.81 361 GLN A O 1
ATOM 2770 N N . PRO A 1 362 ? -6.133 -12.267 54.086 1.00 86.88 362 PRO A N 1
ATOM 2771 C CA . PRO A 1 362 ? -5.670 -13.322 53.195 1.00 86.88 362 PRO A CA 1
ATOM 2772 C C . PRO A 1 362 ? -4.194 -13.662 53.452 1.00 86.88 362 PRO A C 1
ATOM 2774 O O . PRO A 1 362 ? -3.399 -12.802 53.825 1.00 86.88 362 PRO A O 1
ATOM 2777 N N . TYR A 1 363 ? -3.819 -14.912 53.202 1.00 84.44 363 TYR A N 1
ATOM 2778 C CA . TYR A 1 363 ? -2.443 -15.406 53.190 1.00 84.44 363 TYR A CA 1
ATOM 2779 C C . TYR A 1 363 ? -2.247 -16.400 52.035 1.00 84.44 363 TYR A C 1
ATOM 2781 O O . TYR A 1 363 ? -3.205 -17.020 51.567 1.00 84.44 363 TYR A O 1
ATOM 2789 N N . GLY A 1 364 ? -1.002 -16.569 51.585 1.00 80.00 364 GLY A N 1
ATOM 2790 C CA . GLY A 1 364 ? -0.658 -17.416 50.437 1.00 80.00 364 GLY A CA 1
ATOM 2791 C C . GLY A 1 364 ? -0.524 -16.623 49.135 1.00 80.00 364 GLY A C 1
ATOM 2792 O O . GLY A 1 364 ? -0.167 -15.444 49.148 1.00 80.00 364 GLY A O 1
ATOM 2793 N N . GLU A 1 365 ? -0.789 -17.272 48.003 1.00 72.06 365 GLU A N 1
ATOM 2794 C CA . GLU A 1 365 ? -0.664 -16.658 46.679 1.00 72.06 365 GLU A CA 1
ATOM 2795 C C . GLU A 1 365 ? -1.909 -15.841 46.302 1.00 72.06 365 GLU A C 1
ATOM 2797 O O . GLU A 1 365 ? -3.042 -16.236 46.583 1.00 72.06 365 GLU A O 1
ATOM 2802 N N . ASN A 1 366 ? -1.697 -14.719 45.602 1.00 76.75 366 ASN A N 1
ATOM 2803 C CA . ASN A 1 366 ? -2.749 -13.840 45.072 1.00 76.75 366 ASN A CA 1
ATOM 2804 C C . ASN A 1 366 ? -3.736 -13.295 46.131 1.00 76.75 366 ASN A C 1
ATOM 2806 O O . ASN A 1 366 ? -4.953 -13.457 46.013 1.00 76.75 366 ASN A O 1
ATOM 2810 N N . LEU A 1 367 ? -3.205 -12.570 47.125 1.00 81.69 367 LEU A N 1
ATOM 2811 C CA . LEU A 1 367 ? -3.939 -11.986 48.264 1.00 81.69 367 LEU A CA 1
ATOM 2812 C C . LEU A 1 367 ? -5.213 -11.213 47.872 1.00 81.69 367 LEU A C 1
ATOM 2814 O O . LEU A 1 367 ? -6.274 -11.423 48.455 1.00 81.69 367 LEU A O 1
ATOM 2818 N N . GLU A 1 368 ? -5.118 -10.340 46.866 1.00 81.75 368 GLU A N 1
ATOM 2819 C CA . GLU A 1 368 ? -6.239 -9.508 46.406 1.00 81.75 368 GLU A CA 1
ATOM 2820 C C . GLU A 1 368 ? -7.378 -10.353 45.827 1.00 81.75 368 GLU A C 1
ATOM 2822 O O . GLU A 1 368 ? -8.547 -10.136 46.148 1.00 81.75 368 GLU A O 1
ATOM 2827 N N . LYS A 1 369 ? -7.046 -11.356 45.009 1.00 81.94 369 LYS A N 1
ATOM 2828 C CA . LYS A 1 369 ? -8.043 -12.235 44.393 1.00 81.94 369 LYS A CA 1
ATOM 2829 C C . LYS A 1 369 ? -8.817 -13.006 45.463 1.00 81.94 369 LYS A C 1
ATOM 2831 O O . LYS A 1 369 ? -10.043 -13.047 45.402 1.00 81.94 369 LYS A O 1
ATOM 2836 N N . HIS A 1 370 ? -8.105 -13.546 46.454 1.00 83.12 370 HIS A N 1
ATOM 2837 C CA . HIS A 1 370 ? -8.707 -14.302 47.553 1.00 83.12 370 HIS A CA 1
ATOM 2838 C C . HIS A 1 370 ? -9.609 -13.421 48.429 1.00 83.12 370 HIS A C 1
ATOM 2840 O O . HIS A 1 370 ? -10.712 -13.828 48.786 1.00 83.12 370 HIS A O 1
ATOM 2846 N N . ALA A 1 371 ? -9.195 -12.179 48.711 1.00 84.88 371 ALA A N 1
ATOM 2847 C CA . ALA A 1 371 ? -10.006 -11.227 49.473 1.00 84.88 371 ALA A CA 1
ATOM 2848 C C . ALA A 1 371 ? -11.345 -10.909 48.783 1.00 84.88 371 ALA A C 1
ATOM 2850 O O . ALA A 1 371 ? -12.400 -10.966 49.418 1.00 84.88 371 ALA A O 1
ATOM 2851 N N . TYR A 1 372 ? -11.323 -10.638 47.473 1.00 86.12 372 TYR A N 1
ATOM 2852 C CA . TYR A 1 372 ? -12.545 -10.388 46.699 1.00 86.12 372 TYR A CA 1
ATOM 2853 C C . TYR A 1 372 ? -13.446 -11.622 46.574 1.00 86.12 372 TYR A C 1
ATOM 2855 O O . TYR A 1 372 ? -14.668 -11.482 46.522 1.00 86.12 372 TYR A O 1
ATOM 2863 N N . GLU A 1 373 ? -12.872 -12.822 46.529 1.00 85.69 373 GLU A N 1
ATOM 2864 C CA . GLU A 1 373 ? -13.629 -14.073 46.462 1.00 85.69 373 GLU A CA 1
ATOM 2865 C C . GLU A 1 373 ? -14.414 -14.334 47.754 1.00 85.69 373 GLU A C 1
ATOM 2867 O O . GLU A 1 373 ? -15.616 -14.601 47.700 1.00 85.69 373 GLU A O 1
ATOM 2872 N N . VAL A 1 374 ? -13.778 -14.143 48.915 1.00 87.62 374 VAL A N 1
ATOM 2873 C CA . VAL A 1 374 ? -14.451 -14.224 50.223 1.00 87.62 374 VAL A CA 1
ATOM 2874 C C . VAL A 1 374 ? -15.529 -13.155 50.353 1.00 87.62 374 VAL A C 1
ATOM 2876 O O . VAL A 1 374 ? -16.647 -13.450 50.779 1.00 87.62 374 VAL A O 1
ATOM 2879 N N . ALA A 1 375 ? -15.220 -11.915 49.968 1.00 87.69 375 ALA A N 1
ATOM 2880 C CA . ALA A 1 375 ? -16.194 -10.834 50.004 1.00 87.69 375 ALA A CA 1
ATOM 2881 C C . ALA A 1 375 ? -17.428 -11.196 49.165 1.00 87.69 375 ALA A C 1
ATOM 2883 O O . ALA A 1 375 ? -18.562 -11.082 49.642 1.00 87.69 375 ALA A O 1
ATOM 2884 N N . LYS A 1 376 ? -17.220 -11.692 47.938 1.00 87.25 376 LYS A N 1
ATOM 2885 C CA . LYS A 1 376 ? -18.293 -12.130 47.039 1.00 87.25 376 LYS A CA 1
ATOM 2886 C C . LYS A 1 376 ? -19.136 -13.249 47.657 1.00 87.25 376 LYS A C 1
ATOM 2888 O O . LYS A 1 376 ? -20.359 -13.142 47.621 1.00 87.25 376 LYS A O 1
ATOM 2893 N N . LEU A 1 377 ? -18.506 -14.260 48.258 1.00 88.25 377 LEU A N 1
ATOM 2894 C CA . LEU A 1 377 ? -19.196 -15.355 48.947 1.00 88.25 377 LEU A CA 1
ATOM 2895 C C . LEU A 1 377 ? -20.130 -14.830 50.048 1.00 88.25 377 LEU A C 1
ATOM 2897 O O . LEU A 1 377 ? -21.318 -15.149 50.058 1.00 88.25 377 LEU A O 1
ATOM 2901 N N . ILE A 1 378 ? -19.617 -13.983 50.946 1.00 89.75 378 ILE A N 1
ATOM 2902 C CA . ILE A 1 378 ? -20.413 -13.420 52.048 1.00 89.75 378 ILE A CA 1
ATOM 2903 C C . ILE A 1 378 ? -21.552 -12.552 51.522 1.00 89.75 378 ILE A C 1
ATOM 2905 O O . ILE A 1 378 ? -22.691 -12.675 51.977 1.00 89.75 378 ILE A O 1
ATOM 2909 N N . ARG A 1 379 ? -21.272 -11.715 50.523 1.00 87.44 379 ARG A N 1
ATOM 2910 C CA . ARG A 1 379 ? -22.290 -10.883 49.885 1.00 87.44 379 ARG A CA 1
ATOM 2911 C C . ARG A 1 379 ? -23.405 -11.727 49.270 1.00 87.44 379 ARG A C 1
ATOM 2913 O O . ARG A 1 379 ? -24.570 -11.391 49.450 1.00 87.44 379 ARG A O 1
ATOM 2920 N N . GLU A 1 380 ? -23.080 -12.809 48.569 1.00 86.56 380 GLU A N 1
ATOM 2921 C CA . GLU A 1 380 ? -24.083 -13.705 47.982 1.00 86.56 380 GLU A CA 1
ATOM 2922 C C . GLU A 1 380 ? -24.947 -14.400 49.038 1.00 86.56 380 GLU A C 1
ATOM 2924 O O . GLU A 1 380 ? -26.151 -14.539 48.827 1.00 86.56 380 GLU A O 1
ATOM 2929 N N . ILE A 1 381 ? -24.360 -14.821 50.162 1.00 88.44 381 ILE A N 1
ATOM 2930 C CA . ILE A 1 381 ? -25.100 -15.441 51.272 1.00 88.44 381 ILE A CA 1
ATOM 2931 C C . ILE A 1 381 ? -26.075 -14.433 51.893 1.00 88.44 381 ILE A C 1
ATOM 2933 O O . ILE A 1 381 ? -27.252 -14.742 52.069 1.00 88.44 381 ILE A O 1
ATOM 2937 N N . MET A 1 382 ? -25.608 -13.217 52.185 1.00 87.38 382 MET A N 1
ATOM 2938 C CA . MET A 1 382 ? -26.426 -12.193 52.846 1.00 87.38 382 MET A CA 1
ATOM 2939 C C . MET A 1 382 ? -27.508 -11.611 51.927 1.00 87.38 382 MET A C 1
ATOM 2941 O O . MET A 1 382 ? -28.609 -11.309 52.384 1.00 87.38 382 MET A O 1
ATOM 2945 N N . ILE A 1 383 ? -27.234 -11.487 50.624 1.00 85.06 383 ILE A N 1
ATOM 2946 C CA . ILE A 1 383 ? -28.261 -11.111 49.642 1.00 85.06 383 ILE A CA 1
ATOM 2947 C C . ILE A 1 383 ? -29.322 -12.208 49.534 1.00 85.06 383 ILE A C 1
ATOM 2949 O O . ILE A 1 383 ? -30.506 -11.878 49.530 1.00 85.06 383 ILE A O 1
ATOM 2953 N N . ARG A 1 384 ? -28.919 -13.487 49.491 1.00 84.81 384 ARG A N 1
ATOM 2954 C CA . ARG A 1 384 ? -29.857 -14.618 49.438 1.00 84.81 384 ARG A CA 1
ATOM 2955 C C . ARG A 1 384 ? -30.800 -14.638 50.633 1.00 84.81 384 ARG A C 1
ATOM 2957 O O . ARG A 1 384 ? -32.013 -14.618 50.434 1.00 84.81 384 ARG A O 1
ATOM 2964 N N . TRP A 1 385 ? -30.245 -14.516 51.842 1.00 88.12 385 TRP A N 1
ATOM 2965 C CA . TRP A 1 385 ? -31.025 -14.373 53.073 1.00 88.12 385 TRP A CA 1
ATOM 2966 C C . TRP A 1 385 ? -32.097 -13.284 52.951 1.00 88.12 385 TRP A C 1
ATOM 2968 O O . TRP A 1 385 ? -33.274 -13.552 53.175 1.00 88.12 385 TRP A O 1
ATOM 2978 N N . ARG A 1 386 ? -31.711 -12.079 52.511 1.00 82.50 386 ARG A N 1
ATOM 2979 C CA . ARG A 1 386 ? -32.647 -10.957 52.363 1.00 82.50 386 ARG A CA 1
ATOM 2980 C C . ARG A 1 386 ? -33.697 -11.183 51.274 1.00 82.50 386 ARG A C 1
ATOM 2982 O O . ARG A 1 386 ? -34.810 -10.683 51.392 1.00 82.50 386 ARG A O 1
ATOM 2989 N N . SER A 1 387 ? -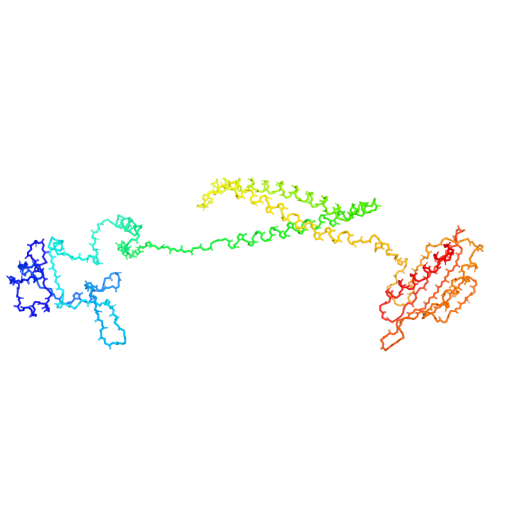33.346 -11.888 50.201 1.00 78.38 387 SER A N 1
ATOM 2990 C CA . SER A 1 387 ? -34.280 -12.201 49.115 1.00 78.38 387 SER A CA 1
ATOM 2991 C C . SER A 1 387 ? -35.255 -13.339 49.438 1.00 78.38 387 SER A C 1
ATOM 2993 O O . SER A 1 387 ? -36.193 -13.541 48.674 1.00 78.38 387 SER A O 1
ATOM 2995 N N . GLY A 1 388 ? -35.056 -14.072 50.542 1.00 65.88 388 GLY A N 1
ATOM 2996 C CA . GLY A 1 388 ? -35.890 -15.224 50.906 1.00 65.88 388 GLY A CA 1
ATOM 2997 C C . GLY A 1 388 ? -35.713 -16.448 49.995 1.00 65.88 388 GLY A C 1
ATOM 2998 O O . GLY A 1 388 ? -36.570 -17.329 49.994 1.00 65.88 388 GLY A O 1
ATOM 2999 N N . ILE A 1 389 ? -34.619 -16.488 49.224 1.00 43.66 389 ILE A N 1
ATOM 3000 C CA . ILE A 1 389 ? -34.201 -17.577 48.321 1.00 43.66 389 ILE A CA 1
ATOM 3001 C C . ILE A 1 389 ? -33.028 -18.314 48.974 1.00 43.66 389 ILE A C 1
ATOM 3003 O O . ILE A 1 389 ? -33.001 -19.563 48.933 1.00 43.66 389 ILE A O 1
#

Nearest PDB structures (foldseek):
  3lyd-assembly1_A  TM=4.577E-01  e=1.170E-02  Jonesia denitrificans DSM 20603
  3df6-assembly2_D  TM=4.541E-01  e=1.383E-01  Captovirus AFV1
  5ur4-assembly1_A  TM=4.725E-01  e=4.497E-01  Arabidopsis thaliana
  5mmq-assembly1_B  TM=3.408E-01  e=1.937E-01  Citrus sinensis
  3wi4-assembly1_A  TM=5.068E-01  e=5.949E+00  Neisseria meningitidis MC58

Sequence (389 aa):
GRLPSKSGEIALTMDAAKTLNVDIGGKIILINSGKTMTVTGILNNEFKSIVDYDDRTLTPGKLVMITGGEEVRIELMDCEPSEIVMVSAEDAKTFTLLPARLYVKITDSEEAISLSKRIALSGDYIVKAIASGKVYTMQYKSYMDIRGFEAMLTLAISISNVGIVMLASVYERKNEVTILSAIGLNPSHITAIFAFEAAIMGLIAGGLGYMIGLSFYKLSQTLNLTIEVYPKVSSNWAIATIIVAGATAVIGAIPALKSSVIVTPSKLMKWKADYKPEGSEKPWEFMIPVRVMETEVESMIEYTMRKLRETPGVERLRREEGWNIKFSYRIGQGTIGSSGSINHIKIYVEGGDVKIKLMVQPYGENLEKHAYEVAKLIREIMIRWRSGI

Solvent-accessible surface area (backbone atoms only — not comparable to full-atom values): 22348 Å² total; per-residue (Å²): 112,43,80,34,79,48,75,54,27,25,20,32,21,47,54,26,26,59,75,69,70,51,56,78,72,33,77,48,70,43,78,94,74,73,45,70,27,36,28,42,15,67,40,72,66,68,56,66,77,39,66,43,99,83,81,39,52,72,52,59,74,40,81,44,76,46,84,84,64,102,55,82,44,80,44,84,40,71,51,55,55,61,75,45,73,45,60,9,74,68,46,52,71,71,43,98,68,81,87,87,78,86,89,80,92,66,92,50,52,67,60,42,51,54,52,35,51,56,51,7,66,70,56,84,42,80,34,77,38,77,38,95,93,40,80,46,80,35,61,56,71,91,79,89,81,90,80,58,68,71,55,53,54,53,49,53,52,50,51,51,48,49,21,52,52,38,26,52,54,46,62,71,44,41,65,58,56,51,52,46,45,73,76,63,52,55,68,68,58,57,46,49,55,54,35,49,53,30,29,54,52,15,38,54,50,25,51,52,49,52,54,52,54,57,49,47,56,59,51,37,57,76,68,67,54,87,69,94,63,81,83,81,86,43,72,69,56,56,53,48,48,24,51,52,34,16,51,43,31,28,61,20,32,50,64,31,44,57,58,49,69,66,59,50,70,76,72,73,68,62,83,71,64,78,39,80,56,98,56,79,90,50,51,34,32,35,71,51,96,58,88,52,55,81,89,46,47,64,61,51,49,54,54,46,52,53,52,47,72,73,38,87,46,55,40,79,72,45,76,50,85,85,65,26,38,37,33,30,43,43,54,64,93,63,100,57,79,60,25,34,30,47,35,41,38,45,49,49,76,58,96,91,41,47,45,41,40,38,34,33,36,42,43,65,72,61,44,68,62,54,42,53,50,53,51,49,53,54,47,54,50,56,50,32,63,75,67,76,107

Mean predicted aligned error: 18.8 Å

Radius of gyration: 50.74 Å; Cα contacts (8 Å, |Δi|>4): 518; chains: 1; bounding box: 86×58×137 Å

Secondary structure (DSSP, 8-state):
-----STTEEEEEHHHHHHHT--TT-EEEETTTTEEEEEEEEE-GGGGG-B-TTSSBSSPEEEEEE-SSSS-EEEEEEPPGGG-EEE-HHHHHHTTPPP-------S-HHHHHHHHHHHHHTSS--EEEEETTEEEEE----------HHHHHHHHHHHHHHHHHHHHHHHHTHHHHHHHHHTT--HHHHHHHHHHHHHHHHHHHHHHHHHHHHHHHHHHHHTT----------HHHHHHHHHHHHHHHHHHHHHHHHHHHTS-GGGT--PPPSB--SSSSS-EEEE------GGGHHHHHHHHHHHHHHSTTEEEEEE-STT-EEEEEEE--SSS--EEEEEEEEEEEETTEEEEEEEEEEESS-HHHHHHHHHHHHHHHHHHHHHT-

Foldseek 3Di:
DDAAADAQEKEAEPLLCVVVVHDQQDWDADVVLRGIHGHHYYHYQCQQVDQDPVRDRPFDWDFDFDPDDPDTDTDTDGDHRSRDMGYHPVVVVVPPDDDPDDDDDDPDQVVQVVVQQVVQVVQPDFGWGAHPNDTDTGHDDDDDDDDCPVVVVVVVVVLVVLLVVLLVVLVVCLVVLVVCVVVPDDLVVVLVVSLVVLLVVLLVCLLVVVVVVVVVVVVCVVVVVPPVDDDPPDPVVSVVSSVVSSVSSSVSNNVSSVVSNVPDVVVVPLQDFPDDDPDLPFFTKHWQPDWDAPVCLVVLLVQLLVVLVVDPQKADWDADPDSKIWIKGWDDPDPPKIKIWTKIWDWDDDPNTIIIMITIRIDIPPRPVVNSVVSVSSNVSSVCSVVVD